Protein AF-A0A381ZPT8-F1 (afdb_monomer)

Radius of gyration: 23.28 Å; Cα contacts (8 Å, |Δi|>4): 871; chains: 1; bounding box: 82×66×46 Å

InterPro domains:
  IPR002830 UbiD decarboxylyase family [PTHR30108] (52-380)
  IPR006311 Twin-arginine translocation pathway, signal sequence [PS51318] (1-44)
  IPR048304 3-octaprenyl-4-hydroxybenzoate carboxy-lyase-like, Rift-related domain [PF01977] (175-378)

pLDDT: mean 87.96, std 18.35, range [28.27, 98.94]

Structure (mmCIF, N/CA/C/O backbone):
data_AF-A0A381ZPT8-F1
#
_entry.id   AF-A0A381ZPT8-F1
#
loop_
_atom_site.group_PDB
_atom_site.id
_atom_site.type_symbol
_atom_site.label_atom_id
_atom_site.label_alt_id
_atom_site.label_comp_id
_atom_site.label_asym_id
_atom_site.label_entity_id
_atom_site.label_seq_id
_atom_site.pdbx_PDB_ins_code
_atom_site.Cartn_x
_atom_site.Cartn_y
_atom_site.Cartn_z
_atom_site.occupancy
_atom_site.B_iso_or_equiv
_atom_site.auth_seq_id
_atom_site.auth_comp_id
_atom_site.auth_asym_id
_atom_site.auth_atom_id
_atom_site.pdbx_PDB_model_num
ATOM 1 N N . MET A 1 1 ? 61.034 -43.185 -19.662 1.00 36.50 1 MET A N 1
ATOM 2 C CA . MET A 1 1 ? 60.828 -41.827 -19.110 1.00 36.50 1 MET A CA 1
ATOM 3 C C . MET A 1 1 ? 59.970 -41.065 -20.111 1.00 36.50 1 MET A C 1
ATOM 5 O O . MET A 1 1 ? 60.498 -40.448 -21.016 1.00 36.50 1 MET A O 1
ATOM 9 N N . ASN A 1 2 ? 58.697 -41.444 -20.196 1.00 34.72 2 ASN A N 1
ATOM 10 C CA . ASN A 1 2 ? 57.534 -40.774 -19.589 1.00 34.72 2 ASN A CA 1
ATOM 11 C C . ASN A 1 2 ? 57.016 -39.619 -20.456 1.00 34.72 2 ASN A C 1
ATOM 13 O O . ASN A 1 2 ? 57.158 -38.449 -20.113 1.00 34.72 2 ASN A O 1
ATOM 17 N N . GLU A 1 3 ? 56.368 -40.003 -21.557 1.00 34.88 3 GLU A N 1
ATOM 18 C CA . GLU A 1 3 ? 55.315 -39.215 -22.195 1.00 34.88 3 GLU A CA 1
ATOM 19 C C . GLU A 1 3 ? 54.128 -39.097 -21.228 1.00 34.88 3 GLU A C 1
ATOM 21 O O . GLU A 1 3 ? 53.684 -40.090 -20.649 1.00 34.88 3 GLU A O 1
ATOM 26 N N . LYS A 1 4 ? 53.618 -37.878 -21.030 1.00 33.16 4 LYS A N 1
ATOM 27 C CA . LYS A 1 4 ? 52.345 -37.634 -20.343 1.00 33.16 4 LYS A CA 1
ATOM 28 C C . LYS A 1 4 ? 51.283 -37.313 -21.388 1.00 33.16 4 LYS A C 1
ATOM 30 O O . LYS A 1 4 ? 51.243 -36.214 -21.928 1.00 33.16 4 LYS A O 1
ATOM 35 N N . THR A 1 5 ? 50.423 -38.289 -21.635 1.00 34.62 5 THR A N 1
ATOM 36 C CA . THR A 1 5 ? 49.129 -38.161 -22.306 1.00 34.62 5 THR A CA 1
ATOM 37 C C . THR A 1 5 ? 48.188 -37.262 -21.494 1.00 34.62 5 THR A C 1
ATOM 39 O O . THR A 1 5 ? 47.983 -37.503 -20.303 1.00 34.62 5 THR A O 1
ATOM 42 N N . ALA A 1 6 ? 47.602 -36.243 -22.127 1.00 33.44 6 ALA A N 1
ATOM 43 C CA . ALA A 1 6 ? 46.484 -35.476 -21.576 1.00 33.44 6 ALA A CA 1
ATOM 44 C C . ALA A 1 6 ? 45.163 -36.233 -21.828 1.00 33.44 6 ALA A C 1
ATOM 46 O O . ALA A 1 6 ? 44.981 -36.737 -22.938 1.00 33.44 6 ALA A O 1
ATOM 47 N N . PRO A 1 7 ? 44.237 -36.333 -20.857 1.00 33.72 7 PRO A N 1
ATOM 48 C CA . PRO A 1 7 ? 42.946 -36.954 -21.100 1.00 33.72 7 PRO A CA 1
ATOM 49 C C . PRO A 1 7 ? 41.996 -35.963 -21.778 1.00 33.72 7 PRO A C 1
ATOM 51 O O . PRO A 1 7 ? 41.717 -34.881 -21.262 1.00 33.72 7 PRO A O 1
ATOM 54 N N . THR A 1 8 ? 41.480 -36.363 -22.936 1.00 38.03 8 THR A N 1
ATOM 55 C CA . THR A 1 8 ? 40.289 -35.797 -23.574 1.00 38.03 8 THR A CA 1
ATOM 56 C C . THR A 1 8 ? 39.066 -36.163 -22.739 1.00 38.03 8 THR A C 1
ATOM 58 O O . THR A 1 8 ? 38.706 -37.336 -22.668 1.00 38.03 8 THR A O 1
ATOM 61 N N . ASN A 1 9 ? 38.436 -35.176 -22.105 1.00 31.38 9 ASN A N 1
ATOM 62 C CA . ASN A 1 9 ? 37.150 -35.347 -21.435 1.00 31.38 9 ASN A CA 1
ATOM 63 C C . ASN A 1 9 ? 36.087 -34.589 -22.241 1.00 31.38 9 ASN A C 1
ATOM 65 O O . ASN A 1 9 ? 35.836 -33.408 -22.009 1.00 31.38 9 ASN A O 1
ATOM 69 N N . GLU A 1 10 ? 35.481 -35.275 -23.211 1.00 37.88 10 GLU A N 1
ATOM 70 C CA . GLU A 1 10 ? 34.141 -34.925 -23.681 1.00 37.88 10 GLU A CA 1
ATOM 71 C C . GLU A 1 10 ? 33.157 -35.278 -22.558 1.00 37.88 10 GLU A C 1
ATOM 73 O O . GLU A 1 10 ? 32.685 -36.406 -22.443 1.00 37.88 10 GLU A O 1
ATOM 78 N N . LEU A 1 11 ? 32.882 -34.313 -21.682 1.00 33.31 11 LEU A N 1
ATOM 79 C CA . LEU A 1 11 ? 31.728 -34.350 -20.793 1.00 33.31 11 LEU A CA 1
ATOM 80 C C . LEU A 1 11 ? 30.716 -33.349 -21.336 1.00 33.31 11 LEU A C 1
ATOM 82 O O . LEU A 1 11 ? 30.950 -32.141 -21.335 1.00 33.31 11 LEU A O 1
ATOM 86 N N . SER A 1 12 ? 29.605 -33.887 -21.836 1.00 38.81 12 SER A N 1
ATOM 87 C CA . SER A 1 12 ? 28.401 -33.155 -22.212 1.00 38.81 12 SER A CA 1
ATOM 88 C C . SER A 1 12 ? 28.071 -32.097 -21.158 1.00 38.81 12 SER A C 1
ATOM 90 O O . SER A 1 12 ? 27.907 -32.426 -19.981 1.00 38.81 12 SER A O 1
ATOM 92 N N . ALA A 1 13 ? 27.980 -30.837 -21.580 1.00 37.16 13 ALA A N 1
ATOM 93 C CA . ALA A 1 13 ? 27.629 -29.718 -20.722 1.00 37.16 13 ALA A CA 1
ATOM 94 C C . ALA A 1 13 ? 26.193 -29.880 -20.195 1.00 37.16 13 ALA A C 1
ATOM 96 O O . ALA A 1 13 ? 25.232 -29.486 -20.848 1.00 37.16 13 ALA A O 1
ATOM 97 N N . LEU A 1 14 ? 26.055 -30.469 -19.007 1.00 36.56 14 LEU A N 1
ATOM 98 C CA . LEU A 1 14 ? 24.853 -30.342 -18.191 1.00 36.56 14 LEU A CA 1
ATOM 99 C C . LEU A 1 14 ? 24.790 -28.897 -17.692 1.00 36.56 14 LEU A C 1
ATOM 101 O O . LEU A 1 14 ? 25.736 -28.391 -17.082 1.00 36.56 14 LEU A O 1
ATOM 105 N N . SER A 1 15 ? 23.695 -28.211 -17.996 1.00 46.16 15 SER A N 1
ATOM 106 C CA . SER A 1 15 ? 23.488 -26.829 -17.581 1.00 46.16 15 SER A CA 1
ATOM 107 C C . SER A 1 15 ? 23.139 -26.774 -16.089 1.00 46.16 15 SER A C 1
ATOM 109 O O . SER A 1 15 ? 22.639 -27.740 -15.515 1.00 46.16 15 SER A O 1
ATOM 111 N N . ARG A 1 16 ? 23.326 -25.618 -15.434 1.00 41.81 16 ARG A N 1
ATOM 112 C CA . ARG A 1 16 ? 22.874 -25.411 -14.040 1.00 41.81 16 ARG A CA 1
ATOM 113 C C . ARG A 1 16 ? 21.373 -25.691 -13.838 1.00 41.81 16 ARG A C 1
ATOM 115 O O . ARG A 1 16 ? 20.979 -25.972 -12.712 1.00 41.81 16 ARG A O 1
ATOM 122 N N . ARG A 1 17 ? 20.554 -25.666 -14.902 1.00 42.47 17 ARG A N 1
ATOM 123 C CA . ARG A 1 17 ? 19.138 -26.073 -14.851 1.00 42.47 17 ARG A CA 1
ATOM 124 C C . ARG A 1 17 ? 18.960 -27.575 -14.617 1.00 42.47 17 ARG A C 1
ATOM 126 O O . ARG A 1 17 ? 18.011 -27.956 -13.943 1.00 42.47 17 ARG A O 1
ATOM 133 N N . ASP A 1 18 ? 19.885 -28.409 -15.086 1.00 37.88 18 ASP A N 1
ATOM 134 C CA . ASP A 1 18 ? 19.788 -29.871 -14.974 1.00 37.88 18 ASP A CA 1
ATOM 135 C C . ASP A 1 18 ? 20.152 -30.378 -13.565 1.00 37.88 18 ASP A C 1
ATOM 137 O O . ASP A 1 18 ? 19.709 -31.441 -13.137 1.00 37.88 18 ASP A O 1
ATOM 141 N N . LEU A 1 19 ? 20.906 -29.585 -12.795 1.00 36.94 19 LEU A N 1
ATOM 142 C CA . LEU A 1 19 ? 21.373 -29.927 -11.444 1.00 36.94 19 LEU A CA 1
ATOM 143 C C . LEU A 1 19 ? 20.333 -29.703 -10.333 1.00 36.94 19 LEU A C 1
ATOM 145 O O . LEU A 1 19 ? 20.487 -30.241 -9.236 1.00 36.94 19 LEU A O 1
ATOM 149 N N . ILE A 1 20 ? 19.257 -28.960 -10.603 1.00 42.88 20 ILE A N 1
ATOM 150 C CA . ILE A 1 20 ? 18.192 -28.694 -9.619 1.00 42.88 20 ILE A CA 1
ATOM 151 C C . ILE A 1 20 ? 17.220 -29.889 -9.500 1.00 42.88 20 ILE A C 1
ATOM 153 O O . ILE A 1 20 ? 16.512 -30.018 -8.505 1.00 42.88 20 ILE A O 1
ATOM 157 N N . GLY A 1 21 ? 17.244 -30.835 -10.448 1.00 39.56 21 GLY A N 1
ATOM 158 C CA . GLY A 1 21 ? 16.383 -32.025 -10.433 1.00 39.56 21 GLY A CA 1
ATOM 159 C C . GLY A 1 21 ? 16.831 -33.180 -9.524 1.00 39.56 21 GLY A C 1
ATOM 160 O O . GLY A 1 21 ? 16.046 -34.096 -9.296 1.00 39.56 21 GLY A O 1
ATOM 161 N N . THR A 1 22 ? 18.063 -33.181 -8.998 1.00 37.16 22 THR A N 1
ATOM 162 C CA . THR A 1 22 ? 18.627 -34.366 -8.305 1.00 37.16 22 THR A CA 1
ATOM 163 C C . THR A 1 22 ? 19.267 -34.083 -6.942 1.00 37.16 22 THR A C 1
ATOM 165 O O . THR A 1 22 ? 19.794 -34.992 -6.304 1.00 37.16 22 THR A O 1
ATOM 168 N N . GLY A 1 23 ? 19.208 -32.846 -6.448 1.00 32.16 23 GLY A N 1
ATOM 169 C CA . GLY A 1 23 ? 19.819 -32.433 -5.180 1.00 32.16 23 GLY A CA 1
ATOM 170 C C . GLY A 1 23 ? 18.924 -32.593 -3.948 1.00 32.16 23 GLY A C 1
ATOM 171 O O . GLY A 1 23 ? 18.796 -31.648 -3.180 1.00 32.16 23 GLY A O 1
ATOM 172 N N . LEU A 1 24 ? 18.281 -33.747 -3.753 1.00 35.91 24 LEU A N 1
ATOM 173 C CA . LEU A 1 24 ? 17.529 -34.058 -2.525 1.00 35.91 24 LEU A CA 1
ATOM 174 C C . LEU A 1 24 ? 17.524 -35.571 -2.275 1.00 35.91 24 LEU A C 1
ATOM 176 O O . LEU A 1 24 ? 16.515 -36.259 -2.389 1.00 35.91 24 LEU A O 1
ATOM 180 N N . ALA A 1 25 ? 18.693 -36.105 -1.938 1.00 33.47 25 ALA A N 1
ATOM 181 C CA . ALA A 1 25 ? 18.824 -37.467 -1.443 1.00 33.47 25 ALA A CA 1
ATOM 182 C C . ALA A 1 25 ? 19.801 -37.485 -0.266 1.00 33.47 25 ALA A C 1
ATOM 184 O O . ALA A 1 25 ? 20.993 -37.676 -0.464 1.00 33.47 25 ALA A O 1
ATOM 185 N N . LEU A 1 26 ? 19.278 -37.230 0.942 1.00 32.06 26 LEU A N 1
ATOM 186 C CA . LEU A 1 26 ? 19.609 -37.919 2.206 1.00 32.06 26 LEU A CA 1
ATOM 187 C C . LEU A 1 26 ? 19.003 -37.169 3.406 1.00 32.06 26 LEU A C 1
ATOM 189 O O . LEU A 1 26 ? 19.692 -36.459 4.127 1.00 32.06 26 LEU A O 1
ATOM 193 N N . ALA A 1 27 ? 17.695 -37.349 3.600 1.00 30.95 27 ALA A N 1
ATOM 194 C CA . ALA A 1 27 ? 17.012 -37.391 4.901 1.00 30.95 27 ALA A CA 1
ATOM 195 C C . ALA A 1 27 ? 15.536 -37.749 4.650 1.00 30.95 27 ALA A C 1
ATOM 197 O O . ALA A 1 27 ? 14.643 -36.911 4.730 1.00 30.95 27 ALA A O 1
ATOM 198 N N . ALA A 1 28 ? 15.280 -38.996 4.254 1.00 29.52 28 ALA A N 1
ATOM 199 C CA . ALA A 1 28 ? 13.927 -39.500 4.061 1.00 29.52 28 ALA A CA 1
ATOM 200 C C . ALA A 1 28 ? 13.443 -40.190 5.338 1.00 29.52 28 ALA A C 1
ATOM 202 O O . ALA A 1 28 ? 13.884 -41.298 5.622 1.00 29.52 28 ALA A O 1
ATOM 203 N N . VAL A 1 29 ? 12.489 -39.576 6.043 1.00 32.66 29 VAL A N 1
ATOM 204 C CA . VAL A 1 29 ? 11.325 -40.301 6.574 1.00 32.66 29 VAL A CA 1
ATOM 205 C C . VAL A 1 29 ? 10.103 -39.382 6.453 1.00 32.66 29 VAL A C 1
ATOM 207 O O . VAL A 1 29 ? 9.949 -38.442 7.223 1.00 32.66 29 VAL A O 1
ATOM 210 N N . GLY A 1 30 ? 9.227 -39.673 5.483 1.00 32.59 30 GLY A N 1
ATOM 211 C CA . GLY A 1 30 ? 7.808 -39.313 5.578 1.00 32.59 30 GLY A CA 1
ATOM 212 C C . GLY A 1 30 ? 7.296 -38.058 4.862 1.00 32.59 30 GLY A C 1
ATOM 213 O O . GLY A 1 30 ? 6.422 -37.403 5.411 1.00 32.59 30 GLY A O 1
ATOM 214 N N . CYS A 1 31 ? 7.732 -37.750 3.637 1.00 29.67 31 CYS A N 1
ATOM 215 C CA . CYS A 1 31 ? 6.965 -36.868 2.743 1.00 29.67 31 CYS A CA 1
ATOM 216 C C . CYS A 1 31 ? 6.763 -37.555 1.390 1.00 29.67 31 CYS A C 1
ATOM 218 O O . CYS A 1 31 ? 7.725 -37.967 0.745 1.00 29.67 31 CYS A O 1
ATOM 220 N N . SER A 1 32 ? 5.502 -37.698 0.976 1.00 28.84 32 SER A N 1
ATOM 221 C CA . SER A 1 32 ? 5.156 -38.136 -0.381 1.00 28.84 32 SER A CA 1
ATOM 222 C C . SER A 1 32 ? 5.745 -37.150 -1.399 1.00 28.84 32 SER A C 1
ATOM 224 O O . SER A 1 32 ? 5.760 -35.950 -1.114 1.00 28.84 32 SER A O 1
ATOM 226 N N . PRO A 1 33 ? 6.228 -37.605 -2.570 1.00 32.88 33 PRO A N 1
ATOM 227 C CA . PRO A 1 33 ? 6.809 -36.704 -3.553 1.00 32.88 33 PRO A CA 1
ATOM 228 C C . PRO A 1 33 ? 5.729 -35.737 -4.037 1.00 32.88 33 PRO A C 1
ATOM 230 O O . PRO A 1 33 ? 4.665 -36.151 -4.501 1.00 32.88 33 PRO A O 1
ATOM 233 N N . ALA A 1 34 ? 6.000 -34.439 -3.900 1.00 35.22 34 ALA A N 1
ATOM 234 C CA . ALA A 1 34 ? 5.195 -33.407 -4.523 1.00 35.22 34 ALA A CA 1
ATOM 235 C C . ALA A 1 34 ? 5.193 -33.663 -6.033 1.00 35.22 34 ALA A C 1
ATOM 237 O O . ALA A 1 34 ? 6.249 -33.709 -6.667 1.00 35.22 34 ALA A O 1
ATOM 238 N N . VAL A 1 35 ? 4.004 -33.865 -6.599 1.00 28.27 35 VAL A N 1
ATOM 239 C CA . VAL A 1 35 ? 3.805 -33.956 -8.043 1.00 28.27 35 VAL A CA 1
ATOM 240 C C . VAL A 1 35 ? 4.281 -32.638 -8.644 1.00 28.27 35 VAL A C 1
ATOM 242 O O . VAL A 1 35 ? 3.612 -31.612 -8.532 1.00 28.27 35 VAL A O 1
ATOM 245 N N . THR A 1 36 ? 5.461 -32.655 -9.256 1.00 33.91 36 THR A N 1
ATOM 246 C CA . THR A 1 36 ? 5.983 -31.535 -10.031 1.00 33.91 36 THR A CA 1
ATOM 247 C C . THR A 1 36 ? 5.133 -31.457 -11.289 1.00 33.91 36 THR A C 1
ATOM 249 O O . THR A 1 36 ? 5.311 -32.216 -12.240 1.00 33.91 36 THR A O 1
ATOM 252 N N . ARG A 1 37 ? 4.125 -30.588 -11.272 1.00 34.81 37 ARG A N 1
ATOM 253 C CA . ARG A 1 37 ? 3.332 -30.291 -12.459 1.00 34.81 37 ARG A CA 1
ATOM 254 C C . ARG A 1 37 ? 4.220 -29.431 -13.354 1.00 34.81 37 ARG A C 1
ATOM 256 O O . ARG A 1 37 ? 4.341 -28.232 -13.137 1.00 34.81 37 ARG A O 1
ATOM 263 N N . THR A 1 38 ? 4.892 -30.053 -14.316 1.00 37.72 38 THR A N 1
ATOM 264 C CA . THR A 1 38 ? 5.638 -29.370 -15.378 1.00 37.72 38 THR A CA 1
ATOM 265 C C . THR A 1 38 ? 4.650 -28.687 -16.320 1.00 37.72 38 THR A C 1
ATOM 267 O O . THR A 1 38 ? 4.378 -29.143 -17.427 1.00 37.72 38 THR A O 1
ATOM 270 N N . THR A 1 39 ? 4.046 -27.589 -15.870 1.00 49.78 39 THR A N 1
ATOM 271 C CA . THR A 1 39 ? 3.434 -26.632 -16.789 1.00 49.78 39 THR A CA 1
ATOM 272 C C . THR A 1 39 ? 4.555 -26.023 -17.614 1.00 49.78 39 THR A C 1
ATOM 274 O O . THR A 1 39 ? 5.494 -25.451 -17.062 1.00 49.78 39 THR A O 1
ATOM 277 N N . ASN A 1 40 ? 4.473 -26.186 -18.929 1.00 66.75 40 ASN A N 1
ATOM 278 C CA . ASN A 1 40 ? 5.415 -25.616 -19.878 1.00 66.75 40 ASN A CA 1
ATOM 279 C C . ASN A 1 40 ? 5.489 -24.093 -19.646 1.00 66.75 40 ASN A C 1
ATOM 281 O O . ASN A 1 40 ? 4.477 -23.402 -19.776 1.00 66.75 40 ASN A O 1
ATOM 285 N N . THR A 1 41 ? 6.646 -23.565 -19.230 1.00 72.31 41 THR A N 1
ATOM 286 C CA . THR A 1 41 ? 6.782 -22.164 -18.779 1.00 72.31 41 THR A CA 1
ATOM 287 C C . THR A 1 41 ? 6.357 -21.162 -19.857 1.00 72.31 41 THR A C 1
ATOM 289 O O . THR A 1 41 ? 5.788 -20.123 -19.538 1.00 72.31 41 THR A O 1
ATOM 292 N N . SER A 1 42 ? 6.549 -21.494 -21.138 1.00 77.25 42 SER A N 1
ATOM 293 C CA . SER A 1 42 ? 6.072 -20.690 -22.271 1.00 77.25 42 SER A CA 1
ATOM 294 C C . SER A 1 42 ? 4.553 -20.520 -22.281 1.00 77.25 42 SER A C 1
ATOM 296 O O . SER A 1 42 ? 4.056 -19.416 -22.490 1.00 77.25 42 SER A O 1
ATOM 298 N N . ASP A 1 43 ? 3.821 -21.602 -22.021 1.00 81.81 43 ASP A N 1
ATOM 299 C CA . ASP A 1 43 ? 2.360 -21.622 -22.092 1.00 81.81 43 ASP A CA 1
ATOM 300 C C . ASP A 1 43 ? 1.771 -20.906 -20.870 1.00 81.81 43 ASP A C 1
ATOM 302 O O . ASP A 1 43 ? 0.798 -20.158 -20.984 1.00 81.81 43 ASP A O 1
ATOM 306 N N . ALA A 1 44 ? 2.418 -21.058 -19.707 1.00 84.50 44 ALA A N 1
ATOM 307 C CA . ALA A 1 44 ? 2.078 -20.303 -18.505 1.00 84.50 44 ALA A CA 1
ATOM 308 C C . ALA A 1 44 ? 2.230 -18.790 -18.734 1.00 84.50 44 ALA A C 1
ATOM 310 O O . ALA A 1 44 ? 1.288 -18.048 -18.470 1.00 84.50 44 ALA A O 1
ATOM 311 N N . ILE A 1 45 ? 3.360 -18.337 -19.292 1.00 87.12 45 ILE A N 1
ATOM 312 C CA . ILE A 1 45 ? 3.597 -16.915 -19.597 1.00 87.12 45 ILE A CA 1
ATOM 313 C C . ILE A 1 45 ? 2.580 -16.385 -20.613 1.00 87.12 45 ILE A C 1
ATOM 315 O O . ILE A 1 45 ? 2.039 -15.301 -20.409 1.00 87.12 45 ILE A O 1
ATOM 319 N N . ALA A 1 46 ? 2.291 -17.140 -21.677 1.00 87.75 46 ALA A N 1
ATOM 320 C CA . ALA A 1 46 ? 1.365 -16.715 -22.729 1.00 87.75 46 ALA A CA 1
ATOM 321 C C . ALA A 1 46 ? -0.086 -16.548 -22.240 1.00 87.75 46 ALA A C 1
ATOM 323 O O . ALA A 1 46 ? -0.839 -15.758 -22.804 1.00 87.75 46 ALA A O 1
ATOM 324 N N . SER A 1 47 ? -0.480 -17.291 -21.202 1.00 90.00 47 SER A N 1
ATOM 325 C CA . SER A 1 47 ? -1.823 -17.225 -20.606 1.00 90.00 47 SER A CA 1
ATOM 326 C C . SER A 1 47 ? -1.945 -16.251 -19.428 1.00 90.00 47 SER A C 1
ATOM 328 O O . SER A 1 47 ? -3.055 -15.999 -18.955 1.00 90.00 47 SER A O 1
ATOM 330 N N . ALA A 1 48 ? -0.824 -15.719 -18.935 1.00 93.56 48 ALA A N 1
ATOM 331 C CA . ALA A 1 48 ? -0.803 -14.854 -17.766 1.00 93.56 48 ALA A CA 1
ATOM 332 C C . ALA A 1 48 ? -1.304 -13.435 -18.088 1.00 93.56 48 ALA A C 1
ATOM 334 O O . ALA A 1 48 ? -1.141 -12.962 -19.216 1.00 93.56 48 ALA A O 1
ATOM 335 N N . PRO A 1 49 ? -1.856 -12.711 -17.096 1.00 96.12 49 PRO A N 1
ATOM 336 C CA . PRO A 1 49 ? -2.165 -11.296 -17.255 1.00 96.12 49 PRO A CA 1
ATOM 337 C C . PRO A 1 49 ? -0.934 -10.489 -17.684 1.00 96.12 49 PRO A C 1
ATOM 339 O O . PRO A 1 49 ? 0.193 -10.767 -17.266 1.00 96.12 49 PRO A O 1
ATOM 342 N N . THR A 1 50 ? -1.154 -9.450 -18.485 1.00 95.38 50 THR A N 1
ATOM 343 C CA . THR A 1 50 ? -0.117 -8.505 -18.917 1.00 95.38 50 THR A CA 1
ATOM 344 C C . THR A 1 50 ? -0.450 -7.098 -18.441 1.00 95.38 50 THR A C 1
ATOM 346 O O . THR A 1 50 ? -1.610 -6.782 -18.171 1.00 95.38 50 THR A O 1
ATOM 349 N N . ALA A 1 51 ? 0.558 -6.232 -18.360 1.00 96.00 51 ALA A N 1
ATOM 350 C CA . ALA A 1 51 ? 0.330 -4.829 -18.051 1.00 96.00 51 ALA A CA 1
ATOM 351 C C . ALA A 1 51 ? -0.583 -4.146 -19.099 1.00 96.00 51 ALA A C 1
ATOM 353 O O . ALA A 1 51 ? -0.542 -4.516 -20.276 1.00 96.00 51 ALA A O 1
ATOM 354 N N . PRO A 1 52 ? -1.370 -3.130 -18.697 1.00 97.00 52 PRO A N 1
ATOM 355 C CA . PRO A 1 52 ? -1.449 -2.598 -17.337 1.00 97.00 52 PRO A CA 1
ATOM 356 C C . PRO A 1 52 ? -2.328 -3.421 -16.377 1.00 97.00 52 PRO A C 1
ATOM 358 O O . PRO A 1 52 ? -3.521 -3.595 -16.618 1.00 97.00 52 PRO A O 1
ATOM 361 N N . PHE A 1 53 ? -1.776 -3.843 -15.233 1.00 97.56 53 PHE A N 1
ATOM 362 C CA . PHE A 1 53 ? -2.444 -4.729 -14.260 1.00 97.56 53 PHE A CA 1
ATOM 363 C C . PHE A 1 53 ? -3.584 -4.057 -13.487 1.00 97.56 53 PHE A C 1
ATOM 365 O O . PHE A 1 53 ? -3.391 -3.001 -12.886 1.00 97.56 53 PHE A O 1
ATOM 372 N N . ASP A 1 54 ? -4.772 -4.666 -13.477 1.00 95.50 54 ASP A N 1
ATOM 373 C CA . ASP A 1 54 ? -5.966 -4.121 -12.811 1.00 95.50 54 ASP A CA 1
ATOM 374 C C . ASP A 1 54 ? -5.959 -4.315 -11.287 1.00 95.50 54 ASP A C 1
ATOM 376 O O . ASP A 1 54 ? -6.640 -3.570 -10.578 1.00 95.50 54 ASP A O 1
ATOM 380 N N . SER A 1 55 ? -5.207 -5.293 -10.777 1.00 97.75 55 SER A N 1
ATOM 381 C CA . SER A 1 55 ? -5.150 -5.644 -9.356 1.00 97.75 55 SER A CA 1
ATOM 382 C C . SER A 1 55 ? -3.797 -6.236 -8.946 1.00 97.75 55 SER A C 1
ATOM 384 O O . SER A 1 55 ? -3.003 -6.655 -9.794 1.00 97.75 55 SER A O 1
ATOM 386 N N . LEU A 1 56 ? -3.558 -6.354 -7.630 1.00 97.56 56 LEU A N 1
ATOM 387 C CA . LEU A 1 56 ? -2.424 -7.123 -7.098 1.00 97.56 56 LEU A CA 1
ATOM 388 C C . LEU A 1 56 ? -2.443 -8.574 -7.603 1.00 97.56 56 LEU A C 1
ATOM 390 O O . LEU A 1 56 ? -1.389 -9.136 -7.887 1.00 97.56 56 LEU A O 1
ATOM 394 N N . ARG A 1 57 ? -3.633 -9.180 -7.734 1.00 97.81 57 ARG A N 1
ATOM 395 C CA . ARG A 1 57 ? -3.770 -10.578 -8.170 1.00 97.81 57 ARG A CA 1
ATOM 396 C C . ARG A 1 57 ? -3.254 -10.781 -9.592 1.00 97.81 57 ARG A C 1
ATOM 398 O O . ARG A 1 57 ? -2.546 -11.754 -9.829 1.00 97.81 57 ARG A O 1
ATOM 405 N N . ASP A 1 58 ? -3.553 -9.856 -10.505 1.00 97.88 58 ASP A N 1
ATOM 406 C CA . ASP A 1 58 ? -3.087 -9.938 -11.898 1.00 97.88 58 ASP A CA 1
ATOM 407 C C . ASP A 1 58 ? -1.566 -9.818 -11.978 1.00 97.88 58 ASP A C 1
ATOM 409 O O . ASP A 1 58 ? -0.904 -10.595 -12.666 1.00 97.88 58 ASP A O 1
ATOM 413 N N . TYR A 1 59 ? -1.012 -8.872 -11.218 1.00 97.69 59 TYR A N 1
ATOM 414 C CA . TYR A 1 59 ? 0.425 -8.658 -11.130 1.00 97.69 59 TYR A CA 1
ATOM 415 C C . TYR A 1 59 ? 1.149 -9.882 -10.552 1.00 97.69 59 TYR A C 1
ATOM 417 O O . TYR A 1 59 ? 2.090 -10.389 -11.160 1.00 97.69 59 TYR A O 1
ATOM 425 N N . VAL A 1 60 ? 0.676 -10.423 -9.424 1.00 97.12 60 VAL A N 1
ATOM 426 C CA . VAL A 1 60 ? 1.267 -11.622 -8.810 1.00 97.12 60 VAL A CA 1
ATOM 427 C C . VAL A 1 60 ? 1.136 -12.842 -9.725 1.00 97.12 60 VAL A C 1
ATOM 429 O O . VAL A 1 60 ? 2.089 -13.608 -9.830 1.00 97.12 60 VAL A O 1
ATOM 432 N N . ALA A 1 61 ? 0.020 -13.008 -10.443 1.00 96.81 61 ALA A N 1
ATOM 433 C CA . ALA A 1 61 ? -0.131 -14.084 -11.424 1.00 96.81 61 ALA A CA 1
ATOM 434 C C . ALA A 1 61 ? 0.892 -13.971 -12.572 1.00 96.81 61 ALA A C 1
ATOM 436 O O . ALA A 1 61 ? 1.461 -14.978 -12.997 1.00 96.81 61 ALA A O 1
ATOM 437 N N . ALA A 1 62 ? 1.181 -12.753 -13.040 1.00 96.00 62 ALA A N 1
ATOM 438 C CA . ALA A 1 62 ? 2.199 -12.513 -14.063 1.00 96.00 62 ALA A CA 1
ATOM 439 C C . ALA A 1 62 ? 3.628 -12.819 -13.582 1.00 96.00 62 ALA A C 1
ATOM 441 O O . ALA A 1 62 ? 4.454 -13.286 -14.375 1.00 96.00 62 ALA A O 1
ATOM 442 N N . LEU A 1 63 ? 3.911 -12.579 -12.296 1.00 94.38 63 LEU A N 1
ATOM 443 C CA . LEU A 1 63 ? 5.167 -12.960 -11.645 1.00 94.38 63 LEU A CA 1
ATOM 444 C C . LEU A 1 63 ? 5.270 -14.477 -11.460 1.00 94.38 63 LEU A C 1
ATOM 446 O O . LEU A 1 63 ? 6.297 -15.068 -11.791 1.00 94.38 63 LEU A O 1
ATOM 450 N N . GLU A 1 64 ? 4.202 -15.117 -10.986 1.00 94.38 64 GLU A N 1
ATOM 451 C CA . GLU A 1 64 ? 4.129 -16.566 -10.782 1.00 94.38 64 GLU A CA 1
ATOM 452 C C . GLU A 1 64 ? 4.353 -17.328 -12.095 1.00 94.38 64 GLU A C 1
ATOM 454 O O . GLU A 1 64 ? 5.182 -18.236 -12.145 1.00 94.38 64 GLU A O 1
ATOM 459 N N . ALA A 1 65 ? 3.729 -16.888 -13.192 1.00 93.62 65 ALA A N 1
ATOM 460 C CA . ALA A 1 65 ? 3.927 -17.472 -14.520 1.00 93.62 65 ALA A CA 1
ATOM 461 C C . ALA A 1 65 ? 5.385 -17.409 -15.016 1.00 93.62 65 ALA A C 1
ATOM 463 O O . ALA A 1 65 ? 5.793 -18.220 -15.845 1.00 93.62 65 ALA A O 1
ATOM 464 N N . ARG A 1 66 ? 6.179 -16.465 -14.495 1.00 90.75 66 ARG A N 1
ATOM 465 C CA . ARG A 1 66 ? 7.606 -16.279 -14.809 1.00 90.75 66 ARG A CA 1
ATOM 466 C C . ARG A 1 66 ? 8.540 -16.910 -13.771 1.00 90.75 66 ARG A C 1
ATOM 468 O O . ARG A 1 66 ? 9.748 -16.712 -13.851 1.00 90.75 66 ARG A O 1
ATOM 475 N N . GLY A 1 67 ? 8.007 -17.658 -12.804 1.00 90.38 67 GLY A N 1
ATOM 476 C CA . GLY A 1 67 ? 8.795 -18.271 -11.731 1.00 90.38 67 GLY A CA 1
ATOM 477 C C . GLY A 1 67 ? 9.345 -17.268 -10.711 1.00 90.38 67 GLY A C 1
ATOM 478 O O . GLY A 1 67 ? 10.272 -17.595 -9.978 1.00 90.38 67 GLY A O 1
ATOM 479 N N . LEU A 1 68 ? 8.785 -16.054 -10.653 1.00 91.19 68 LEU A N 1
ATOM 480 C CA . LEU A 1 68 ? 9.187 -14.989 -9.725 1.00 91.19 68 LEU A CA 1
ATOM 481 C C . LEU A 1 68 ? 8.358 -14.983 -8.431 1.00 91.19 68 LEU A C 1
ATOM 483 O O . LEU A 1 68 ? 8.448 -14.042 -7.643 1.00 91.19 68 LEU A O 1
ATOM 487 N N . ALA A 1 69 ? 7.552 -16.019 -8.201 1.00 94.19 69 ALA A N 1
ATOM 488 C CA . ALA A 1 69 ? 6.781 -16.201 -6.981 1.00 94.19 69 ALA A CA 1
ATOM 489 C C . ALA A 1 69 ? 6.908 -17.638 -6.468 1.00 94.19 69 ALA A C 1
ATOM 491 O O . ALA A 1 69 ? 6.999 -18.585 -7.249 1.00 94.19 69 ALA A O 1
ATOM 492 N N . VAL A 1 70 ? 6.882 -17.794 -5.146 1.00 95.12 70 VAL A N 1
ATOM 493 C CA . VAL A 1 70 ? 6.925 -19.087 -4.461 1.00 95.12 70 VAL A CA 1
ATOM 494 C C . VAL A 1 70 ? 5.736 -19.189 -3.515 1.00 95.12 70 VAL A C 1
ATOM 496 O O . VAL A 1 70 ? 5.547 -18.340 -2.640 1.00 95.12 70 VAL A O 1
ATOM 499 N N . ARG A 1 71 ? 4.944 -20.254 -3.677 1.00 96.94 71 ARG A N 1
ATOM 500 C CA . ARG A 1 71 ? 3.848 -20.597 -2.766 1.00 96.94 71 ARG A CA 1
ATOM 501 C C . ARG A 1 71 ? 4.337 -21.478 -1.634 1.00 96.94 71 ARG A C 1
ATOM 503 O O . ARG A 1 71 ? 4.989 -22.495 -1.856 1.00 96.94 71 ARG A O 1
ATOM 510 N N . ILE A 1 72 ? 3.971 -21.093 -0.421 1.00 97.56 72 ILE A N 1
ATOM 511 C CA . ILE A 1 72 ? 4.299 -21.793 0.812 1.00 97.56 72 ILE A CA 1
ATOM 512 C C . ILE A 1 72 ? 2.973 -22.122 1.490 1.00 97.56 72 ILE A C 1
ATOM 514 O O . ILE A 1 72 ? 2.268 -21.202 1.912 1.00 97.56 72 ILE A O 1
ATOM 518 N N . PRO A 1 73 ? 2.609 -23.411 1.606 1.00 97.44 73 PRO A N 1
ATOM 519 C CA . PRO A 1 73 ? 1.289 -23.786 2.098 1.00 97.44 73 PRO A CA 1
ATOM 520 C C . PRO A 1 73 ? 0.999 -23.246 3.497 1.00 97.44 73 PRO A C 1
ATOM 522 O O . PRO A 1 73 ? -0.119 -22.830 3.785 1.00 97.44 73 PRO A O 1
ATOM 525 N N . ARG A 1 74 ? 1.999 -23.276 4.387 1.00 96.94 74 ARG A N 1
ATOM 526 C CA . ARG A 1 74 ? 1.832 -22.916 5.795 1.00 96.94 74 ARG A CA 1
ATOM 527 C C . ARG A 1 74 ? 3.111 -22.340 6.376 1.00 96.94 74 ARG A C 1
ATOM 529 O O . ARG A 1 74 ? 4.190 -22.845 6.077 1.00 96.94 74 ARG A O 1
ATOM 536 N N . VAL A 1 75 ? 2.973 -21.349 7.251 1.00 97.06 75 VAL A N 1
ATOM 537 C CA . VAL A 1 75 ? 4.081 -20.800 8.043 1.00 97.06 75 VAL A CA 1
ATOM 538 C C . VAL A 1 75 ? 3.615 -20.434 9.452 1.00 97.06 75 VAL A C 1
ATOM 540 O O . VAL A 1 75 ? 2.503 -19.932 9.643 1.00 97.06 75 VAL A O 1
ATOM 543 N N . ASN A 1 76 ? 4.447 -20.697 10.456 1.00 97.62 76 ASN A N 1
ATOM 544 C CA . ASN A 1 76 ? 4.162 -20.340 11.837 1.00 97.62 76 ASN A CA 1
ATOM 545 C C . ASN A 1 76 ? 4.748 -18.964 12.184 1.00 97.62 76 ASN A C 1
ATOM 547 O O . ASN A 1 76 ? 5.933 -18.837 12.493 1.00 97.62 76 ASN A O 1
ATOM 551 N N . GLN A 1 77 ? 3.910 -17.925 12.161 1.00 96.44 77 GLN A N 1
ATOM 552 C CA . GLN A 1 77 ? 4.367 -16.571 12.464 1.00 96.44 77 GLN A CA 1
ATOM 553 C C . GLN A 1 77 ? 4.446 -16.278 13.970 1.00 96.44 77 GLN A C 1
ATOM 555 O O . GLN A 1 77 ? 5.150 -15.340 14.340 1.00 96.44 77 GLN A O 1
ATOM 560 N N . ASP A 1 78 ? 3.846 -17.100 14.841 1.00 96.38 78 ASP A N 1
ATOM 561 C CA . ASP A 1 78 ? 4.096 -17.023 16.295 1.00 96.38 78 ASP A CA 1
ATOM 562 C C . ASP A 1 78 ? 5.587 -17.254 16.616 1.00 96.38 78 ASP A C 1
ATOM 564 O O . ASP A 1 78 ? 6.117 -16.688 17.570 1.00 96.38 78 ASP A O 1
ATOM 568 N N . GLU A 1 79 ? 6.271 -18.029 15.766 1.00 96.75 79 GLU A N 1
ATOM 569 C CA . GLU A 1 79 ? 7.708 -18.333 15.831 1.00 96.75 79 GLU A CA 1
ATOM 570 C C . GLU A 1 79 ? 8.533 -17.532 14.800 1.00 96.75 79 GLU A C 1
ATOM 572 O O . GLU A 1 79 ? 9.716 -17.798 14.594 1.00 96.75 79 GLU A O 1
ATOM 577 N N . TYR A 1 80 ? 7.928 -16.530 14.148 1.00 96.06 80 TYR A N 1
ATOM 578 C CA . TYR A 1 80 ? 8.572 -15.653 13.158 1.00 96.06 80 TYR A CA 1
ATOM 579 C C . TYR A 1 80 ? 9.169 -16.377 11.936 1.00 96.06 80 TYR A C 1
ATOM 581 O O . TYR A 1 80 ? 10.107 -15.875 11.312 1.00 96.06 80 TYR A O 1
ATOM 589 N N . GLU A 1 81 ? 8.624 -17.532 11.541 1.00 96.19 81 GLU A N 1
ATOM 590 C CA . GLU A 1 81 ? 9.160 -18.316 10.421 1.00 96.19 81 GLU A CA 1
ATOM 591 C C . GLU A 1 81 ? 9.136 -17.550 9.084 1.00 96.19 81 GLU A C 1
ATOM 593 O O . GLU A 1 81 ? 10.090 -17.646 8.310 1.00 96.19 81 GLU A O 1
ATOM 598 N N . ALA A 1 82 ? 8.099 -16.742 8.812 1.00 94.94 82 ALA A N 1
ATOM 599 C CA . ALA A 1 82 ? 8.030 -15.965 7.569 1.00 94.94 82 ALA A CA 1
ATOM 600 C C . ALA A 1 82 ? 9.108 -14.871 7.534 1.00 94.94 82 ALA A C 1
ATOM 602 O O . ALA A 1 82 ? 9.723 -14.635 6.492 1.00 94.94 82 ALA A O 1
ATOM 603 N N . ALA A 1 83 ? 9.378 -14.249 8.686 1.00 92.81 83 ALA A N 1
ATOM 604 C CA . ALA A 1 83 ? 10.455 -13.275 8.828 1.00 92.81 83 ALA A CA 1
ATOM 605 C C . ALA A 1 83 ? 11.817 -13.945 8.612 1.00 92.81 83 ALA A C 1
ATOM 607 O O . ALA A 1 83 ? 12.617 -13.475 7.805 1.00 92.81 83 ALA A O 1
ATOM 608 N N . ALA A 1 84 ? 12.062 -15.081 9.275 1.00 93.75 84 ALA A N 1
ATOM 609 C CA . ALA A 1 84 ? 13.299 -15.844 9.136 1.00 93.75 84 ALA A CA 1
ATOM 610 C C . ALA A 1 84 ? 13.546 -16.278 7.683 1.00 93.75 84 ALA A C 1
ATOM 612 O O . ALA A 1 84 ? 14.667 -16.164 7.185 1.00 93.75 84 ALA A O 1
ATOM 613 N N . LEU A 1 85 ? 12.502 -16.717 6.975 1.00 93.88 85 LEU A N 1
ATOM 614 C CA . LEU A 1 85 ? 12.604 -17.057 5.561 1.00 93.88 85 LEU A CA 1
ATOM 615 C C . LEU A 1 85 ? 12.985 -15.842 4.707 1.00 93.88 85 LEU A C 1
ATOM 617 O O . LEU A 1 85 ? 13.867 -15.951 3.857 1.00 93.88 85 LEU A O 1
ATOM 621 N N . MET A 1 86 ? 12.375 -14.681 4.951 1.00 92.31 86 MET A N 1
ATOM 622 C CA . MET A 1 86 ? 12.727 -13.457 4.231 1.00 92.31 86 MET A CA 1
ATOM 623 C C . MET A 1 86 ? 14.182 -13.034 4.504 1.00 92.31 86 MET A C 1
ATOM 625 O O . MET A 1 86 ? 14.872 -12.608 3.579 1.00 92.31 86 MET A O 1
ATOM 629 N N . TYR A 1 87 ? 14.694 -13.224 5.728 1.00 90.75 87 TYR A N 1
ATOM 630 C CA . TYR A 1 87 ? 16.116 -13.014 6.033 1.00 90.75 87 TYR A CA 1
ATOM 631 C C . TYR A 1 87 ? 17.002 -13.936 5.198 1.00 90.75 87 TYR A C 1
ATOM 633 O O . TYR A 1 87 ? 17.942 -13.469 4.561 1.00 90.75 87 TYR A O 1
ATOM 641 N N . ARG A 1 88 ? 16.662 -15.227 5.124 1.00 92.56 88 ARG A N 1
ATOM 642 C CA . ARG A 1 88 ? 17.412 -16.196 4.313 1.00 92.56 88 ARG A CA 1
ATOM 643 C C . ARG A 1 88 ? 17.405 -15.858 2.827 1.00 92.56 88 ARG A C 1
ATOM 645 O O . ARG A 1 88 ? 18.445 -15.957 2.187 1.00 92.56 88 ARG A O 1
ATOM 652 N N . ILE A 1 89 ? 16.263 -15.434 2.292 1.00 89.94 89 ILE A N 1
ATOM 653 C CA . ILE A 1 89 ? 16.151 -15.005 0.893 1.00 89.94 89 ILE A CA 1
ATOM 654 C C . ILE A 1 89 ? 17.023 -13.782 0.643 1.00 89.94 89 ILE A C 1
ATOM 656 O O . ILE A 1 89 ? 17.739 -13.744 -0.353 1.00 89.94 89 ILE A O 1
ATOM 660 N N . ARG A 1 90 ? 17.006 -12.804 1.553 1.00 86.56 90 ARG A N 1
ATOM 661 C CA . AR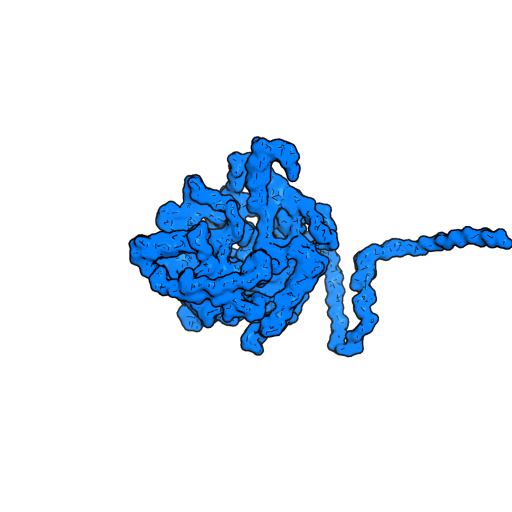G A 1 90 ? 17.851 -11.614 1.441 1.00 86.56 90 ARG A CA 1
ATOM 662 C C . ARG A 1 90 ? 19.339 -11.956 1.503 1.00 86.56 90 ARG A C 1
ATOM 664 O O . ARG A 1 90 ? 20.108 -11.375 0.748 1.00 86.56 90 ARG A O 1
ATOM 671 N N . ASP A 1 91 ? 19.740 -12.889 2.363 1.00 89.06 91 ASP A N 1
ATOM 672 C CA . ASP A 1 91 ? 21.133 -13.340 2.456 1.00 89.06 91 ASP A CA 1
ATOM 673 C C . ASP A 1 91 ? 21.600 -14.037 1.168 1.00 89.06 91 ASP A C 1
ATOM 675 O O . ASP A 1 91 ? 22.760 -13.912 0.789 1.00 89.06 91 ASP A O 1
ATOM 679 N N . GLN A 1 92 ? 20.707 -14.777 0.502 1.00 88.56 92 GLN A N 1
ATOM 680 C CA . GLN A 1 92 ? 21.030 -15.557 -0.697 1.00 88.56 92 GLN A CA 1
ATOM 681 C C . GLN A 1 92 ? 20.904 -14.773 -2.005 1.00 88.56 92 GLN A C 1
ATOM 683 O O . GLN A 1 92 ? 21.620 -15.067 -2.954 1.00 88.56 92 GLN A O 1
ATOM 688 N N . HIS A 1 93 ? 19.979 -13.817 -2.080 1.00 86.06 93 HIS A N 1
ATOM 689 C CA . HIS A 1 93 ? 19.597 -13.153 -3.332 1.00 86.06 93 HIS A CA 1
ATOM 690 C C . HIS A 1 93 ? 19.667 -11.624 -3.252 1.00 86.06 93 HIS A C 1
ATOM 692 O O . HIS A 1 93 ? 19.229 -10.923 -4.168 1.00 86.06 93 HIS A O 1
ATOM 698 N N . GLY A 1 94 ? 20.174 -11.089 -2.141 1.00 86.81 94 GLY A N 1
ATOM 699 C CA . GLY A 1 94 ? 20.148 -9.662 -1.861 1.00 86.81 94 GLY A CA 1
ATOM 700 C C . GLY A 1 94 ? 18.727 -9.124 -1.681 1.00 86.81 94 GLY A C 1
ATOM 701 O O . GLY A 1 94 ? 17.730 -9.845 -1.638 1.00 86.81 94 GLY A O 1
ATOM 702 N N . MET A 1 95 ? 18.619 -7.800 -1.588 1.00 84.56 95 MET A N 1
ATOM 703 C CA . MET A 1 95 ? 17.324 -7.120 -1.439 1.00 84.56 95 MET A CA 1
ATOM 704 C C . MET A 1 95 ? 16.492 -7.136 -2.732 1.00 84.56 95 MET A C 1
ATOM 706 O O . MET A 1 95 ? 15.289 -6.888 -2.689 1.00 84.56 95 MET A O 1
ATOM 710 N N . ARG A 1 96 ? 17.150 -7.353 -3.878 1.00 87.31 96 ARG A N 1
ATOM 711 C CA . ARG A 1 96 ? 16.611 -7.077 -5.216 1.00 87.31 96 ARG A CA 1
ATOM 712 C C . ARG A 1 96 ? 16.590 -8.282 -6.170 1.00 87.31 96 ARG A C 1
ATOM 714 O O . ARG A 1 96 ? 16.229 -8.119 -7.335 1.00 87.31 96 ARG A O 1
ATOM 721 N N . GLY A 1 97 ? 16.935 -9.475 -5.682 1.00 87.25 97 GLY A N 1
ATOM 722 C CA . GLY A 1 97 ? 16.842 -10.735 -6.431 1.00 87.25 97 GLY A CA 1
ATOM 723 C C . GLY A 1 97 ? 15.808 -11.730 -5.888 1.00 87.25 97 GLY A C 1
ATOM 724 O O . GLY A 1 97 ? 15.504 -12.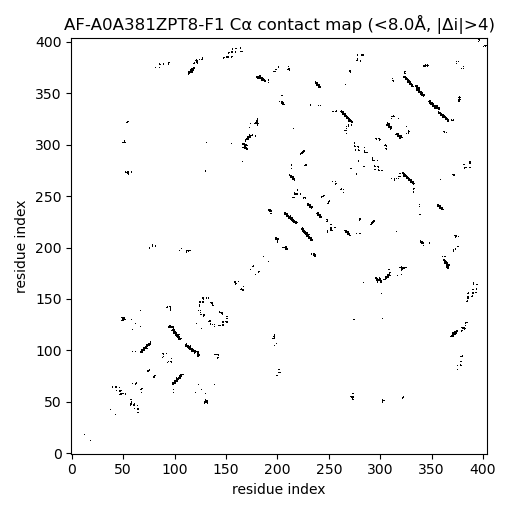716 -6.555 1.00 87.25 97 GLY A O 1
ATOM 725 N N . GLY A 1 98 ? 15.244 -11.496 -4.698 1.00 89.25 98 GLY A N 1
ATOM 726 C CA . GLY A 1 98 ? 14.333 -12.445 -4.048 1.00 89.25 98 GLY A CA 1
ATOM 727 C C . GLY A 1 98 ? 12.947 -12.525 -4.711 1.00 89.25 98 GLY A C 1
ATOM 728 O O . GLY A 1 98 ? 12.440 -11.497 -5.164 1.00 89.25 98 GLY A O 1
ATOM 729 N N . PRO A 1 99 ? 12.300 -13.706 -4.743 1.00 92.12 99 PRO A N 1
ATOM 730 C CA . PRO A 1 99 ? 10.959 -13.860 -5.302 1.00 92.12 99 PRO A CA 1
ATOM 731 C C . PRO A 1 99 ? 9.884 -13.258 -4.387 1.00 92.12 99 PRO A C 1
ATOM 733 O O . PRO A 1 99 ? 10.129 -12.950 -3.215 1.00 92.12 99 PRO A O 1
ATOM 736 N N . VAL A 1 100 ? 8.664 -13.164 -4.911 1.00 94.81 100 VAL A N 1
ATOM 737 C CA . VAL A 1 100 ? 7.460 -12.953 -4.101 1.00 94.81 100 VAL A CA 1
ATOM 738 C C . VAL A 1 100 ? 7.181 -14.208 -3.286 1.00 94.81 100 VAL A C 1
ATOM 740 O O . VAL A 1 100 ? 7.207 -15.318 -3.817 1.00 94.81 100 VAL A O 1
ATOM 743 N N . LEU A 1 101 ? 6.868 -14.041 -2.007 1.00 95.88 101 LEU A N 1
ATOM 744 C CA . LEU A 1 101 ? 6.419 -15.129 -1.149 1.00 95.88 101 LEU A CA 1
ATOM 745 C C . LEU A 1 101 ? 4.911 -15.054 -0.953 1.00 95.88 101 LEU A C 1
ATOM 747 O O . LEU A 1 101 ? 4.370 -14.012 -0.582 1.00 95.88 101 LEU A O 1
ATOM 751 N N . ILE A 1 102 ? 4.246 -16.179 -1.200 1.00 98.00 102 ILE A N 1
ATOM 752 C CA . ILE A 1 102 ? 2.802 -16.341 -1.060 1.00 98.00 102 ILE A CA 1
ATOM 753 C C . ILE A 1 102 ? 2.566 -17.392 0.019 1.00 98.00 102 ILE A C 1
ATOM 755 O O . ILE A 1 102 ? 2.700 -18.589 -0.236 1.00 98.00 102 ILE A O 1
ATOM 759 N N . PHE A 1 103 ? 2.216 -16.958 1.226 1.00 98.12 103 PHE A N 1
ATOM 760 C CA . PHE A 1 103 ? 1.872 -17.866 2.318 1.00 98.12 103 PHE A CA 1
ATOM 761 C C . PHE A 1 103 ? 0.368 -18.134 2.312 1.00 98.12 103 PHE A C 1
ATOM 763 O O . PHE A 1 103 ? -0.424 -17.218 2.533 1.00 98.12 103 PHE A O 1
ATOM 770 N N . GLU A 1 104 ? -0.041 -19.375 2.050 1.00 98.00 104 GLU A N 1
ATOM 771 C CA . GLU A 1 104 ? -1.461 -19.725 1.883 1.00 98.00 104 GLU A CA 1
ATOM 772 C C . GLU A 1 104 ? -2.215 -19.796 3.217 1.00 98.00 104 GLU A C 1
ATOM 774 O O . GLU A 1 104 ? -3.405 -19.481 3.283 1.00 98.00 104 GLU A O 1
ATOM 779 N N . GLU A 1 105 ? -1.519 -20.151 4.294 1.00 97.38 105 GLU A N 1
ATOM 780 C CA . GLU A 1 105 ? -2.033 -20.149 5.659 1.00 97.38 105 GLU A CA 1
ATOM 781 C C . GLU A 1 105 ? -0.934 -19.705 6.630 1.00 97.38 105 GLU A C 1
ATOM 783 O O . GLU A 1 105 ? 0.212 -20.151 6.542 1.00 97.38 105 GLU A O 1
ATOM 788 N N . ILE A 1 106 ? -1.275 -18.839 7.582 1.00 97.56 106 ILE A N 1
ATOM 789 C CA . ILE A 1 106 ? -0.321 -18.351 8.580 1.00 97.56 106 ILE A CA 1
ATOM 790 C C . ILE A 1 106 ? -0.848 -18.587 9.990 1.00 97.56 106 ILE A C 1
ATOM 792 O O . ILE A 1 106 ? -2.034 -18.391 10.256 1.00 97.56 106 ILE A O 1
ATOM 796 N N . ARG A 1 107 ? 0.016 -19.017 10.910 1.00 97.69 107 ARG A N 1
ATOM 797 C CA . ARG A 1 107 ? -0.346 -19.111 12.328 1.00 97.69 107 ARG A CA 1
ATOM 798 C C . ARG A 1 107 ? -0.065 -17.784 13.023 1.00 97.69 107 ARG A C 1
ATOM 800 O O . ARG A 1 107 ? 1.076 -17.335 12.990 1.00 97.69 107 ARG A O 1
ATOM 807 N N . ILE A 1 108 ? -1.085 -17.182 13.634 1.00 95.81 108 ILE A N 1
ATOM 808 C CA . ILE A 1 108 ? -0.946 -15.977 14.458 1.00 95.81 108 ILE A CA 1
ATOM 809 C C . ILE A 1 108 ? -1.833 -16.092 15.704 1.00 95.81 108 ILE A C 1
ATOM 811 O O . ILE A 1 108 ? -3.009 -16.452 15.609 1.00 95.81 108 ILE A O 1
ATOM 815 N N . ASP A 1 109 ? -1.278 -15.770 16.868 1.00 94.19 109 ASP A N 1
ATOM 816 C CA . ASP A 1 109 ? -1.886 -15.904 18.196 1.00 94.19 109 ASP A CA 1
ATOM 817 C C . ASP A 1 109 ? -2.469 -17.310 18.426 1.00 94.19 109 ASP A C 1
ATOM 819 O O . ASP A 1 109 ? -3.607 -17.492 18.870 1.00 94.19 109 ASP A O 1
ATOM 823 N N . GLY A 1 110 ? -1.697 -18.338 18.063 1.00 95.81 110 GLY A N 1
ATOM 824 C CA . GLY A 1 110 ? -2.058 -19.740 18.243 1.00 95.81 110 GLY A CA 1
ATOM 825 C C . GLY A 1 110 ? -3.101 -20.277 17.259 1.00 95.81 110 GLY A C 1
ATOM 826 O O . GLY A 1 110 ? -3.461 -21.455 17.347 1.00 95.81 110 GLY A O 1
ATOM 827 N N . LYS A 1 111 ? -3.584 -19.459 16.315 1.00 96.31 111 LYS A N 1
ATOM 828 C CA . LYS A 1 111 ? -4.626 -19.832 15.350 1.00 96.31 111 LYS A CA 1
ATOM 829 C C . LYS A 1 111 ? -4.098 -19.802 13.929 1.00 96.31 111 LYS A C 1
ATOM 831 O O . LYS A 1 111 ? -3.387 -18.884 13.542 1.00 96.31 111 LYS A O 1
ATOM 836 N N . TRP A 1 112 ? -4.493 -20.794 13.145 1.00 96.81 112 TRP A N 1
ATOM 837 C CA . TRP A 1 112 ? -4.251 -20.792 11.711 1.00 96.81 112 TRP A CA 1
ATOM 838 C C . TRP A 1 112 ? -5.273 -19.898 11.012 1.00 96.81 112 TRP A C 1
ATOM 840 O O . TRP A 1 112 ? -6.479 -20.030 11.221 1.00 96.81 112 TRP A O 1
ATOM 850 N N . VAL A 1 113 ? -4.764 -18.965 10.217 1.00 96.25 113 VAL A N 1
ATOM 851 C CA . VAL A 1 113 ? -5.529 -17.984 9.459 1.00 96.25 113 VAL A CA 1
ATOM 852 C C . VAL A 1 113 ? -5.263 -18.236 7.979 1.00 96.25 113 VAL A C 1
ATOM 854 O O . VAL A 1 113 ? -4.127 -18.127 7.515 1.00 96.25 113 VAL A O 1
ATOM 857 N N . LYS A 1 114 ? -6.318 -18.567 7.234 1.00 96.00 114 LYS A N 1
ATOM 858 C CA . LYS A 1 114 ? -6.261 -18.736 5.778 1.00 96.00 114 LYS A CA 1
ATOM 859 C C . LYS A 1 114 ? -5.970 -17.390 5.112 1.00 96.00 114 LYS A C 1
ATOM 861 O O . LYS A 1 114 ? -6.605 -16.403 5.469 1.00 96.00 114 LYS A O 1
ATOM 866 N N . GLY A 1 115 ? -5.027 -17.363 4.177 1.00 91.88 115 GLY A N 1
ATOM 867 C CA . GLY A 1 115 ? -4.618 -16.167 3.446 1.00 91.88 115 GLY A CA 1
ATOM 868 C C . GLY A 1 115 ? -5.119 -16.129 1.993 1.00 91.88 115 GLY A C 1
ATOM 869 O O . GLY A 1 115 ? -6.251 -16.553 1.733 1.00 91.88 115 GLY A O 1
ATOM 870 N N . PRO A 1 116 ? -4.286 -15.646 1.049 1.00 97.31 116 PRO A N 1
ATOM 871 C CA . PRO A 1 116 ? -2.831 -15.563 1.179 1.00 97.31 116 PRO A CA 1
ATOM 872 C C . PRO A 1 116 ? -2.299 -14.268 1.820 1.00 97.31 116 PRO A C 1
ATOM 874 O O . PRO A 1 116 ? -2.832 -13.178 1.603 1.00 97.31 116 PRO A O 1
ATOM 877 N N . LEU A 1 117 ? -1.184 -14.407 2.544 1.00 97.69 117 LEU A N 1
ATOM 878 C CA . LEU A 1 117 ? -0.265 -13.312 2.867 1.00 97.69 117 LEU A CA 1
ATOM 879 C C . LEU A 1 117 ? 0.787 -13.204 1.751 1.00 97.69 117 LEU A C 1
ATOM 881 O O . LEU A 1 117 ? 1.503 -14.167 1.480 1.00 97.69 117 LEU A O 1
ATOM 885 N N . ILE A 1 118 ? 0.883 -12.030 1.133 1.00 97.38 118 ILE A N 1
ATOM 886 C CA . ILE A 1 118 ? 1.833 -11.687 0.074 1.00 97.38 118 ILE A CA 1
ATOM 887 C C . ILE A 1 118 ? 2.961 -10.843 0.665 1.00 97.38 118 ILE A C 1
ATOM 889 O O . ILE A 1 118 ? 2.712 -9.843 1.344 1.00 97.38 118 ILE A O 1
ATOM 893 N N . VAL A 1 119 ? 4.197 -11.242 0.384 1.00 95.62 119 VAL A N 1
ATOM 894 C CA . VAL A 1 119 ? 5.411 -10.570 0.854 1.00 95.62 119 VAL A CA 1
ATOM 895 C C . VAL A 1 119 ? 6.397 -10.422 -0.298 1.00 95.62 119 VAL A C 1
ATOM 897 O O . VAL A 1 119 ? 6.545 -11.332 -1.113 1.00 95.62 119 VAL A O 1
ATOM 900 N N . ASN A 1 120 ? 7.128 -9.308 -0.313 1.00 94.00 120 ASN A N 1
ATOM 901 C CA . ASN A 1 120 ? 8.231 -9.037 -1.231 1.00 94.00 120 ASN A CA 1
ATOM 902 C C . ASN A 1 120 ? 7.783 -8.952 -2.703 1.00 94.00 120 ASN A C 1
ATOM 904 O O . ASN A 1 120 ? 8.503 -9.359 -3.611 1.00 94.00 120 ASN A O 1
ATOM 908 N N . GLU A 1 121 ? 6.596 -8.394 -2.953 1.00 93.44 121 GLU A N 1
ATOM 909 C CA . GLU A 1 121 ? 5.997 -8.256 -4.288 1.00 93.44 121 GLU A CA 1
ATOM 910 C C . GLU A 1 121 ? 6.815 -7.367 -5.240 1.00 93.44 121 GLU A C 1
ATOM 912 O O . GLU A 1 121 ? 6.706 -7.488 -6.458 1.00 93.44 121 GLU A O 1
ATOM 917 N N . SER A 1 122 ? 7.646 -6.489 -4.677 1.00 91.06 122 SER A N 1
ATOM 918 C CA . SER A 1 122 ? 8.560 -5.590 -5.394 1.00 91.06 122 SER A CA 1
ATOM 919 C C . SER A 1 122 ? 10.031 -6.026 -5.280 1.00 91.06 122 SER A C 1
ATOM 921 O O . SER A 1 122 ? 10.952 -5.239 -5.523 1.00 91.06 122 SER A O 1
ATOM 923 N N . GLY A 1 123 ? 10.263 -7.263 -4.833 1.00 88.31 123 GLY A N 1
ATOM 924 C CA . GLY A 1 123 ? 11.566 -7.777 -4.416 1.00 88.31 123 GLY A CA 1
ATOM 925 C C . GLY A 1 123 ? 12.545 -8.116 -5.530 1.00 88.31 123 GLY A C 1
ATOM 926 O O . GLY A 1 123 ? 13.738 -8.171 -5.266 1.00 88.31 123 GLY A O 1
ATOM 927 N N . ASN A 1 124 ? 12.080 -8.323 -6.761 1.00 90.06 124 ASN A N 1
ATOM 928 C CA . ASN A 1 124 ? 12.933 -8.725 -7.879 1.00 90.06 124 ASN A CA 1
ATOM 929 C C . ASN A 1 124 ? 12.934 -7.654 -8.979 1.00 90.06 124 ASN A C 1
ATOM 931 O O . ASN A 1 124 ? 11.864 -7.264 -9.443 1.00 90.06 124 ASN A O 1
ATOM 935 N N . LEU A 1 125 ? 14.107 -7.202 -9.441 1.00 89.31 125 LEU A N 1
ATOM 936 C CA . LEU A 1 125 ? 14.227 -6.135 -10.458 1.00 89.31 125 LEU A CA 1
ATOM 937 C C . LEU A 1 125 ? 13.559 -6.457 -11.803 1.00 89.31 125 LEU A C 1
ATOM 939 O O . LEU A 1 125 ? 13.273 -5.544 -12.574 1.00 89.31 125 LEU A O 1
ATOM 943 N N . PHE A 1 126 ? 13.245 -7.722 -12.081 1.00 88.62 126 PHE A N 1
ATOM 944 C CA . PHE A 1 126 ? 12.482 -8.125 -13.266 1.00 88.62 126 PHE A CA 1
ATOM 945 C C . PHE A 1 126 ? 11.106 -7.487 -13.305 1.00 88.62 126 PHE A C 1
ATOM 947 O O . PHE A 1 126 ? 10.609 -7.108 -14.367 1.00 88.62 126 PHE A O 1
ATOM 954 N N . SER A 1 127 ? 10.496 -7.369 -12.129 1.00 91.31 127 SER A N 1
ATOM 955 C CA . SER A 1 127 ? 9.153 -6.834 -11.995 1.00 91.31 127 SER A CA 1
ATOM 956 C C . SER A 1 127 ? 9.034 -5.378 -12.450 1.00 91.31 127 SER A C 1
ATOM 958 O O . SER A 1 127 ? 7.972 -4.988 -12.932 1.00 91.31 127 SER A O 1
ATOM 960 N N . GLU A 1 128 ? 10.134 -4.613 -12.414 1.00 93.81 128 GLU A N 1
ATOM 961 C CA . GLU A 1 128 ? 10.187 -3.226 -12.890 1.00 93.81 128 GLU A CA 1
ATOM 962 C C . GLU A 1 128 ? 9.772 -3.129 -14.365 1.00 93.81 128 GLU A C 1
ATOM 964 O O . GLU A 1 128 ? 9.017 -2.239 -14.741 1.00 93.81 128 GLU A O 1
ATOM 969 N N . CYS A 1 129 ? 10.219 -4.065 -15.210 1.00 94.88 129 CYS A N 1
ATOM 970 C CA . CYS A 1 129 ? 9.850 -4.105 -16.627 1.00 94.88 129 CYS A CA 1
ATOM 971 C C . CYS A 1 129 ? 8.395 -4.551 -16.830 1.00 94.88 129 CYS A C 1
ATOM 973 O O . CYS A 1 129 ? 7.667 -3.956 -17.628 1.00 94.88 129 CYS A O 1
ATOM 975 N N . LEU A 1 130 ? 7.957 -5.568 -16.082 1.00 94.69 130 LEU A N 1
ATOM 976 C CA . LEU A 1 130 ? 6.642 -6.186 -16.259 1.00 94.69 130 LEU A CA 1
ATOM 977 C C . LEU A 1 130 ? 5.499 -5.205 -16.014 1.00 94.69 130 LEU A C 1
ATOM 979 O O . LEU A 1 130 ? 4.514 -5.234 -16.747 1.00 94.69 130 LEU A O 1
ATOM 983 N N . VAL A 1 131 ? 5.640 -4.303 -15.040 1.00 95.50 131 VAL A N 1
ATOM 984 C CA . VAL A 1 131 ? 4.632 -3.269 -14.750 1.00 95.50 131 VAL A CA 1
ATOM 985 C C . VAL A 1 131 ? 4.453 -2.276 -15.902 1.00 95.50 131 VAL A C 1
ATOM 987 O O . VAL A 1 131 ? 3.374 -1.710 -16.048 1.00 95.50 131 VAL A O 1
ATOM 990 N N . PHE A 1 132 ? 5.435 -2.122 -16.788 1.00 96.50 132 PHE A N 1
ATOM 991 C CA . PHE A 1 132 ? 5.320 -1.280 -17.986 1.00 96.50 132 PHE A CA 1
ATOM 992 C C . PHE A 1 132 ? 5.108 -2.083 -19.277 1.00 96.50 132 PHE A C 1
ATOM 994 O O . PHE A 1 132 ? 5.241 -1.540 -20.370 1.00 96.50 132 PHE A O 1
ATOM 1001 N N . GLY A 1 133 ? 4.792 -3.380 -19.175 1.00 95.00 133 GLY A N 1
ATOM 1002 C CA . GLY A 1 133 ? 4.597 -4.246 -20.344 1.00 95.00 133 GLY A CA 1
ATOM 1003 C C . GLY A 1 133 ? 5.880 -4.476 -21.145 1.00 95.00 133 GLY A C 1
ATOM 1004 O O . GLY A 1 133 ? 5.828 -4.785 -22.333 1.00 95.00 133 GLY A O 1
ATOM 1005 N N . LEU A 1 134 ? 7.038 -4.296 -20.509 1.00 94.94 134 LEU A N 1
ATOM 1006 C CA . LEU A 1 134 ? 8.341 -4.522 -21.111 1.00 94.94 134 LEU A CA 1
ATOM 1007 C C . LEU A 1 134 ? 8.812 -5.933 -20.773 1.00 94.94 134 LEU A C 1
ATOM 1009 O O . LEU A 1 134 ? 8.678 -6.386 -19.637 1.00 94.94 134 LEU A O 1
ATOM 1013 N N . GLU A 1 135 ? 9.443 -6.599 -21.735 1.00 91.25 135 GLU A N 1
ATOM 1014 C CA . GLU A 1 135 ? 10.135 -7.852 -21.441 1.00 91.25 135 GLU A CA 1
ATOM 1015 C C . GLU A 1 135 ? 11.433 -7.572 -20.663 1.00 91.25 135 GLU A C 1
ATOM 1017 O O . GLU A 1 135 ? 12.226 -6.723 -21.107 1.00 91.25 135 GLU A O 1
ATOM 1022 N N . PRO A 1 136 ? 11.667 -8.244 -19.520 1.00 89.38 136 PRO A N 1
ATOM 1023 C CA . PRO A 1 136 ? 12.938 -8.190 -18.803 1.00 89.38 136 PRO A CA 1
ATOM 1024 C C . PRO A 1 136 ? 14.102 -8.629 -19.699 1.00 89.38 136 PRO A C 1
ATOM 1026 O O . PRO A 1 136 ? 13.920 -9.413 -20.629 1.00 89.38 136 PRO A O 1
ATOM 1029 N N . VAL A 1 137 ? 15.297 -8.099 -19.443 1.00 85.19 137 VAL A N 1
ATOM 1030 C CA . VAL A 1 137 ? 16.489 -8.338 -20.288 1.00 85.19 137 VAL A CA 1
ATOM 1031 C C . VAL A 1 137 ? 17.599 -9.108 -19.580 1.00 85.19 137 VAL A C 1
ATOM 1033 O O . VAL A 1 137 ? 18.553 -9.533 -20.223 1.00 85.19 137 VAL A O 1
ATOM 1036 N N . ASP A 1 138 ? 17.463 -9.295 -18.274 1.00 75.50 138 ASP A N 1
ATOM 1037 C CA . ASP A 1 138 ? 18.432 -10.007 -17.449 1.00 75.50 138 ASP A CA 1
ATOM 1038 C C . ASP A 1 138 ? 18.129 -11.514 -17.400 1.00 75.50 138 ASP A C 1
ATOM 1040 O O . ASP A 1 138 ? 17.101 -11.974 -17.905 1.00 75.50 138 ASP A O 1
ATOM 1044 N N . ASP A 1 139 ? 18.973 -12.288 -16.711 1.00 69.44 139 ASP A N 1
ATOM 1045 C CA . ASP A 1 139 ? 18.604 -13.612 -16.182 1.00 69.44 139 ASP A CA 1
ATOM 1046 C C . ASP A 1 139 ? 18.061 -13.449 -14.744 1.00 69.44 139 ASP A C 1
ATOM 1048 O O . ASP A 1 139 ? 18.730 -12.809 -13.925 1.00 69.44 139 ASP A O 1
ATOM 1052 N N . PRO A 1 140 ? 16.863 -13.982 -14.412 1.00 60.91 140 PRO A N 1
ATOM 1053 C CA . PRO A 1 140 ? 16.218 -13.772 -13.108 1.00 60.91 140 PRO A CA 1
ATOM 1054 C C . PRO A 1 140 ? 16.991 -14.375 -11.938 1.00 60.91 140 PRO A C 1
ATOM 1056 O O . PRO A 1 140 ? 16.675 -14.082 -10.787 1.00 60.91 140 PRO A O 1
ATOM 1059 N N . LEU A 1 141 ? 17.988 -15.213 -12.234 1.00 60.12 141 LEU A N 1
ATOM 1060 C CA . LEU A 1 141 ? 18.857 -15.878 -11.275 1.00 60.12 141 LEU A CA 1
ATOM 1061 C C . LEU A 1 141 ? 20.225 -15.190 -11.120 1.00 60.12 141 LEU A C 1
ATOM 1063 O O . LEU A 1 141 ? 21.026 -15.647 -10.304 1.00 60.12 141 LEU A O 1
ATOM 1067 N N . ILE A 1 142 ? 20.524 -14.130 -11.887 1.00 61.09 142 ILE A N 1
ATOM 1068 C CA . ILE A 1 142 ? 21.744 -13.331 -11.695 1.00 61.09 142 ILE A CA 1
ATOM 1069 C C . ILE A 1 142 ? 21.529 -12.350 -10.541 1.00 61.09 142 ILE A C 1
ATOM 1071 O O . ILE A 1 142 ? 20.589 -11.555 -10.541 1.00 61.09 142 ILE A O 1
ATOM 1075 N N . GLU A 1 143 ? 22.446 -12.387 -9.573 1.00 56.47 143 GLU A N 1
ATOM 1076 C CA . GLU A 1 143 ? 22.515 -11.429 -8.471 1.00 56.47 143 GLU A CA 1
ATOM 1077 C C . GLU A 1 143 ? 22.678 -10.001 -9.021 1.00 56.47 143 GLU A C 1
ATOM 1079 O O . GLU A 1 143 ? 23.681 -9.665 -9.646 1.00 56.47 143 GLU A O 1
ATOM 1084 N N . GLU A 1 144 ? 21.657 -9.170 -8.798 1.00 61.50 144 GLU A N 1
ATOM 1085 C CA . GLU A 1 144 ? 21.663 -7.719 -9.029 1.00 61.50 144 GLU A CA 1
ATOM 1086 C C . GLU A 1 144 ? 22.049 -7.245 -10.444 1.00 61.50 144 GLU A C 1
ATOM 1088 O O . GLU A 1 144 ? 22.744 -6.238 -10.609 1.00 61.50 144 GLU A O 1
ATOM 1093 N N . SER A 1 145 ? 21.538 -7.895 -11.494 1.00 68.81 145 SER A N 1
ATOM 1094 C CA . SER A 1 145 ? 21.540 -7.236 -12.803 1.00 68.81 145 SER A CA 1
ATOM 1095 C C . SER A 1 145 ? 20.496 -6.115 -12.825 1.00 68.81 145 SER A C 1
ATOM 1097 O O . SER A 1 145 ? 19.298 -6.332 -12.644 1.00 68.81 145 SER A O 1
ATOM 1099 N N . TYR A 1 146 ? 20.964 -4.879 -12.990 1.00 86.12 146 TYR A N 1
ATOM 1100 C CA . TYR A 1 146 ? 20.123 -3.680 -12.985 1.00 86.12 146 TYR A CA 1
ATOM 1101 C C . TYR A 1 146 ? 19.575 -3.331 -14.378 1.00 86.12 146 TYR A C 1
ATOM 1103 O O . TYR A 1 146 ? 18.994 -2.255 -14.524 1.00 86.12 146 TYR A O 1
ATOM 1111 N N . ASP A 1 147 ? 19.739 -4.159 -15.414 1.00 89.19 147 ASP A N 1
ATOM 1112 C CA . ASP A 1 147 ? 19.389 -3.743 -16.781 1.00 89.19 147 ASP A CA 1
ATOM 1113 C C . ASP A 1 147 ? 17.880 -3.694 -17.019 1.00 89.19 147 ASP A C 1
ATOM 1115 O O . ASP A 1 147 ? 17.396 -2.747 -17.638 1.00 89.19 147 ASP A O 1
ATOM 1119 N N . SER A 1 148 ? 17.107 -4.615 -16.443 1.00 91.62 148 SER A N 1
ATOM 1120 C CA . SER A 1 148 ? 15.639 -4.578 -16.467 1.00 91.62 148 SER A CA 1
ATOM 1121 C C . SER A 1 148 ? 15.118 -3.349 -15.722 1.00 91.62 148 SER A C 1
ATOM 1123 O O . SER A 1 148 ? 14.238 -2.643 -16.215 1.00 91.62 148 SER A O 1
ATOM 1125 N N . TYR A 1 149 ? 15.733 -3.007 -14.589 1.00 92.94 149 TYR A N 1
ATOM 1126 C CA . TYR A 1 149 ? 15.458 -1.750 -13.896 1.00 92.94 149 TYR A CA 1
ATOM 1127 C C . TYR A 1 149 ? 15.826 -0.527 -14.752 1.00 92.94 149 TYR A C 1
ATOM 1129 O O . TYR A 1 149 ? 15.026 0.398 -14.882 1.00 92.94 149 TYR A O 1
ATOM 1137 N N . ARG A 1 150 ? 17.012 -0.505 -15.377 1.00 93.00 150 ARG A N 1
ATOM 1138 C CA . ARG A 1 150 ? 17.466 0.609 -16.229 1.00 93.00 150 ARG A CA 1
ATOM 1139 C C . ARG A 1 150 ? 16.552 0.785 -17.435 1.00 93.00 150 ARG A C 1
ATOM 1141 O O . ARG A 1 150 ? 16.245 1.923 -17.776 1.00 93.00 150 ARG A O 1
ATOM 1148 N N . LYS A 1 151 ? 16.095 -0.313 -18.040 1.00 95.06 151 LYS A N 1
ATOM 1149 C CA . LYS A 1 151 ? 15.141 -0.330 -19.153 1.00 95.06 151 LYS A CA 1
ATOM 1150 C C . LYS A 1 151 ? 13.790 0.247 -18.733 1.00 95.06 151 LYS A C 1
ATOM 1152 O O . LYS A 1 151 ? 13.289 1.144 -19.409 1.00 95.06 151 LYS A O 1
ATOM 1157 N N . ALA A 1 152 ? 13.240 -0.197 -17.603 1.00 96.44 152 ALA A N 1
ATOM 1158 C CA . ALA A 1 152 ? 12.003 0.351 -17.049 1.00 96.44 152 ALA A CA 1
ATOM 1159 C C . ALA A 1 152 ? 12.140 1.845 -16.706 1.00 96.44 152 ALA A C 1
ATOM 1161 O O . ALA A 1 152 ? 11.297 2.655 -17.086 1.00 96.44 152 ALA A O 1
ATOM 1162 N N . ARG A 1 153 ? 13.246 2.245 -16.066 1.00 96.19 153 ARG A N 1
ATOM 1163 C CA . ARG A 1 153 ? 13.532 3.649 -15.741 1.00 96.19 153 ARG A CA 1
ATOM 1164 C C . ARG A 1 153 ? 13.616 4.498 -17.007 1.00 96.19 153 ARG A C 1
ATOM 1166 O O . ARG A 1 153 ? 12.996 5.552 -17.066 1.00 96.19 153 ARG A O 1
ATOM 1173 N N . ALA A 1 154 ? 14.345 4.037 -18.024 1.00 95.81 154 ALA A N 1
ATOM 1174 C CA . ALA A 1 154 ? 14.484 4.739 -19.298 1.00 95.81 154 ALA A CA 1
ATOM 1175 C C . ALA A 1 154 ? 13.134 4.903 -20.016 1.00 95.81 154 ALA A C 1
ATOM 1177 O O . ALA A 1 154 ? 12.874 5.954 -20.598 1.00 95.81 154 ALA A O 1
ATOM 1178 N N . HIS A 1 155 ? 12.255 3.900 -19.936 1.00 97.31 155 HIS A N 1
ATOM 1179 C CA . HIS A 1 155 ? 10.888 4.004 -20.444 1.00 97.31 155 HIS A CA 1
ATOM 1180 C C . HIS A 1 155 ? 10.102 5.117 -19.732 1.00 97.31 155 HIS A C 1
ATOM 1182 O O . HIS A 1 155 ? 9.530 5.986 -20.390 1.00 97.31 155 HIS A O 1
ATOM 1188 N N . VAL A 1 156 ? 10.139 5.171 -18.396 1.00 97.50 156 VAL A N 1
ATOM 1189 C CA . VAL A 1 156 ? 9.453 6.237 -17.644 1.00 97.50 156 VAL A CA 1
ATOM 1190 C C . VAL A 1 156 ? 10.116 7.607 -17.858 1.00 97.50 156 VAL A C 1
ATOM 1192 O O . VAL A 1 156 ? 9.418 8.616 -17.931 1.00 97.50 156 VAL A O 1
ATOM 1195 N N . GLU A 1 157 ? 11.438 7.678 -18.039 1.00 96.69 157 GLU A N 1
ATOM 1196 C CA . GLU A 1 157 ? 12.136 8.914 -18.431 1.00 96.69 157 GLU A CA 1
ATOM 1197 C C . GLU A 1 157 ? 11.603 9.468 -19.756 1.00 96.69 157 GLU A C 1
ATOM 1199 O O . GLU A 1 157 ? 11.407 10.677 -19.870 1.00 96.69 157 GLU A O 1
ATOM 1204 N N . GLN A 1 158 ? 11.311 8.604 -20.735 1.00 96.94 158 GLN A N 1
ATOM 1205 C CA . GLN A 1 158 ? 10.689 9.019 -21.996 1.00 96.94 158 GLN A CA 1
ATOM 1206 C C . GLN A 1 158 ? 9.272 9.561 -21.775 1.00 96.94 158 GLN A C 1
ATOM 1208 O O . GLN A 1 158 ? 8.931 10.589 -22.356 1.00 96.94 158 GLN A O 1
ATOM 1213 N N . MET A 1 159 ? 8.471 8.934 -20.904 1.00 97.19 159 MET A N 1
ATOM 1214 C CA . MET A 1 159 ? 7.139 9.441 -20.536 1.00 97.19 159 MET A CA 1
ATOM 1215 C C . MET A 1 159 ? 7.228 10.832 -19.893 1.00 97.19 159 MET A C 1
ATOM 1217 O O . MET A 1 159 ? 6.477 11.737 -20.250 1.00 97.19 159 MET A O 1
ATOM 1221 N N . VAL A 1 160 ? 8.177 11.016 -18.969 1.00 96.44 160 VAL A N 1
ATOM 1222 C CA . VAL A 1 160 ? 8.431 12.296 -18.295 1.00 96.44 160 VAL A CA 1
ATOM 1223 C C . VAL A 1 160 ? 8.900 13.360 -19.290 1.00 96.44 160 VAL A C 1
ATOM 1225 O O . VAL A 1 160 ? 8.404 14.485 -19.261 1.00 96.44 160 VAL A O 1
ATOM 1228 N N . ALA A 1 161 ? 9.822 13.021 -20.193 1.00 96.31 161 ALA A N 1
ATOM 1229 C CA . ALA A 1 161 ? 10.317 13.930 -21.225 1.00 96.31 161 ALA A CA 1
ATOM 1230 C C . ALA A 1 161 ? 9.204 14.353 -22.199 1.00 96.31 161 ALA A C 1
ATOM 1232 O O . ALA A 1 161 ? 9.051 15.541 -22.481 1.00 96.31 161 ALA A O 1
ATOM 1233 N N . ALA A 1 162 ? 8.386 13.397 -22.655 1.00 97.12 162 ALA A N 1
ATOM 1234 C CA . ALA A 1 162 ? 7.246 13.647 -23.536 1.00 97.12 162 ALA A CA 1
ATOM 1235 C C . ALA A 1 162 ? 6.180 14.549 -22.890 1.00 97.12 162 ALA A C 1
ATOM 1237 O O . ALA A 1 162 ? 5.442 15.232 -23.596 1.00 97.12 162 ALA A O 1
ATOM 1238 N N . ASN A 1 163 ? 6.130 14.592 -21.558 1.00 95.75 163 ASN A N 1
ATOM 1239 C CA . ASN A 1 163 ? 5.201 15.404 -20.782 1.00 95.75 163 ASN A CA 1
ATOM 1240 C C . ASN A 1 163 ? 5.899 16.593 -20.083 1.00 95.75 163 ASN A C 1
ATOM 1242 O O . ASN A 1 163 ? 5.577 16.967 -18.954 1.00 95.75 163 ASN A O 1
ATOM 1246 N N . GLY A 1 164 ? 6.898 17.187 -20.745 1.00 93.75 164 GLY A N 1
ATOM 1247 C CA . GLY A 1 164 ? 7.508 18.450 -20.316 1.00 93.75 164 GLY A CA 1
ATOM 1248 C C . GLY A 1 164 ? 8.261 18.379 -18.983 1.00 93.75 164 GLY A C 1
ATOM 1249 O O . GLY A 1 164 ? 8.328 19.368 -18.257 1.00 93.75 164 GLY A O 1
ATOM 1250 N N . GLY A 1 165 ? 8.808 17.215 -18.625 1.00 93.00 165 GLY A N 1
ATOM 1251 C CA . GLY A 1 165 ? 9.529 17.005 -17.367 1.00 93.00 165 GLY A CA 1
ATOM 1252 C C . GLY A 1 165 ? 8.641 16.674 -16.163 1.00 93.00 165 GLY A C 1
ATOM 1253 O O . GLY A 1 165 ? 9.125 16.657 -15.024 1.00 93.00 165 GLY A O 1
ATOM 1254 N N . LYS A 1 166 ? 7.356 16.392 -16.398 1.00 93.19 166 LYS A N 1
ATOM 1255 C CA . LYS A 1 166 ? 6.386 15.965 -15.383 1.00 93.19 166 LYS A CA 1
ATOM 1256 C C . LYS A 1 166 ? 5.913 14.550 -15.682 1.00 93.19 166 LYS A C 1
ATOM 1258 O O . LYS A 1 166 ? 5.818 14.155 -16.838 1.00 93.19 166 LYS A O 1
ATOM 1263 N N . TYR A 1 167 ? 5.571 13.783 -14.655 1.00 95.00 167 TYR A N 1
ATOM 1264 C CA . TYR A 1 167 ? 4.902 12.502 -14.878 1.00 95.00 167 TYR A CA 1
ATOM 1265 C C . TYR A 1 167 ? 3.534 12.719 -15.552 1.00 95.00 167 TYR A C 1
ATOM 1267 O O . TYR A 1 167 ? 2.872 13.714 -15.240 1.00 95.00 167 TYR A O 1
ATOM 1275 N N . PRO A 1 168 ? 3.102 11.831 -16.465 1.00 95.31 168 PRO A N 1
ATOM 1276 C CA . PRO A 1 168 ? 1.764 11.905 -17.041 1.00 95.31 168 PRO A CA 1
ATOM 1277 C C . PRO A 1 168 ? 0.700 11.653 -15.971 1.00 95.31 168 PRO A C 1
ATOM 1279 O O . P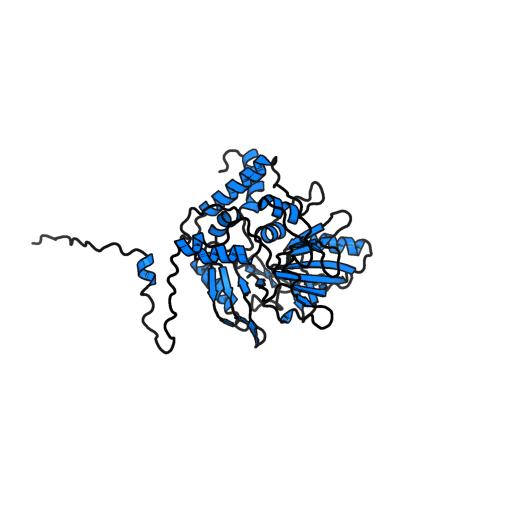RO A 1 168 ? 0.938 10.943 -14.993 1.00 95.31 168 PRO A O 1
ATOM 1282 N N . THR A 1 169 ? -0.491 12.210 -16.179 1.00 96.19 169 THR A N 1
ATOM 1283 C CA . THR A 1 169 ? -1.651 11.993 -15.313 1.00 96.19 169 THR A CA 1
ATOM 1284 C C . THR A 1 169 ? -2.878 11.652 -16.149 1.00 96.19 169 THR A C 1
ATOM 1286 O O . THR A 1 169 ? -3.087 12.201 -17.230 1.00 96.19 169 THR A O 1
ATOM 1289 N N . ILE A 1 170 ? -3.696 10.727 -15.652 1.00 97.94 170 ILE A N 1
ATOM 1290 C CA . ILE A 1 170 ? -5.002 10.380 -16.218 1.00 97.94 170 ILE A CA 1
ATOM 1291 C C . ILE A 1 170 ? -5.986 10.324 -15.047 1.00 97.94 170 ILE A C 1
ATOM 1293 O O . ILE A 1 170 ? -5.809 9.463 -14.185 1.00 97.94 170 ILE A O 1
ATOM 1297 N N . PRO A 1 171 ? -6.994 11.215 -14.982 1.00 97.81 171 PRO A N 1
ATOM 1298 C CA . PRO A 1 171 ? -7.931 11.261 -13.862 1.00 97.81 171 PRO A CA 1
ATOM 1299 C C . PRO A 1 171 ? -8.609 9.908 -13.596 1.00 97.81 171 PRO A C 1
ATOM 1301 O O . PRO A 1 171 ? -8.924 9.192 -14.552 1.00 97.81 171 PRO A O 1
ATOM 1304 N N . PRO A 1 172 ? -8.861 9.550 -12.324 1.00 98.19 172 PRO A N 1
ATOM 1305 C CA . PRO A 1 172 ? -9.584 8.329 -12.000 1.00 98.19 172 PRO A CA 1
ATOM 1306 C C . PRO A 1 172 ? -11.030 8.383 -12.514 1.00 98.19 172 PRO A C 1
ATOM 1308 O O . PRO A 1 172 ? -11.617 9.455 -12.669 1.00 98.19 172 PRO A O 1
ATOM 1311 N N . VAL A 1 173 ? -11.619 7.210 -12.748 1.00 98.56 173 VAL A N 1
ATOM 1312 C CA . VAL A 1 173 ? -13.022 7.069 -13.166 1.00 98.56 173 VAL A CA 1
ATOM 1313 C C . VAL A 1 173 ? -13.811 6.386 -12.062 1.00 98.56 173 VAL A C 1
ATOM 1315 O O . VAL A 1 173 ? -13.455 5.293 -11.619 1.00 98.56 173 VAL A O 1
ATOM 1318 N N . GLU A 1 174 ? -14.892 7.029 -11.630 1.00 98.56 174 GLU A N 1
ATOM 1319 C CA . GLU A 1 174 ? -15.825 6.444 -10.674 1.00 98.56 174 GLU A CA 1
ATOM 1320 C C . GLU A 1 174 ? -16.603 5.283 -11.304 1.00 98.56 174 GLU A C 1
ATOM 1322 O O . GLU A 1 174 ? -17.126 5.386 -12.415 1.00 98.56 174 GLU A O 1
ATOM 1327 N N . VAL A 1 175 ? -16.681 4.173 -10.574 1.00 98.62 175 VAL A N 1
ATOM 1328 C CA . VAL A 1 175 ? -17.470 2.990 -10.922 1.00 98.62 175 VAL A CA 1
ATOM 1329 C C . VAL A 1 175 ? -18.457 2.662 -9.807 1.00 98.62 175 VAL A C 1
ATOM 1331 O O . VAL A 1 175 ? -18.335 3.125 -8.671 1.00 98.62 175 VAL A O 1
ATOM 1334 N N . THR A 1 176 ? -19.464 1.848 -10.121 1.00 98.25 176 THR A N 1
ATOM 1335 C CA . THR A 1 176 ? -20.477 1.473 -9.133 1.00 98.25 176 THR A CA 1
ATOM 1336 C C . THR A 1 176 ? -19.912 0.504 -8.092 1.00 98.25 176 THR A C 1
ATOM 1338 O O . THR A 1 176 ? -18.973 -0.248 -8.360 1.00 98.25 176 THR A O 1
ATOM 1341 N N . ALA A 1 177 ? -20.536 0.441 -6.911 1.00 97.19 177 ALA A N 1
ATOM 1342 C CA . ALA A 1 177 ? -20.190 -0.557 -5.893 1.00 97.19 177 ALA A CA 1
ATOM 1343 C C . ALA A 1 177 ? -20.330 -2.003 -6.406 1.00 97.19 177 ALA A C 1
ATOM 1345 O O . ALA A 1 177 ? -19.583 -2.877 -5.980 1.00 97.19 177 ALA A O 1
ATOM 1346 N N . LYS A 1 178 ? -21.248 -2.252 -7.351 1.00 97.44 178 LYS A N 1
ATOM 1347 C CA . LYS A 1 178 ? -21.432 -3.565 -7.984 1.00 97.44 178 LYS A CA 1
ATOM 1348 C C . LYS A 1 178 ? -20.228 -3.968 -8.841 1.00 97.44 178 LYS A C 1
ATOM 1350 O O . LYS A 1 178 ? -19.902 -5.148 -8.900 1.00 97.44 178 LYS A O 1
ATOM 1355 N N . ASP A 1 179 ? -19.568 -2.996 -9.464 1.00 97.81 179 ASP A N 1
ATOM 1356 C CA . ASP A 1 179 ? -18.394 -3.203 -10.319 1.00 97.81 179 ASP A CA 1
ATOM 1357 C C . ASP A 1 179 ? -17.073 -3.053 -9.542 1.00 97.81 179 ASP A C 1
ATOM 1359 O O . ASP A 1 179 ? -16.005 -2.933 -10.141 1.00 97.81 179 ASP A O 1
ATOM 1363 N N . SER A 1 180 ? -17.143 -3.034 -8.205 1.00 98.44 180 SER A N 1
ATOM 1364 C CA . SER A 1 180 ? -16.008 -2.802 -7.311 1.00 98.44 180 SER A CA 1
ATOM 1365 C C . SER A 1 180 ? -15.738 -4.030 -6.440 1.00 98.44 180 SER A C 1
ATOM 1367 O O . SER A 1 180 ? -16.423 -4.215 -5.430 1.00 98.44 180 SER A O 1
ATOM 1369 N N . PRO A 1 181 ? -14.727 -4.857 -6.763 1.00 98.50 181 PRO A N 1
ATOM 1370 C CA . PRO A 1 181 ? -14.385 -6.029 -5.959 1.00 98.50 181 PRO A CA 1
ATOM 1371 C C . PRO A 1 181 ? -14.163 -5.716 -4.472 1.00 98.50 181 PRO A C 1
ATOM 1373 O O . PRO A 1 181 ? -14.556 -6.498 -3.608 1.00 98.50 181 PRO A O 1
ATOM 1376 N N . CYS A 1 182 ? -13.612 -4.544 -4.140 1.00 98.62 182 CYS A N 1
ATOM 1377 C CA . CYS A 1 182 ? -13.386 -4.137 -2.750 1.00 98.62 182 CYS A CA 1
ATOM 1378 C C . CYS A 1 182 ? -14.676 -3.937 -1.924 1.00 98.62 182 CYS A C 1
ATOM 1380 O O . CYS A 1 182 ? -14.595 -3.659 -0.727 1.00 98.62 182 CYS A O 1
ATOM 1382 N N . LYS A 1 183 ? -15.860 -4.052 -2.545 1.00 98.62 183 LYS A N 1
ATOM 1383 C CA . LYS A 1 183 ? -17.188 -3.917 -1.926 1.00 98.62 183 LYS A CA 1
ATOM 1384 C C . LYS A 1 183 ? -17.971 -5.238 -1.852 1.00 98.62 183 LYS A C 1
ATOM 1386 O O . LYS A 1 183 ? -19.140 -5.213 -1.479 1.00 98.62 183 LYS A O 1
ATOM 1391 N N . GLU A 1 184 ? -17.361 -6.383 -2.173 1.00 98.69 184 GLU A N 1
ATOM 1392 C CA . GLU A 1 184 ? -18.037 -7.694 -2.140 1.00 98.69 184 GLU A CA 1
ATOM 1393 C C . GLU A 1 184 ? -18.501 -8.114 -0.736 1.00 98.69 184 GLU A C 1
ATOM 1395 O O . GLU A 1 184 ? -19.538 -8.767 -0.598 1.00 98.69 184 GLU A O 1
ATOM 1400 N N . VAL A 1 185 ? -17.740 -7.752 0.299 1.00 98.75 185 VAL A N 1
ATOM 1401 C CA . VAL A 1 185 ? -18.076 -7.946 1.713 1.00 98.75 185 VAL A CA 1
ATOM 1402 C C . VAL A 1 185 ? -17.982 -6.601 2.424 1.00 98.75 185 VAL A C 1
ATOM 1404 O O . VAL A 1 185 ? -17.033 -5.849 2.207 1.00 98.75 185 VAL A O 1
ATOM 1407 N N . VAL A 1 186 ? -18.959 -6.303 3.280 1.00 98.75 186 VAL A N 1
ATOM 1408 C CA . VAL A 1 186 ? -19.019 -5.076 4.083 1.00 98.75 186 VAL A CA 1
ATOM 1409 C C . VAL A 1 186 ? -19.205 -5.465 5.543 1.00 98.75 186 VAL A C 1
ATOM 1411 O O . VAL A 1 186 ? -20.160 -6.159 5.880 1.00 98.75 186 VAL A O 1
ATOM 1414 N N . LEU A 1 187 ? -18.289 -5.015 6.396 1.00 98.81 187 LEU A N 1
ATOM 1415 C CA . LEU A 1 187 ? -18.312 -5.219 7.839 1.00 98.81 187 LEU A CA 1
ATOM 1416 C C . LEU A 1 187 ? -18.456 -3.860 8.524 1.00 98.81 187 LEU A C 1
ATOM 1418 O O . LEU A 1 187 ? -17.673 -2.941 8.267 1.00 98.81 187 LEU A O 1
ATOM 1422 N N . THR A 1 188 ? -19.436 -3.741 9.414 1.00 98.56 188 THR A N 1
ATOM 1423 C CA . THR A 1 188 ? -19.708 -2.525 10.195 1.00 98.56 188 THR A CA 1
ATOM 1424 C C . THR A 1 188 ? -20.011 -2.883 11.642 1.00 98.56 188 THR A C 1
ATOM 1426 O O . THR A 1 188 ? -20.424 -4.006 11.922 1.00 98.56 188 THR A O 1
ATOM 1429 N N . GLY A 1 189 ? -19.849 -1.930 12.562 1.00 97.12 189 GLY A N 1
ATOM 1430 C CA . GLY A 1 189 ? -20.220 -2.133 13.962 1.00 97.12 189 GLY A CA 1
ATOM 1431 C C . GLY A 1 189 ? -19.518 -3.349 14.563 1.00 97.12 189 GLY A C 1
ATOM 1432 O O . GLY A 1 189 ? -18.287 -3.416 14.558 1.00 97.12 189 GLY A O 1
ATOM 1433 N N . ASP A 1 190 ? -20.297 -4.307 15.073 1.00 97.69 190 ASP A N 1
ATOM 1434 C CA . ASP A 1 190 ? -19.732 -5.451 15.780 1.00 97.69 190 ASP A CA 1
ATOM 1435 C C . ASP A 1 190 ? -19.076 -6.521 14.898 1.00 97.69 190 ASP A C 1
ATOM 1437 O O . ASP A 1 190 ? -18.215 -7.267 15.374 1.00 97.69 190 ASP A O 1
ATOM 1441 N N . ASP A 1 191 ? -19.378 -6.517 13.600 1.00 98.31 191 ASP A N 1
ATOM 1442 C CA . ASP A 1 191 ? -18.815 -7.466 12.639 1.00 98.31 191 ASP A CA 1
ATOM 1443 C C . ASP A 1 191 ? -17.348 -7.168 12.296 1.00 98.31 191 ASP A C 1
ATOM 1445 O O . ASP A 1 191 ? -16.637 -8.026 11.765 1.00 98.31 191 ASP A O 1
ATOM 1449 N N . ILE A 1 192 ? -16.871 -5.957 12.610 1.00 98.69 192 ILE A N 1
ATOM 1450 C CA . ILE A 1 192 ? -15.489 -5.555 12.351 1.00 98.69 192 ILE A CA 1
ATOM 1451 C C . ILE A 1 192 ? -14.558 -6.280 13.321 1.00 98.69 192 ILE A C 1
ATOM 1453 O O . ILE A 1 192 ? -14.609 -6.064 14.536 1.00 98.69 192 ILE A O 1
ATOM 1457 N N . ASP A 1 193 ? -13.649 -7.072 12.756 1.00 98.06 193 ASP A N 1
ATOM 1458 C CA . ASP A 1 193 ? -12.528 -7.664 13.473 1.00 98.06 193 ASP A CA 1
ATOM 1459 C C . ASP A 1 193 ? -11.289 -7.746 12.577 1.00 98.06 193 ASP A C 1
ATOM 1461 O O . ASP A 1 193 ? -11.096 -8.691 11.809 1.00 98.06 193 ASP A O 1
ATOM 1465 N N . LEU A 1 194 ? -10.426 -6.737 12.699 1.00 97.88 194 LEU A N 1
ATOM 1466 C CA . LEU A 1 194 ? -9.166 -6.656 11.971 1.00 97.88 194 LEU A CA 1
ATOM 1467 C C . LEU A 1 194 ? -8.160 -7.754 12.356 1.00 97.88 194 LEU A C 1
ATOM 1469 O O . LEU A 1 194 ? -7.240 -8.031 11.588 1.00 97.88 194 LEU A O 1
ATOM 1473 N N . THR A 1 195 ? -8.326 -8.414 13.509 1.00 96.00 195 THR A N 1
ATOM 1474 C CA . THR A 1 195 ? -7.408 -9.478 13.956 1.00 96.00 195 THR A CA 1
ATOM 1475 C C . THR A 1 195 ? -7.571 -10.779 13.165 1.00 96.00 195 THR A C 1
ATOM 1477 O O . THR A 1 195 ? -6.698 -11.649 13.233 1.00 96.00 195 THR A O 1
ATOM 1480 N N . LYS A 1 196 ? -8.655 -10.893 12.379 1.00 95.56 196 LYS A N 1
ATOM 1481 C CA . LYS A 1 196 ? -8.935 -12.018 11.472 1.00 95.56 196 LYS A CA 1
ATOM 1482 C C . LYS A 1 196 ? -8.153 -11.962 10.157 1.00 95.56 196 LYS A C 1
ATOM 1484 O O . LYS A 1 196 ? -8.095 -12.973 9.462 1.00 95.56 196 LYS A O 1
ATOM 1489 N N . PHE A 1 197 ? -7.575 -10.815 9.803 1.00 96.69 197 PHE A N 1
ATOM 1490 C CA . PHE A 1 197 ? -6.744 -10.672 8.607 1.00 96.69 197 PHE A CA 1
ATOM 1491 C C . PHE A 1 197 ? -5.289 -11.039 8.902 1.00 96.69 197 PHE A C 1
ATOM 1493 O O . PHE A 1 197 ? -4.841 -11.037 10.051 1.00 96.69 197 PHE A O 1
ATOM 1500 N N . GLN A 1 198 ? -4.528 -11.316 7.846 1.00 95.44 198 GLN A N 1
ATOM 1501 C CA . GLN A 1 198 ? -3.149 -11.801 7.922 1.00 95.44 198 GLN A CA 1
ATOM 1502 C C . GLN A 1 198 ? -2.124 -10.689 8.225 1.00 95.44 198 GLN A C 1
ATOM 1504 O O . GLN A 1 198 ? -1.012 -10.698 7.705 1.00 95.44 198 GLN A O 1
ATOM 1509 N N . PHE A 1 199 ? -2.479 -9.718 9.068 1.00 96.25 199 PHE A N 1
ATOM 1510 C CA . PHE A 1 199 ? -1.535 -8.714 9.556 1.00 96.25 199 PHE A CA 1
ATOM 1511 C C . PHE A 1 199 ? -0.638 -9.325 10.624 1.00 96.25 199 PHE A C 1
ATOM 1513 O O . PHE A 1 199 ? -1.117 -9.878 11.619 1.00 96.25 199 PHE A O 1
ATOM 1520 N N . ILE A 1 200 ? 0.670 -9.211 10.421 1.00 95.12 200 ILE A N 1
ATOM 1521 C CA . ILE A 1 200 ? 1.670 -9.910 11.222 1.00 95.12 200 ILE A CA 1
ATOM 1522 C C . ILE A 1 200 ? 2.440 -8.952 12.123 1.00 95.12 200 ILE A C 1
ATOM 1524 O O . ILE A 1 200 ? 2.637 -7.772 11.818 1.00 95.12 200 ILE A O 1
ATOM 1528 N N . LYS A 1 201 ? 2.917 -9.487 13.246 1.00 95.31 201 LYS A N 1
ATOM 1529 C CA . LYS A 1 201 ? 4.048 -8.905 13.960 1.00 95.31 201 LYS A CA 1
ATOM 1530 C C . LYS A 1 201 ? 5.309 -9.315 13.199 1.00 95.31 201 LYS A C 1
ATOM 1532 O O . LYS A 1 201 ? 5.584 -10.508 13.074 1.00 95.31 201 LYS A O 1
ATOM 1537 N N . CYS A 1 202 ? 6.007 -8.342 12.620 1.00 91.62 202 CYS A N 1
ATOM 1538 C CA . CYS A 1 202 ? 7.090 -8.606 11.674 1.00 91.62 202 CYS A CA 1
ATOM 1539 C C . CYS A 1 202 ? 8.342 -9.118 12.391 1.00 91.62 202 CYS A C 1
ATOM 1541 O O . CYS A 1 202 ? 8.902 -10.134 11.992 1.00 91.62 202 CYS A O 1
ATOM 1543 N N . ASN A 1 203 ? 8.732 -8.447 13.476 1.00 90.75 203 ASN A N 1
ATOM 1544 C CA . ASN A 1 203 ? 9.932 -8.755 14.244 1.00 90.75 203 ASN A CA 1
ATOM 1545 C C . ASN A 1 203 ? 9.604 -9.023 15.721 1.00 90.75 203 ASN A C 1
ATOM 1547 O O . ASN A 1 203 ? 8.662 -8.429 16.254 1.00 90.75 203 ASN A O 1
ATOM 1551 N N . PRO A 1 204 ? 10.418 -9.821 16.440 1.00 91.44 204 PRO A N 1
ATOM 1552 C CA . PRO A 1 204 ? 10.233 -10.055 17.874 1.00 91.44 204 PRO A CA 1
ATOM 1553 C C . PRO A 1 204 ? 10.177 -8.776 18.721 1.00 91.44 204 PRO A C 1
ATOM 1555 O O . PRO A 1 204 ? 9.409 -8.712 19.684 1.00 91.44 204 PRO A O 1
ATOM 1558 N N . GLY A 1 205 ? 10.950 -7.753 18.337 1.00 92.50 205 GLY A N 1
ATOM 1559 C CA . GLY A 1 205 ? 11.034 -6.461 19.025 1.00 92.50 205 GLY A CA 1
ATOM 1560 C C . GLY A 1 205 ? 9.869 -5.502 18.765 1.00 92.50 205 GLY A C 1
ATOM 1561 O O . GLY A 1 205 ? 9.745 -4.505 19.476 1.00 92.50 205 GLY A O 1
ATOM 1562 N N . ASP A 1 206 ? 9.003 -5.787 17.789 1.00 94.94 206 ASP A N 1
ATOM 1563 C CA . ASP A 1 206 ? 7.851 -4.934 17.500 1.00 94.94 206 ASP A CA 1
ATOM 1564 C C . ASP A 1 206 ? 6.814 -5.023 18.627 1.00 94.94 206 ASP A C 1
ATOM 1566 O O . ASP A 1 206 ? 6.595 -6.077 19.228 1.00 94.94 206 ASP A O 1
ATOM 1570 N N . VAL A 1 207 ? 6.130 -3.919 18.922 1.00 95.81 207 VAL A N 1
ATOM 1571 C CA . VAL A 1 207 ? 5.141 -3.895 20.014 1.00 95.81 207 VAL A CA 1
ATOM 1572 C C . VAL A 1 207 ? 3.895 -4.749 19.727 1.00 95.81 207 VAL A C 1
ATOM 1574 O O . VAL A 1 207 ? 3.232 -5.202 20.657 1.00 95.81 207 VAL A O 1
ATOM 1577 N N . GLY A 1 208 ? 3.584 -5.004 18.455 1.00 95.62 208 GLY A N 1
ATOM 1578 C CA . GLY A 1 208 ? 2.361 -5.685 18.046 1.00 95.62 208 GLY A CA 1
ATOM 1579 C C . GLY A 1 208 ? 2.320 -5.991 16.553 1.00 95.62 208 GLY A C 1
ATOM 1580 O O . GLY A 1 208 ? 3.343 -5.970 15.870 1.00 95.62 208 GLY A O 1
ATOM 1581 N N . ARG A 1 209 ? 1.122 -6.293 16.051 1.00 96.56 209 ARG A N 1
ATOM 1582 C CA . ARG A 1 209 ? 0.876 -6.518 14.622 1.00 96.56 209 ARG A CA 1
ATOM 1583 C C . ARG A 1 209 ? 0.748 -5.184 13.894 1.00 96.56 209 ARG A C 1
ATOM 1585 O O . ARG A 1 209 ? 0.209 -4.221 14.441 1.00 96.56 209 ARG A O 1
ATOM 1592 N N . TYR A 1 210 ? 1.191 -5.150 12.646 1.00 96.75 210 TYR A N 1
ATOM 1593 C CA . TYR A 1 210 ? 1.155 -3.945 11.830 1.00 96.75 210 TYR A CA 1
ATOM 1594 C C . TYR A 1 210 ? 0.556 -4.215 10.463 1.00 96.75 210 TYR A C 1
ATOM 1596 O O . TYR A 1 210 ? 0.767 -5.275 9.884 1.00 96.75 210 TYR A O 1
ATOM 1604 N N . ILE A 1 211 ? -0.138 -3.203 9.953 1.00 96.81 211 ILE A N 1
ATOM 1605 C CA . ILE A 1 211 ? -0.398 -3.018 8.533 1.00 96.81 211 ILE A CA 1
ATOM 1606 C C . ILE A 1 211 ? 0.689 -2.060 8.040 1.00 96.81 211 ILE A C 1
ATOM 1608 O O . ILE A 1 211 ? 0.674 -0.881 8.391 1.00 96.81 211 ILE A O 1
ATOM 1612 N N . ASN A 1 212 ? 1.677 -2.534 7.288 1.00 92.12 212 ASN A N 1
ATOM 1613 C CA . ASN A 1 212 ? 2.817 -1.696 6.869 1.00 92.12 212 ASN A CA 1
ATOM 1614 C C . ASN A 1 212 ? 2.811 -1.303 5.385 1.00 92.12 212 ASN A C 1
ATOM 1616 O O . ASN A 1 212 ? 3.725 -0.630 4.916 1.00 92.12 212 ASN A O 1
ATOM 1620 N N . THR A 1 213 ? 1.738 -1.655 4.686 1.00 94.25 213 THR A N 1
ATOM 1621 C CA . THR A 1 213 ? 1.456 -1.340 3.278 1.00 94.25 213 THR A CA 1
ATOM 1622 C C . THR A 1 213 ? 0.199 -0.472 3.132 1.00 94.25 213 THR A C 1
ATOM 1624 O O . THR A 1 213 ? -0.451 -0.452 2.089 1.00 94.25 213 THR A O 1
ATOM 1627 N N . GLY A 1 214 ? -0.181 0.236 4.201 1.00 95.81 214 GLY A N 1
ATOM 1628 C CA . GLY A 1 214 ? -1.399 1.039 4.255 1.00 95.81 214 GLY A CA 1
ATOM 1629 C C . GLY A 1 214 ? -1.332 2.274 3.372 1.00 95.81 214 GLY A C 1
ATOM 1630 O O . GLY A 1 214 ? -0.671 3.237 3.751 1.00 95.81 214 GLY A O 1
ATOM 1631 N N . MET A 1 215 ? -2.065 2.287 2.254 1.00 97.69 215 MET A N 1
ATOM 1632 C CA . MET A 1 215 ? -2.293 3.502 1.468 1.00 97.69 215 MET A CA 1
ATOM 1633 C C . MET A 1 215 ? -3.335 4.368 2.171 1.00 97.69 215 MET A C 1
ATOM 1635 O O . MET A 1 215 ? -4.537 4.156 2.013 1.00 97.69 215 MET A O 1
ATOM 1639 N N . VAL A 1 216 ? -2.882 5.321 2.980 1.00 98.44 216 VAL A N 1
ATOM 1640 C CA . VAL A 1 216 ? -3.735 6.149 3.832 1.00 98.44 216 VAL A CA 1
ATOM 1641 C C . VAL A 1 216 ? -4.159 7.420 3.103 1.00 98.44 216 VAL A C 1
ATOM 1643 O O . VAL A 1 216 ? -3.331 8.237 2.693 1.00 98.44 216 VAL A O 1
ATOM 1646 N N . PHE A 1 217 ? -5.471 7.597 3.016 1.00 98.44 217 PHE A N 1
ATOM 1647 C CA . PHE A 1 217 ? -6.155 8.745 2.452 1.00 98.44 217 PHE A CA 1
ATOM 1648 C C . PHE A 1 217 ? -6.426 9.762 3.556 1.00 98.44 217 PHE A C 1
ATOM 1650 O O . PHE A 1 217 ? -7.175 9.495 4.499 1.00 98.44 217 PHE A O 1
ATOM 1657 N N . THR A 1 218 ? -5.844 10.948 3.418 1.00 97.31 218 THR A N 1
ATOM 1658 C CA . THR A 1 218 ? -6.150 12.117 4.247 1.00 97.31 218 THR A CA 1
ATOM 1659 C C . THR A 1 218 ? -6.564 13.280 3.354 1.00 97.31 218 THR A C 1
ATOM 1661 O O . THR A 1 218 ? -6.246 13.318 2.165 1.00 97.31 218 THR A O 1
ATOM 1664 N N . ARG A 1 219 ? -7.280 14.257 3.910 1.00 95.19 219 ARG A N 1
ATOM 1665 C CA . ARG A 1 219 ? -7.697 15.456 3.180 1.00 95.19 219 ARG A CA 1
ATOM 1666 C C . ARG A 1 219 ? -7.440 16.692 4.017 1.00 95.19 219 ARG A C 1
ATOM 1668 O O . ARG A 1 219 ? -7.677 16.681 5.220 1.00 95.19 219 ARG A O 1
ATOM 1675 N N . ASP A 1 220 ? -7.015 17.741 3.342 1.00 94.25 220 ASP A N 1
ATOM 1676 C CA . ASP A 1 220 ? -6.981 19.094 3.857 1.00 94.25 220 ASP A CA 1
ATOM 1677 C C . ASP A 1 220 ? -7.733 20.020 2.879 1.00 94.25 220 ASP A C 1
ATOM 1679 O O . ASP A 1 220 ? -7.609 19.833 1.665 1.00 94.25 220 ASP A O 1
ATOM 1683 N N . PRO A 1 221 ? -8.544 20.982 3.354 1.00 91.25 221 PRO A N 1
ATOM 1684 C CA . PRO A 1 221 ? -9.289 21.882 2.472 1.00 91.25 221 PRO A CA 1
ATOM 1685 C C . PRO A 1 221 ? -8.411 22.746 1.557 1.00 91.25 221 PRO A C 1
ATOM 1687 O O . PRO A 1 221 ? -8.856 23.105 0.470 1.00 91.25 221 PRO A O 1
ATOM 1690 N N . GLU A 1 222 ? -7.182 23.068 1.971 1.00 88.00 222 GLU A N 1
ATOM 1691 C CA . GLU A 1 222 ? -6.254 23.910 1.208 1.00 88.00 222 GLU A CA 1
ATOM 1692 C C . GLU A 1 222 ? -5.277 23.065 0.381 1.00 88.00 222 GLU A C 1
ATOM 1694 O O . GLU A 1 222 ? -5.011 23.371 -0.780 1.00 88.00 222 GLU A O 1
ATOM 1699 N N . GLN A 1 223 ? -4.750 21.979 0.959 1.00 86.75 223 GLN A N 1
ATOM 1700 C CA . GLN A 1 223 ? -3.727 21.129 0.325 1.00 86.75 223 GLN A CA 1
ATOM 1701 C C . GLN A 1 223 ? -4.317 19.979 -0.510 1.00 86.75 223 GLN A C 1
ATOM 1703 O O . GLN A 1 223 ? -3.588 19.306 -1.247 1.00 86.75 223 GLN A O 1
ATOM 1708 N N . GLY A 1 224 ? -5.629 19.753 -0.422 1.00 91.50 224 GLY A N 1
ATOM 1709 C CA . GLY A 1 224 ? -6.347 18.714 -1.151 1.00 91.50 224 GLY A CA 1
ATOM 1710 C C . GLY A 1 224 ? -6.209 17.321 -0.532 1.00 91.50 224 GLY A C 1
ATOM 1711 O O . GLY A 1 224 ? -6.034 17.152 0.676 1.00 91.50 224 GLY A O 1
ATOM 1712 N N . ILE A 1 225 ? -6.346 16.290 -1.366 1.00 93.38 225 ILE A N 1
ATOM 1713 C CA . ILE A 1 225 ? -6.216 14.889 -0.947 1.00 93.38 225 ILE A CA 1
ATOM 1714 C C . ILE A 1 225 ? -4.736 14.502 -0.909 1.00 93.38 225 ILE A C 1
ATOM 1716 O O . ILE A 1 225 ? -3.929 14.997 -1.696 1.00 93.38 225 ILE A O 1
ATOM 1720 N N . ASN A 1 226 ? -4.386 13.615 0.017 1.00 95.06 226 ASN A N 1
ATOM 1721 C CA . ASN A 1 226 ? -3.111 12.920 0.056 1.00 95.06 226 ASN A CA 1
ATOM 1722 C C . ASN A 1 226 ? -3.321 11.421 0.203 1.00 95.06 226 ASN A C 1
ATOM 1724 O O . ASN A 1 226 ? -4.083 10.993 1.071 1.00 95.06 226 ASN A O 1
ATOM 1728 N N . ILE A 1 227 ? -2.579 10.653 -0.592 1.00 96.81 227 ILE A N 1
ATOM 1729 C CA . ILE A 1 227 ? -2.531 9.197 -0.518 1.00 96.81 227 ILE A CA 1
ATOM 1730 C C . ILE A 1 227 ? -1.086 8.796 -0.249 1.00 96.81 227 ILE A C 1
ATOM 1732 O O . ILE A 1 227 ? -0.258 8.753 -1.154 1.00 96.81 227 ILE A O 1
ATOM 1736 N N . GLY A 1 228 ? -0.777 8.533 1.018 1.00 95.44 228 GLY A N 1
ATOM 1737 C CA . GLY A 1 228 ? 0.572 8.180 1.454 1.00 95.44 228 GLY A CA 1
ATOM 1738 C C . GLY A 1 228 ? 0.623 6.801 2.090 1.00 95.44 228 GLY A C 1
ATOM 1739 O O . GLY A 1 228 ? -0.305 6.407 2.792 1.00 95.44 228 GLY A O 1
ATOM 1740 N N . THR A 1 229 ? 1.720 6.079 1.882 1.00 95.31 229 THR A N 1
ATOM 1741 C CA . THR A 1 229 ? 1.975 4.833 2.608 1.00 95.31 229 THR A CA 1
ATOM 1742 C C . THR A 1 229 ? 2.457 5.129 4.023 1.00 95.31 229 THR A C 1
ATOM 1744 O O . THR A 1 229 ? 3.529 5.711 4.206 1.00 95.31 229 THR A O 1
ATOM 1747 N N . TYR A 1 230 ? 1.690 4.694 5.023 1.00 95.19 230 TYR A N 1
ATOM 1748 C CA . TYR A 1 230 ? 2.037 4.830 6.439 1.00 95.19 230 TYR A CA 1
ATOM 1749 C C . TYR A 1 230 ? 1.844 3.502 7.162 1.00 95.19 230 TYR A C 1
ATOM 1751 O O . TYR A 1 230 ? 0.861 2.791 6.930 1.00 95.19 230 TYR A O 1
ATOM 1759 N N . ARG A 1 231 ? 2.757 3.177 8.086 1.00 94.19 231 ARG A N 1
ATOM 1760 C CA . ARG A 1 231 ? 2.553 2.009 8.945 1.00 94.19 231 ARG A CA 1
ATOM 1761 C C . ARG A 1 231 ? 1.421 2.275 9.930 1.00 94.19 231 ARG A C 1
ATOM 1763 O O . ARG A 1 231 ? 1.250 3.386 10.434 1.00 94.19 231 ARG A O 1
ATOM 1770 N N . CYS A 1 232 ? 0.678 1.222 10.208 1.00 97.19 232 CYS A N 1
ATOM 1771 C CA . CYS A 1 232 ? -0.576 1.264 10.926 1.00 97.19 232 CYS A CA 1
ATOM 1772 C C . CYS A 1 232 ? -0.554 0.180 12.015 1.00 97.19 232 CYS A C 1
ATOM 1774 O O . CYS A 1 232 ? -0.671 -1.008 11.716 1.00 97.19 232 CYS A O 1
ATOM 1776 N N . HIS A 1 233 ? -0.347 0.578 13.271 1.00 97.69 233 HIS A N 1
ATOM 1777 C CA . HIS A 1 233 ? -0.290 -0.342 14.413 1.00 97.69 233 HIS A CA 1
ATOM 1778 C C . HIS A 1 233 ? -1.686 -0.874 14.722 1.00 97.69 233 HIS A C 1
ATOM 1780 O O . HIS A 1 233 ? -2.577 -0.097 15.054 1.00 97.69 233 HIS A O 1
ATOM 1786 N N . LEU A 1 234 ? -1.882 -2.186 14.660 1.00 97.38 234 LEU A N 1
ATOM 1787 C CA . LEU A 1 234 ? -3.152 -2.807 15.006 1.00 97.38 234 LEU A CA 1
ATOM 1788 C C . LEU A 1 234 ? -3.289 -2.977 16.526 1.00 97.38 234 LEU A C 1
ATOM 1790 O O . LEU A 1 234 ? -2.493 -3.688 17.141 1.00 97.38 234 LEU A O 1
ATOM 1794 N N . ARG A 1 235 ? -4.342 -2.405 17.126 1.00 96.12 235 ARG A N 1
ATOM 1795 C CA . ARG A 1 235 ? -4.709 -2.651 18.529 1.00 96.12 235 ARG A CA 1
ATOM 1796 C C . ARG A 1 235 ? -6.127 -3.200 18.630 1.00 96.12 235 ARG A C 1
ATOM 1798 O O . ARG A 1 235 ? -7.115 -2.472 18.594 1.00 96.12 235 ARG A O 1
ATOM 1805 N N . GLY A 1 236 ? -6.214 -4.516 18.802 1.00 95.62 236 GLY A N 1
ATOM 1806 C CA . GLY A 1 236 ? -7.495 -5.212 18.865 1.00 95.62 236 GLY A CA 1
ATOM 1807 C C . GLY A 1 236 ? -8.265 -5.152 17.536 1.00 95.62 236 GLY A C 1
ATOM 1808 O O . GLY A 1 236 ? -7.669 -4.940 16.481 1.00 95.62 236 GLY A O 1
ATOM 1809 N N . PRO A 1 237 ? -9.591 -5.360 17.564 1.00 97.19 237 PRO A N 1
ATOM 1810 C CA . PRO A 1 237 ? -10.376 -5.583 16.351 1.00 97.19 237 PRO A CA 1
ATOM 1811 C C . PRO A 1 237 ? -10.688 -4.318 15.539 1.00 97.19 237 PRO A C 1
ATOM 1813 O O . PRO A 1 237 ? -11.018 -4.443 14.363 1.00 97.19 237 PRO A O 1
ATOM 1816 N N . ARG A 1 238 ? -10.648 -3.115 16.138 1.00 97.69 238 ARG A N 1
ATOM 1817 C CA . ARG A 1 238 ? -11.237 -1.889 15.541 1.00 97.69 238 ARG A CA 1
ATOM 1818 C C . ARG A 1 238 ? -10.429 -0.613 15.767 1.00 97.69 238 ARG A C 1
ATOM 1820 O O . ARG A 1 238 ? -10.977 0.485 15.678 1.00 97.69 238 ARG A O 1
ATOM 1827 N N . GLU A 1 239 ? -9.148 -0.733 16.089 1.00 97.94 239 GLU A N 1
ATOM 1828 C CA . GLU A 1 239 ? -8.316 0.430 16.379 1.00 97.94 239 GLU A CA 1
ATOM 1829 C C . GLU A 1 239 ? -6.952 0.327 15.704 1.00 97.94 239 GLU A C 1
ATOM 1831 O O . GLU A 1 239 ? -6.286 -0.709 15.768 1.00 97.94 239 GLU A O 1
ATOM 1836 N N . ILE A 1 240 ? -6.547 1.416 15.050 1.00 98.00 240 ILE A N 1
ATOM 1837 C CA . ILE A 1 240 ? -5.298 1.490 14.292 1.00 98.00 240 ILE A CA 1
ATOM 1838 C C . ILE A 1 240 ? -4.522 2.746 14.688 1.00 98.00 240 ILE A C 1
ATOM 1840 O O . ILE A 1 240 ? -5.055 3.846 14.607 1.00 98.00 240 ILE A O 1
ATOM 1844 N N . GLY A 1 241 ? -3.252 2.612 15.059 1.00 97.94 241 GLY A N 1
ATOM 1845 C CA . GLY A 1 241 ? -2.332 3.738 15.231 1.00 97.94 241 GLY A CA 1
ATOM 1846 C C . GLY A 1 241 ? -1.723 4.141 13.892 1.00 97.94 241 GLY A C 1
ATOM 1847 O O . GLY A 1 241 ? -0.994 3.350 13.306 1.00 97.94 241 GLY A O 1
ATOM 1848 N N . LEU A 1 242 ? -2.005 5.349 13.411 1.00 97.00 242 LEU A N 1
ATOM 1849 C CA . LEU A 1 242 ? -1.494 5.884 12.148 1.00 97.00 242 LEU A CA 1
ATOM 1850 C C . LEU A 1 242 ? -0.136 6.547 12.383 1.00 97.00 242 LEU A C 1
ATOM 1852 O O . LEU A 1 242 ? -0.073 7.632 12.964 1.00 97.00 242 LEU A O 1
ATOM 1856 N N . ASN A 1 243 ? 0.943 5.934 11.898 1.00 93.12 243 ASN A N 1
ATOM 1857 C CA . ASN A 1 243 ? 2.271 6.519 12.020 1.00 93.12 243 ASN A CA 1
ATOM 1858 C C . ASN A 1 243 ? 2.721 7.164 10.708 1.00 93.12 243 ASN A C 1
ATOM 1860 O O . ASN A 1 243 ? 3.263 6.514 9.814 1.00 93.12 243 ASN A O 1
ATOM 1864 N N . SER A 1 244 ? 2.507 8.476 10.647 1.00 90.19 244 SER A N 1
ATOM 1865 C CA . SER A 1 244 ? 3.122 9.362 9.662 1.00 90.19 244 SER A CA 1
ATOM 1866 C C . SER A 1 244 ? 4.058 10.338 10.372 1.00 90.19 244 SER A C 1
ATOM 1868 O O . SER A 1 244 ? 3.721 10.903 11.417 1.00 90.19 244 SER A O 1
ATOM 1870 N N . GLU A 1 245 ? 5.242 10.547 9.803 1.00 90.56 245 GLU A N 1
ATOM 1871 C CA . GLU A 1 245 ? 6.231 11.485 10.332 1.00 90.56 245 GLU A CA 1
ATOM 1872 C C . GLU A 1 245 ? 5.749 12.930 10.228 1.00 90.56 245 GLU A C 1
ATOM 1874 O O . GLU A 1 245 ? 5.005 13.287 9.318 1.00 90.56 245 GLU A O 1
ATOM 1879 N N . ARG A 1 246 ? 6.243 13.806 11.111 1.00 88.81 246 ARG A N 1
ATOM 1880 C CA . ARG A 1 246 ? 5.837 15.224 11.177 1.00 88.81 246 ARG A CA 1
ATOM 1881 C C . ARG A 1 246 ? 5.932 15.966 9.835 1.00 88.81 246 ARG A C 1
ATOM 1883 O O . ARG A 1 246 ? 5.153 16.875 9.571 1.00 88.81 246 ARG A O 1
ATOM 1890 N N . ASN A 1 247 ? 6.907 15.613 8.999 1.00 89.25 247 ASN A N 1
ATOM 1891 C CA . ASN A 1 247 ? 7.123 16.232 7.689 1.00 89.25 247 ASN A CA 1
ATOM 1892 C C . ASN A 1 247 ? 6.339 15.559 6.547 1.00 89.25 247 ASN A C 1
ATOM 1894 O O . ASN A 1 247 ? 6.356 16.068 5.426 1.00 89.25 247 ASN A O 1
ATOM 1898 N N . GLN A 1 248 ? 5.662 14.440 6.803 1.00 93.12 248 GLN A N 1
ATOM 1899 C CA . GLN A 1 248 ? 4.820 13.763 5.825 1.00 93.12 248 GLN A CA 1
ATOM 1900 C C . GLN A 1 248 ? 3.437 14.414 5.764 1.00 93.12 248 GLN A C 1
ATOM 1902 O O . GLN A 1 248 ? 2.875 14.857 6.767 1.00 93.12 248 GLN A O 1
ATOM 1907 N N . THR A 1 249 ? 2.874 14.455 4.560 1.00 94.12 249 THR A N 1
ATOM 1908 C CA . THR A 1 249 ? 1.608 15.133 4.264 1.00 94.12 249 THR A CA 1
ATOM 1909 C C . THR A 1 249 ? 0.443 14.615 5.112 1.00 94.12 249 THR A C 1
ATOM 1911 O O . THR A 1 249 ? -0.333 15.418 5.617 1.00 94.12 249 THR A O 1
ATOM 1914 N N . GLY A 1 250 ? 0.356 13.302 5.363 1.00 95.31 250 GLY A N 1
ATOM 1915 C CA . GLY A 1 250 ? -0.660 12.715 6.241 1.00 95.31 250 GLY A CA 1
ATOM 1916 C C . GLY A 1 250 ? -0.669 13.324 7.645 1.00 95.31 250 GLY A C 1
ATOM 1917 O O . GLY A 1 250 ? -1.718 13.759 8.119 1.00 95.31 250 GLY A O 1
ATOM 1918 N N . ASN A 1 251 ? 0.505 13.449 8.273 1.00 96.25 251 ASN A N 1
ATOM 1919 C CA . ASN A 1 251 ? 0.638 14.057 9.597 1.00 96.25 251 ASN A CA 1
ATOM 1920 C C . ASN A 1 251 ? 0.298 15.550 9.566 1.00 96.25 251 ASN A C 1
ATOM 1922 O O . ASN A 1 251 ? -0.395 16.048 10.454 1.00 96.25 251 ASN A O 1
ATOM 1926 N N . ARG A 1 252 ? 0.753 16.255 8.521 1.00 95.62 252 ARG A N 1
ATOM 1927 C CA . ARG A 1 252 ? 0.453 17.676 8.308 1.00 95.62 252 ARG A CA 1
ATOM 1928 C C . ARG A 1 252 ? -1.046 17.926 8.157 1.00 95.62 252 ARG A C 1
ATOM 1930 O O . ARG A 1 252 ? -1.534 18.866 8.766 1.00 95.62 252 ARG A O 1
ATOM 1937 N N . HIS A 1 253 ? -1.768 17.085 7.414 1.00 96.38 253 HIS A N 1
ATOM 1938 C CA . HIS A 1 253 ? -3.222 17.196 7.247 1.00 96.38 253 HIS A CA 1
ATOM 1939 C C . HIS A 1 253 ? -3.956 17.023 8.584 1.00 96.38 253 HIS A C 1
ATOM 1941 O O . HIS A 1 253 ? -4.760 17.874 8.955 1.00 96.38 253 HIS A O 1
ATOM 1947 N N . LEU A 1 254 ? -3.649 15.961 9.339 1.00 97.69 254 LEU A N 1
ATOM 1948 C CA . LEU A 1 254 ? -4.285 15.709 10.641 1.00 97.69 254 LEU A CA 1
ATOM 1949 C C . LEU A 1 254 ? -3.965 16.817 11.655 1.00 97.69 254 LEU A C 1
ATOM 1951 O O . LEU A 1 254 ? -4.842 17.278 12.380 1.00 97.69 254 LEU A O 1
ATOM 1955 N N . THR A 1 255 ? -2.719 17.290 11.663 1.00 96.75 255 THR A N 1
ATOM 1956 C CA . THR A 1 255 ? -2.288 18.393 12.528 1.00 96.75 255 THR A CA 1
ATOM 1957 C C . THR A 1 255 ? -2.958 19.710 12.143 1.00 96.75 255 THR A C 1
ATOM 1959 O O . THR A 1 255 ? -3.457 20.399 13.022 1.00 96.75 255 THR A O 1
ATOM 1962 N N . ALA A 1 256 ? -3.058 20.033 10.851 1.00 96.62 256 ALA A N 1
ATOM 1963 C CA . ALA A 1 256 ? -3.745 21.236 10.387 1.00 96.62 256 ALA A CA 1
ATOM 1964 C C . ALA A 1 256 ? -5.241 21.215 10.737 1.00 96.62 256 ALA A C 1
ATOM 1966 O O . ALA A 1 256 ? -5.768 22.223 11.199 1.00 96.62 256 ALA A O 1
ATOM 1967 N N . ALA A 1 257 ? -5.913 20.067 10.594 1.00 97.56 257 ALA A N 1
ATOM 1968 C CA . ALA A 1 257 ? -7.301 19.902 11.029 1.00 97.56 257 ALA A CA 1
ATOM 1969 C C . ALA A 1 257 ? -7.460 20.164 12.532 1.00 97.56 257 ALA A C 1
ATOM 1971 O O . ALA A 1 257 ? -8.323 20.938 12.948 1.00 97.56 257 ALA A O 1
ATOM 1972 N N . ARG A 1 258 ? -6.569 19.592 13.349 1.00 97.06 258 ARG A N 1
ATOM 1973 C CA . ARG A 1 258 ? -6.554 19.823 14.798 1.00 97.06 258 ARG A CA 1
ATOM 1974 C C . ARG A 1 258 ? -6.331 21.299 15.130 1.00 97.06 258 ARG A C 1
ATOM 1976 O O . ARG A 1 258 ? -7.032 21.851 15.972 1.00 97.06 258 ARG A O 1
ATOM 1983 N N . ASP A 1 259 ? -5.376 21.942 14.465 1.00 96.88 259 ASP A N 1
ATOM 1984 C CA . ASP A 1 259 ? -5.015 23.340 14.707 1.00 96.88 259 ASP A CA 1
ATOM 1985 C C . ASP A 1 259 ? -6.137 24.307 14.262 1.00 96.88 259 ASP A C 1
ATOM 1987 O O . ASP A 1 259 ? -6.285 25.384 14.838 1.00 96.88 259 ASP A O 1
ATOM 1991 N N . ARG A 1 260 ? -6.995 23.897 13.313 1.00 97.19 260 ARG A N 1
ATOM 1992 C CA . ARG A 1 260 ? -8.258 24.580 12.969 1.00 97.19 260 ARG A CA 1
ATOM 1993 C C . ARG A 1 260 ? -9.387 24.369 13.986 1.00 97.19 260 ARG A C 1
ATOM 1995 O O . ARG A 1 260 ? -10.458 24.953 13.830 1.00 97.19 260 ARG A O 1
ATOM 2002 N N . GLY A 1 261 ? -9.175 23.557 15.019 1.00 97.44 261 GLY A N 1
ATOM 2003 C CA . GLY A 1 261 ? -10.179 23.240 16.036 1.00 97.44 261 GLY A CA 1
ATOM 2004 C C . GLY A 1 261 ? -11.120 22.094 15.659 1.00 97.44 261 GLY A C 1
ATOM 2005 O O . GLY A 1 261 ? -12.108 21.868 16.360 1.00 97.44 261 GLY A O 1
ATOM 2006 N N . GLU A 1 262 ? -10.837 21.353 14.582 1.00 97.94 262 GLU A N 1
ATOM 2007 C CA . GLU A 1 262 ? -11.574 20.129 14.272 1.00 97.94 262 GLU A CA 1
ATOM 2008 C C . GLU A 1 262 ? -11.274 19.065 15.341 1.00 97.94 262 GLU A C 1
ATOM 2010 O O . GLU A 1 262 ? -10.146 18.920 15.816 1.00 97.94 262 GLU A O 1
ATOM 2015 N N . THR A 1 263 ? -12.290 18.299 15.739 1.00 97.69 263 THR A N 1
ATOM 2016 C CA . THR A 1 263 ? -12.145 17.263 16.776 1.00 97.69 263 THR A CA 1
ATOM 2017 C C . THR A 1 263 ? -11.941 15.867 16.199 1.00 97.69 263 THR A C 1
ATOM 2019 O O . THR A 1 263 ? -11.347 15.014 16.860 1.00 97.69 263 THR A O 1
ATOM 2022 N N . MET A 1 264 ? -12.404 15.639 14.968 1.00 97.81 264 MET A N 1
ATOM 2023 C CA . MET A 1 264 ? -12.381 14.352 14.280 1.00 97.81 264 MET A CA 1
ATOM 2024 C C . MET A 1 264 ? -11.982 14.543 12.817 1.00 97.81 264 MET A C 1
ATOM 2026 O O . MET A 1 264 ? -12.542 15.398 12.139 1.00 97.81 264 MET A O 1
ATOM 2030 N N . ALA A 1 265 ? -11.084 13.699 12.313 1.00 98.12 265 ALA A N 1
ATOM 2031 C CA . ALA A 1 265 ? -10.789 13.598 10.884 1.00 98.12 265 ALA A CA 1
ATOM 2032 C C . ALA A 1 265 ? -11.221 12.235 10.339 1.00 98.12 265 ALA A C 1
ATOM 2034 O O . ALA A 1 265 ? -10.999 11.208 10.977 1.00 98.12 265 ALA A O 1
ATOM 2035 N N . LYS A 1 266 ? -11.803 12.208 9.140 1.00 98.44 266 LYS A N 1
ATOM 2036 C CA . LYS A 1 266 ? -12.112 10.956 8.436 1.00 98.44 266 LYS A CA 1
ATOM 2037 C C . LYS A 1 266 ? -10.882 10.477 7.671 1.00 98.44 266 LYS A C 1
ATOM 2039 O O . LYS A 1 266 ? -10.188 11.288 7.058 1.00 98.44 266 LYS A O 1
ATOM 2044 N N . VAL A 1 267 ? -10.636 9.171 7.684 1.00 98.56 267 VAL A N 1
ATOM 2045 C CA . VAL A 1 267 ? -9.514 8.519 6.994 1.00 98.56 267 VAL A CA 1
ATOM 2046 C C . VAL A 1 267 ? -10.012 7.241 6.317 1.00 98.56 267 VAL A C 1
ATOM 2048 O O . VAL A 1 267 ? -10.874 6.541 6.848 1.00 98.56 267 VAL A O 1
ATOM 2051 N N . SER A 1 268 ? -9.471 6.939 5.135 1.00 98.81 268 SER A N 1
ATOM 2052 C CA . SER A 1 268 ? -9.587 5.611 4.512 1.00 98.81 268 SER A CA 1
ATOM 2053 C C . SER A 1 268 ? -8.197 5.024 4.297 1.00 98.81 268 SER A C 1
ATOM 2055 O O . SER A 1 268 ? -7.241 5.763 4.089 1.00 98.81 268 SER A O 1
ATOM 2057 N N . ILE A 1 269 ? -8.075 3.705 4.335 1.00 98.81 269 ILE A N 1
ATOM 2058 C CA . ILE A 1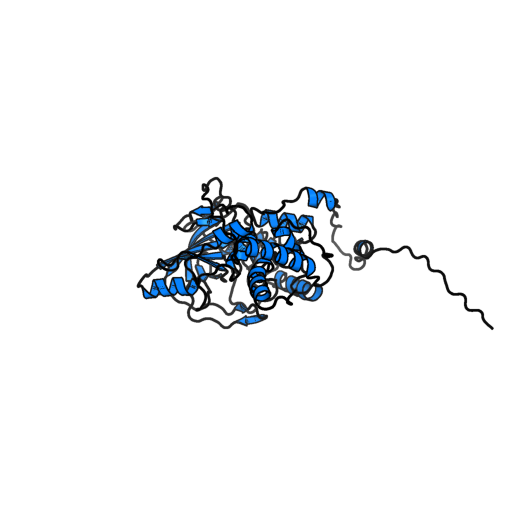 269 ? -6.841 2.971 4.066 1.00 98.81 269 ILE A CA 1
ATOM 2059 C C . ILE A 1 269 ? -7.159 1.927 3.004 1.00 98.81 269 ILE A C 1
ATOM 2061 O O . ILE A 1 269 ? -8.020 1.081 3.232 1.00 98.81 269 ILE A O 1
ATOM 2065 N N . ALA A 1 270 ? -6.477 1.978 1.863 1.00 98.75 270 ALA A N 1
ATOM 2066 C CA . ALA A 1 270 ? -6.546 0.929 0.850 1.00 98.75 270 ALA A CA 1
ATOM 2067 C C . ALA A 1 270 ? -5.345 -0.015 0.986 1.00 98.75 270 ALA A C 1
ATOM 2069 O O . ALA A 1 270 ? -4.224 0.433 1.230 1.00 98.75 270 ALA A O 1
ATOM 2070 N N . LEU A 1 271 ? -5.585 -1.316 0.835 1.00 98.44 271 LEU A N 1
ATOM 2071 C CA . LEU A 1 271 ? -4.577 -2.362 0.990 1.00 98.44 271 LEU A CA 1
ATOM 2072 C C . LEU A 1 271 ? -4.543 -3.281 -0.223 1.00 98.44 271 LEU A C 1
ATOM 2074 O O . LEU A 1 271 ? -5.576 -3.531 -0.852 1.00 98.44 271 LEU A O 1
ATOM 2078 N N . SER A 1 272 ? -3.349 -3.815 -0.495 1.00 97.81 272 SER A N 1
ATOM 2079 C CA . SER A 1 272 ? -3.109 -4.796 -1.560 1.00 97.81 272 SER A CA 1
ATOM 2080 C C . SER A 1 272 ? -3.668 -4.322 -2.912 1.00 97.81 272 SER A C 1
ATOM 2082 O O . SER A 1 272 ? -4.467 -5.002 -3.556 1.00 97.81 272 SER A O 1
ATOM 2084 N N . THR A 1 273 ? -3.316 -3.097 -3.296 1.00 97.44 273 THR A N 1
ATOM 2085 C CA . THR A 1 273 ? -3.749 -2.457 -4.544 1.00 97.44 273 THR A CA 1
ATOM 2086 C C . THR A 1 273 ? -2.891 -2.909 -5.729 1.00 97.44 273 THR A C 1
ATOM 2088 O O . THR A 1 273 ? -1.929 -3.660 -5.571 1.00 97.44 273 THR A O 1
ATOM 2091 N N . ASP A 1 274 ? -3.251 -2.482 -6.941 1.00 96.94 274 ASP A N 1
ATOM 2092 C CA . ASP A 1 274 ? -2.409 -2.669 -8.124 1.00 96.94 274 ASP A CA 1
ATOM 2093 C C . ASP A 1 274 ? -1.014 -2.015 -7.950 1.00 96.94 274 ASP A C 1
ATOM 2095 O O . ASP A 1 274 ? -0.854 -1.081 -7.150 1.00 96.94 274 ASP A O 1
ATOM 2099 N N . PRO A 1 275 ? 0.011 -2.472 -8.699 1.00 96.44 275 PRO A N 1
ATOM 2100 C CA . PRO A 1 275 ? 1.377 -1.983 -8.522 1.00 96.44 275 PRO A CA 1
ATOM 2101 C C . PRO A 1 275 ? 1.546 -0.477 -8.786 1.00 96.44 275 PRO A C 1
ATOM 2103 O O . PRO A 1 275 ? 2.467 0.125 -8.232 1.00 96.44 275 PRO A O 1
ATOM 2106 N N . TYR A 1 276 ? 0.676 0.162 -9.579 1.00 97.06 276 TYR A N 1
ATOM 2107 C CA . TYR A 1 276 ? 0.771 1.596 -9.879 1.00 97.06 276 TYR A CA 1
ATOM 2108 C C . TYR A 1 276 ? 0.311 2.438 -8.691 1.00 97.06 276 TYR A C 1
ATOM 2110 O O . TYR A 1 276 ? 1.018 3.353 -8.266 1.00 97.06 276 TYR A O 1
ATOM 2118 N N . CYS A 1 277 ? -0.849 2.102 -8.120 1.00 97.12 277 CYS A N 1
ATOM 2119 C CA . CYS A 1 277 ? -1.377 2.750 -6.922 1.00 97.12 277 CYS A CA 1
ATOM 2120 C C . CYS A 1 277 ? -0.407 2.598 -5.743 1.00 97.12 277 CYS A C 1
ATOM 2122 O O . CYS A 1 277 ? -0.090 3.587 -5.071 1.00 97.12 277 CYS A O 1
ATOM 2124 N N . TRP A 1 278 ? 0.115 1.384 -5.534 1.00 95.44 278 TRP A N 1
ATOM 2125 C CA . TRP A 1 278 ? 1.124 1.107 -4.513 1.00 95.44 278 TRP A CA 1
ATOM 2126 C C . TRP A 1 278 ? 2.367 1.993 -4.687 1.00 95.44 278 TRP A C 1
ATOM 2128 O O . TRP A 1 278 ? 2.708 2.769 -3.789 1.00 95.44 278 TRP A O 1
ATOM 2138 N N . MET A 1 279 ? 2.978 1.969 -5.876 1.00 94.62 279 MET A N 1
ATOM 2139 C CA . MET A 1 279 ? 4.185 2.734 -6.205 1.00 94.62 279 MET A CA 1
ATOM 2140 C C . MET A 1 279 ? 4.004 4.252 -6.044 1.00 94.62 279 MET A C 1
ATOM 2142 O O . MET A 1 279 ? 4.898 4.924 -5.518 1.00 94.62 279 MET A O 1
ATOM 2146 N N . CYS A 1 280 ? 2.854 4.800 -6.451 1.00 95.00 280 CYS A N 1
ATOM 2147 C CA . CYS A 1 280 ? 2.538 6.223 -6.293 1.00 95.00 280 CYS A CA 1
ATOM 2148 C C . CYS A 1 280 ? 2.388 6.643 -4.832 1.00 95.00 280 CYS A C 1
ATOM 2150 O O . CYS A 1 280 ? 2.860 7.714 -4.462 1.00 95.00 280 CYS A O 1
ATOM 2152 N N . SER A 1 281 ? 1.784 5.801 -3.996 1.00 94.25 281 SER A N 1
ATOM 2153 C CA . SER A 1 281 ? 1.535 6.137 -2.589 1.00 94.25 281 SER A CA 1
ATOM 2154 C C . SER A 1 281 ? 2.784 6.085 -1.703 1.00 94.25 281 SER A C 1
ATOM 2156 O O . SER A 1 281 ? 2.854 6.748 -0.667 1.00 94.25 281 SER A O 1
ATOM 2158 N N . THR A 1 282 ? 3.774 5.273 -2.074 1.00 90.81 282 THR A N 1
ATOM 2159 C CA . THR A 1 282 ? 5.005 5.083 -1.291 1.00 90.81 282 THR A CA 1
ATOM 2160 C C . THR A 1 282 ? 6.158 5.977 -1.749 1.00 90.81 282 THR A C 1
ATOM 2162 O O . THR A 1 282 ? 7.150 6.111 -1.029 1.00 90.81 282 THR A O 1
ATOM 2165 N N . SER A 1 283 ? 6.059 6.586 -2.932 1.00 87.31 283 SER A N 1
ATOM 2166 C CA . SER A 1 283 ? 7.141 7.362 -3.541 1.00 87.31 283 SER A CA 1
ATOM 2167 C C . SER A 1 283 ? 6.825 8.856 -3.569 1.00 87.31 283 SER A C 1
ATOM 2169 O O . SER A 1 283 ? 5.687 9.267 -3.760 1.00 87.31 283 SER A O 1
ATOM 2171 N N . LYS A 1 284 ? 7.854 9.708 -3.486 1.00 84.50 284 LYS A N 1
ATOM 2172 C CA . LYS A 1 284 ? 7.717 11.173 -3.630 1.00 84.50 284 LYS A CA 1
ATOM 2173 C C . LYS A 1 284 ? 7.604 11.608 -5.099 1.00 84.50 284 LYS A C 1
ATOM 2175 O O . LYS A 1 284 ? 8.313 12.508 -5.540 1.00 84.50 284 LYS A O 1
ATOM 2180 N N . MET A 1 285 ? 6.760 10.932 -5.876 1.00 88.50 285 MET A N 1
ATOM 2181 C CA . MET A 1 285 ? 6.547 11.262 -7.290 1.00 88.50 285 MET A CA 1
ATOM 2182 C C . MET A 1 285 ? 5.564 12.418 -7.472 1.00 88.50 285 MET A C 1
ATOM 2184 O O . MET A 1 285 ? 5.703 13.205 -8.408 1.00 88.50 285 MET A O 1
ATOM 2188 N N . ALA A 1 286 ? 4.594 12.528 -6.566 1.00 83.56 286 ALA A N 1
ATOM 2189 C CA . ALA A 1 286 ? 3.575 13.558 -6.597 1.00 83.56 286 ALA A CA 1
ATOM 2190 C C . ALA A 1 286 ? 4.150 14.885 -6.065 1.00 83.56 286 ALA A C 1
ATOM 2192 O O . ALA A 1 286 ? 4.366 15.067 -4.864 1.00 83.56 286 ALA A O 1
ATOM 2193 N N . ASP A 1 287 ? 4.462 15.797 -6.984 1.00 82.69 287 ASP A N 1
ATOM 2194 C CA . ASP A 1 287 ? 5.065 17.091 -6.673 1.00 82.69 287 ASP A CA 1
ATOM 2195 C C . ASP A 1 287 ? 4.011 18.103 -6.231 1.00 82.69 287 ASP A C 1
ATOM 2197 O O . ASP A 1 287 ? 3.268 18.648 -7.041 1.00 82.69 287 ASP A O 1
ATOM 2201 N N . ARG A 1 288 ? 3.966 18.353 -4.926 1.00 84.06 288 ARG A N 1
ATOM 2202 C CA . ARG A 1 288 ? 2.997 19.254 -4.290 1.00 84.06 288 ARG A CA 1
ATOM 2203 C C . ARG A 1 288 ? 3.468 20.710 -4.220 1.00 84.06 288 ARG A C 1
ATOM 2205 O O . ARG A 1 288 ? 2.811 21.518 -3.571 1.00 84.06 288 ARG A O 1
ATOM 2212 N N . SER A 1 289 ? 4.611 21.055 -4.824 1.00 80.94 289 SER A N 1
ATOM 2213 C CA . SER A 1 289 ? 5.151 22.425 -4.778 1.00 80.94 289 SER A CA 1
ATOM 2214 C C . SER A 1 289 ? 4.349 23.425 -5.617 1.00 80.94 289 SER A C 1
ATOM 2216 O O . SER A 1 289 ? 4.318 24.607 -5.287 1.00 80.94 289 SER A O 1
ATOM 2218 N N . GLU A 1 290 ? 3.665 22.948 -6.660 1.00 76.88 290 GLU A N 1
ATOM 2219 C CA . GLU A 1 290 ? 2.869 23.771 -7.582 1.00 76.88 290 GLU A CA 1
ATOM 2220 C C . GLU A 1 290 ? 1.357 23.735 -7.287 1.00 76.88 290 GLU A C 1
ATOM 2222 O O . GLU A 1 290 ? 0.585 24.434 -7.941 1.00 76.88 290 GLU A O 1
ATOM 2227 N N . GLY A 1 291 ? 0.916 22.935 -6.309 1.00 82.38 291 GLY A N 1
ATOM 2228 C CA . GLY A 1 291 ? -0.489 22.818 -5.917 1.00 82.38 291 GLY A CA 1
ATOM 2229 C C . GLY A 1 291 ? -0.893 21.405 -5.480 1.00 82.38 291 GLY A C 1
ATOM 2230 O O . GLY A 1 291 ? -0.040 20.521 -5.353 1.00 82.38 291 GLY A O 1
ATOM 2231 N N . PRO A 1 292 ? -2.196 21.179 -5.229 1.00 83.31 292 PRO A N 1
ATOM 2232 C CA . PRO A 1 292 ? -2.731 19.856 -4.934 1.00 83.31 292 PRO A CA 1
ATOM 2233 C C . PRO A 1 292 ? -2.472 18.871 -6.077 1.00 83.31 292 PRO A C 1
ATOM 2235 O O . PRO A 1 292 ? -2.588 19.209 -7.254 1.00 83.31 292 PRO A O 1
ATOM 2238 N N . VAL A 1 293 ? -2.173 17.628 -5.713 1.00 86.38 293 VAL A N 1
ATOM 2239 C CA . VAL A 1 293 ? -1.953 16.517 -6.644 1.00 86.38 293 VAL A CA 1
ATOM 2240 C C . VAL A 1 293 ? -2.830 15.340 -6.250 1.00 86.38 293 VAL A C 1
ATOM 2242 O O . VAL A 1 293 ? -3.146 15.159 -5.073 1.00 86.38 293 VAL A O 1
ATOM 2245 N N . ASP A 1 294 ? -3.191 14.540 -7.245 1.00 91.06 294 ASP A N 1
ATOM 2246 C CA . ASP A 1 294 ? -3.925 13.293 -7.071 1.00 91.06 294 ASP A CA 1
ATOM 2247 C C . ASP A 1 294 ? -3.000 12.120 -7.426 1.00 91.06 294 ASP A C 1
ATOM 2249 O O . ASP A 1 294 ? -2.662 11.908 -8.596 1.00 91.06 294 ASP A O 1
ATOM 2253 N N . GLU A 1 295 ? -2.559 11.366 -6.414 1.00 95.38 295 GLU A N 1
ATOM 2254 C CA . GLU A 1 295 ? -1.728 10.178 -6.621 1.00 95.38 295 GLU A CA 1
ATOM 2255 C C . GLU A 1 295 ? -2.420 9.098 -7.472 1.00 95.38 29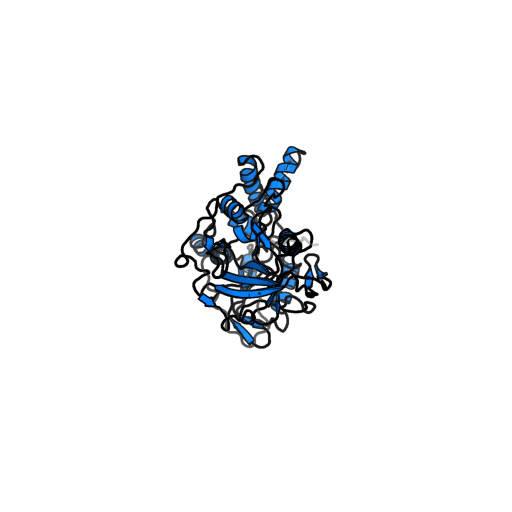5 GLU A C 1
ATOM 2257 O O . GLU A 1 295 ? -1.722 8.338 -8.148 1.00 95.38 295 GLU A O 1
ATOM 2262 N N . LEU A 1 296 ? -3.759 9.028 -7.500 1.00 97.31 296 LEU A N 1
ATOM 2263 C CA . LEU A 1 296 ? -4.474 8.094 -8.379 1.00 97.31 296 LEU A CA 1
ATOM 2264 C C . LEU A 1 296 ? -4.418 8.561 -9.829 1.00 97.31 296 LEU A C 1
ATOM 2266 O O . LEU A 1 296 ? -4.239 7.740 -10.724 1.00 97.31 296 LEU A O 1
ATOM 2270 N N . ALA A 1 297 ? -4.494 9.871 -10.077 1.00 96.62 297 ALA A N 1
ATOM 2271 C CA . ALA A 1 297 ? -4.319 10.393 -11.428 1.00 96.62 297 ALA A CA 1
ATOM 2272 C C . ALA A 1 297 ? -2.904 10.113 -11.959 1.00 96.62 297 ALA A C 1
ATOM 2274 O O . ALA A 1 297 ? -2.723 9.758 -13.124 1.00 96.62 297 ALA A O 1
ATOM 2275 N N . LEU A 1 298 ? -1.898 10.223 -11.088 1.00 96.19 298 LEU A N 1
ATOM 2276 C CA . LEU A 1 298 ? -0.520 9.844 -11.390 1.00 96.19 298 LEU A CA 1
ATOM 2277 C C . LEU A 1 298 ? -0.388 8.340 -11.680 1.00 96.19 298 LEU A C 1
ATOM 2279 O O . LEU A 1 298 ? 0.223 7.962 -12.678 1.00 96.19 298 LEU A O 1
ATOM 2283 N N . ALA A 1 299 ? -0.990 7.485 -10.846 1.00 97.44 299 ALA A N 1
ATOM 2284 C CA . ALA A 1 299 ? -1.015 6.040 -11.071 1.00 97.44 299 ALA A CA 1
ATOM 2285 C C . ALA A 1 299 ? -1.668 5.696 -12.418 1.00 97.44 299 ALA A C 1
ATOM 2287 O O . ALA A 1 299 ? -1.124 4.897 -13.177 1.00 97.44 299 ALA A O 1
ATOM 2288 N N . GLY A 1 300 ? -2.775 6.363 -12.761 1.00 98.06 300 GLY A N 1
ATOM 2289 C CA . GLY A 1 300 ? -3.440 6.186 -14.047 1.00 98.06 300 GLY A CA 1
ATOM 2290 C C . GLY A 1 300 ? -2.581 6.626 -15.235 1.00 98.06 300 GLY A C 1
ATOM 2291 O O . GLY A 1 300 ? -2.529 5.942 -16.255 1.00 98.06 300 GLY A O 1
ATOM 2292 N N . GLY A 1 301 ? -1.841 7.728 -15.093 1.00 97.44 301 GLY A N 1
ATOM 2293 C CA . GLY A 1 301 ? -0.894 8.190 -16.108 1.00 97.44 301 GLY A CA 1
ATOM 2294 C C . GLY A 1 301 ? 0.265 7.221 -16.342 1.00 97.44 301 GLY A C 1
ATOM 2295 O O . GLY A 1 301 ? 0.613 6.959 -17.491 1.00 97.44 301 GLY A O 1
ATOM 2296 N N . LEU A 1 302 ? 0.821 6.641 -15.274 1.00 96.88 302 LEU A N 1
ATOM 2297 C CA . LEU A 1 302 ? 1.860 5.609 -15.370 1.00 96.88 302 LEU A CA 1
ATOM 2298 C C . LEU A 1 302 ? 1.329 4.301 -15.974 1.00 96.88 302 LEU A C 1
ATOM 2300 O O . LEU A 1 302 ? 2.043 3.648 -16.728 1.00 96.88 302 LEU A O 1
ATOM 2304 N N . ALA A 1 303 ? 0.079 3.940 -15.678 1.00 97.38 303 ALA A N 1
ATOM 2305 C CA . ALA A 1 303 ? -0.585 2.770 -16.247 1.00 97.38 303 ALA A CA 1
ATOM 2306 C C . ALA A 1 303 ? -1.085 2.984 -17.691 1.00 97.38 303 ALA A C 1
ATOM 2308 O O . ALA A 1 303 ? -1.487 2.025 -18.347 1.00 97.38 303 ALA A O 1
ATOM 2309 N N . GLY A 1 304 ? -1.132 4.230 -18.180 1.00 97.31 304 GLY A N 1
ATOM 2310 C CA . GLY A 1 304 ? -1.734 4.579 -19.471 1.00 97.31 304 GLY A CA 1
ATOM 2311 C C . GLY A 1 304 ? -3.262 4.422 -19.521 1.00 97.31 304 GLY A C 1
ATOM 2312 O O . GLY A 1 304 ? -3.845 4.440 -20.605 1.00 97.31 304 GLY A O 1
ATOM 2313 N N . ARG A 1 305 ? -3.927 4.264 -18.368 1.00 97.62 305 ARG A N 1
ATOM 2314 C CA . ARG A 1 305 ? -5.388 4.125 -18.245 1.00 97.62 305 ARG A CA 1
ATOM 2315 C C . ARG A 1 305 ? -5.885 4.665 -16.900 1.00 97.62 305 ARG A C 1
ATOM 2317 O O . ARG A 1 305 ? -5.148 4.588 -15.923 1.00 97.62 305 ARG A O 1
ATOM 2324 N N . PRO A 1 306 ? -7.131 5.160 -16.794 1.00 98.19 306 PRO A N 1
ATOM 2325 C CA . PRO A 1 306 ? -7.656 5.642 -15.519 1.00 98.19 306 PRO A CA 1
ATOM 2326 C C . PRO A 1 306 ? -7.718 4.515 -14.480 1.00 98.19 306 PRO A C 1
ATOM 2328 O O . PRO A 1 306 ? -8.102 3.384 -14.804 1.00 98.19 306 PRO A O 1
ATOM 2331 N N . VAL A 1 307 ? -7.397 4.822 -13.219 1.00 98.56 307 VAL A N 1
ATOM 2332 C CA . VAL A 1 307 ? -7.707 3.902 -12.113 1.00 98.56 307 VAL A CA 1
ATOM 2333 C C . VAL A 1 307 ? -9.195 4.007 -11.789 1.00 98.56 307 VAL A C 1
ATOM 2335 O O . VAL A 1 307 ? -9.762 5.097 -11.688 1.00 98.56 307 VAL A O 1
ATOM 2338 N N . LYS A 1 308 ? -9.841 2.846 -11.667 1.00 98.75 308 LYS A N 1
ATOM 2339 C CA . LYS A 1 308 ? -11.249 2.745 -11.284 1.00 98.75 308 LYS A CA 1
ATOM 2340 C C . LYS A 1 308 ? -11.363 2.991 -9.789 1.00 98.75 308 LYS A C 1
ATOM 2342 O O . LYS A 1 308 ? -10.679 2.331 -9.004 1.00 98.75 308 LYS A O 1
ATOM 2347 N N . VAL A 1 309 ? -12.235 3.908 -9.399 1.00 98.88 309 VAL A N 1
ATOM 2348 C CA . VAL A 1 309 ? -12.447 4.274 -7.999 1.00 98.88 309 VAL A CA 1
ATOM 2349 C C . VAL A 1 309 ? -13.899 4.114 -7.600 1.00 98.88 309 VAL A C 1
ATOM 2351 O O . VAL A 1 309 ? -14.803 4.212 -8.422 1.00 98.88 309 VAL A O 1
ATOM 2354 N N . VAL A 1 310 ? -14.124 3.894 -6.315 1.00 98.81 310 VAL A N 1
ATOM 2355 C CA . VAL A 1 310 ? -15.452 3.817 -5.717 1.00 98.81 310 VAL A CA 1
ATOM 2356 C C . VAL A 1 310 ? -15.457 4.617 -4.429 1.00 98.81 310 VAL A C 1
ATOM 2358 O O . VAL A 1 310 ? -14.438 4.711 -3.741 1.00 98.81 310 VAL A O 1
ATOM 2361 N N . LYS A 1 311 ? -16.601 5.205 -4.092 1.00 98.75 311 LYS A N 1
ATOM 2362 C CA . LYS A 1 311 ? -16.751 5.916 -2.829 1.00 98.75 311 LYS A CA 1
ATOM 2363 C C . LYS A 1 311 ? -16.560 4.964 -1.641 1.00 98.75 311 LYS A C 1
ATOM 2365 O O . LYS A 1 311 ? -17.052 3.829 -1.634 1.00 98.75 311 LYS A O 1
ATOM 2370 N N . SER A 1 312 ? -15.860 5.438 -0.619 1.00 98.62 312 SER A N 1
ATOM 2371 C CA . SER A 1 312 ? -15.846 4.833 0.710 1.00 98.62 312 SER A CA 1
ATOM 2372 C C . SER A 1 312 ? -17.271 4.688 1.270 1.00 98.62 312 SER A C 1
ATOM 2374 O O . SER A 1 312 ? -18.193 5.422 0.920 1.00 98.62 312 SER A O 1
ATOM 2376 N N . HIS A 1 313 ? -17.478 3.693 2.124 1.00 98.38 313 HIS A N 1
ATOM 2377 C CA . HIS A 1 313 ? -18.771 3.325 2.692 1.00 98.38 313 HIS A CA 1
ATOM 2378 C C . HIS A 1 313 ? -19.297 4.352 3.711 1.00 98.38 313 HIS A C 1
ATOM 2380 O O . HIS A 1 313 ? -20.493 4.615 3.767 1.00 98.38 313 HIS A O 1
ATOM 2386 N N . THR A 1 314 ? -18.409 4.951 4.505 1.00 97.88 314 THR A N 1
ATOM 2387 C CA . THR A 1 314 ? -18.725 5.831 5.647 1.00 97.88 314 THR A CA 1
ATOM 2388 C C . THR A 1 314 ? -18.184 7.258 5.488 1.00 97.88 314 THR A C 1
ATOM 2390 O O . THR A 1 314 ? -18.443 8.138 6.317 1.00 97.88 314 THR A O 1
ATOM 2393 N N . ASN A 1 315 ? -17.431 7.524 4.417 1.00 97.56 315 ASN A N 1
ATOM 2394 C CA . ASN A 1 315 ? -16.836 8.830 4.140 1.00 97.56 315 ASN A CA 1
ATOM 2395 C C . ASN A 1 315 ? -16.746 9.129 2.631 1.00 97.56 315 ASN A C 1
ATOM 2397 O O . ASN A 1 315 ? -17.159 8.326 1.801 1.00 97.56 315 ASN A O 1
ATOM 2401 N N . ASP A 1 316 ? -16.238 10.314 2.282 1.00 96.88 316 ASP A N 1
ATOM 2402 C CA . ASP A 1 316 ? -16.252 10.846 0.911 1.00 96.88 316 ASP A CA 1
ATOM 2403 C C . ASP A 1 316 ? -14.927 10.663 0.148 1.00 96.88 316 ASP A C 1
ATOM 2405 O O . ASP A 1 316 ? -14.662 11.377 -0.824 1.00 96.88 316 ASP A O 1
ATOM 2409 N N . PHE A 1 317 ? -14.059 9.745 0.584 1.00 98.44 317 PHE A N 1
ATOM 2410 C CA . PHE A 1 317 ? -12.890 9.370 -0.210 1.00 98.44 317 PHE A CA 1
ATOM 2411 C C . PHE A 1 317 ? -13.285 8.471 -1.382 1.00 98.44 317 PHE A C 1
ATOM 2413 O O . PHE A 1 317 ? -14.158 7.616 -1.260 1.00 98.44 317 PHE A O 1
ATOM 2420 N N . MET A 1 318 ? -12.601 8.661 -2.510 1.00 98.50 318 MET A N 1
ATOM 2421 C CA . MET A 1 318 ? -12.657 7.763 -3.659 1.00 98.50 318 MET A CA 1
ATOM 2422 C C . MET A 1 318 ? -11.460 6.821 -3.565 1.00 98.50 318 MET A C 1
ATOM 2424 O O . MET A 1 318 ? -10.316 7.260 -3.675 1.00 98.50 318 MET A O 1
ATOM 2428 N N . VAL A 1 319 ? -11.719 5.544 -3.303 1.00 98.75 319 VAL A N 1
ATOM 2429 C CA . VAL A 1 319 ? -10.692 4.514 -3.096 1.00 98.75 319 VAL A CA 1
ATOM 2430 C C . VAL A 1 319 ? -10.603 3.584 -4.311 1.00 98.75 319 VAL A C 1
ATOM 2432 O O . VAL A 1 319 ? -11.606 3.424 -5.010 1.00 98.75 319 VAL A O 1
ATOM 2435 N N . PRO A 1 320 ? -9.448 2.946 -4.589 1.00 98.69 320 PRO A N 1
ATOM 2436 C CA . PRO A 1 320 ? -9.314 2.021 -5.713 1.00 98.69 320 PRO A CA 1
ATOM 2437 C C . PRO A 1 320 ? -10.334 0.876 -5.636 1.00 98.69 320 PRO A C 1
ATOM 2439 O O . PRO A 1 320 ? -10.390 0.137 -4.652 1.00 98.69 320 PRO A O 1
ATOM 2442 N N . ALA A 1 321 ? -11.134 0.710 -6.689 1.00 98.75 321 ALA A N 1
ATOM 2443 C CA . ALA A 1 321 ? -12.220 -0.271 -6.741 1.00 98.75 321 ALA A CA 1
ATOM 2444 C C . ALA A 1 321 ? -11.714 -1.726 -6.680 1.00 98.75 321 ALA A C 1
ATOM 2446 O O . ALA A 1 321 ? -12.395 -2.604 -6.150 1.00 98.75 321 ALA A O 1
ATOM 2447 N N . ASN A 1 322 ? -10.497 -1.962 -7.179 1.00 98.50 322 ASN A N 1
ATOM 2448 C CA . ASN A 1 322 ? -9.849 -3.274 -7.236 1.00 98.50 322 ASN A CA 1
ATOM 2449 C C . ASN A 1 322 ? -8.932 -3.579 -6.035 1.00 98.50 322 ASN A C 1
ATOM 2451 O O . ASN A 1 322 ? -8.243 -4.599 -6.056 1.00 98.50 322 ASN A O 1
ATOM 2455 N N . ALA A 1 323 ? -8.895 -2.724 -5.004 1.00 98.75 323 ALA A N 1
ATOM 2456 C CA . ALA A 1 323 ? -8.173 -3.029 -3.766 1.00 98.75 323 ALA A CA 1
ATOM 2457 C C . ALA A 1 323 ? -8.719 -4.312 -3.111 1.00 98.75 323 ALA A C 1
ATOM 2459 O O . ALA A 1 323 ? -9.910 -4.614 -3.220 1.00 98.75 323 ALA A O 1
ATOM 2460 N N . GLU A 1 324 ? -7.883 -5.056 -2.386 1.00 98.75 324 GLU A N 1
ATOM 2461 C CA . GLU A 1 324 ? -8.373 -6.246 -1.678 1.00 98.75 324 GLU A CA 1
ATOM 2462 C C . GLU A 1 324 ? -9.183 -5.867 -0.439 1.00 98.75 324 GLU A C 1
ATOM 2464 O O . GLU A 1 324 ? -10.208 -6.492 -0.172 1.00 98.75 324 GLU A O 1
ATOM 2469 N N . ILE A 1 325 ? -8.732 -4.851 0.308 1.00 98.88 325 ILE A N 1
ATOM 2470 C CA . ILE A 1 325 ? -9.338 -4.407 1.569 1.00 98.88 325 ILE A CA 1
ATOM 2471 C C . ILE A 1 325 ? -9.310 -2.877 1.634 1.00 98.88 325 ILE A C 1
ATOM 2473 O O . ILE A 1 325 ? -8.278 -2.252 1.381 1.00 98.88 325 ILE A O 1
ATOM 2477 N N . ILE A 1 326 ? -10.434 -2.288 2.031 1.00 98.94 326 ILE A N 1
ATOM 2478 C CA . ILE A 1 326 ? -10.575 -0.888 2.420 1.00 98.94 326 ILE A CA 1
ATOM 2479 C C . ILE A 1 326 ? -10.946 -0.843 3.902 1.00 98.94 326 ILE A C 1
ATOM 2481 O O . ILE A 1 326 ? -11.918 -1.470 4.321 1.00 98.94 326 ILE A O 1
ATOM 2485 N N . ILE A 1 327 ? -10.189 -0.086 4.690 1.00 98.88 327 ILE A N 1
ATOM 2486 C CA . ILE A 1 327 ? -10.478 0.188 6.100 1.00 98.88 327 ILE A CA 1
ATOM 2487 C C . ILE A 1 327 ? -10.831 1.662 6.225 1.00 98.88 327 ILE A C 1
ATOM 2489 O O . ILE A 1 327 ? -10.080 2.524 5.781 1.00 98.88 327 ILE A O 1
ATOM 2493 N N . GLU A 1 328 ? -11.958 1.963 6.846 1.00 98.81 328 GLU A N 1
ATOM 2494 C CA . GLU A 1 328 ? -12.458 3.324 6.999 1.00 98.81 328 GLU A CA 1
ATOM 2495 C C . GLU A 1 328 ? -12.630 3.643 8.473 1.00 98.81 328 GLU A C 1
ATOM 2497 O O . GLU A 1 328 ? -12.966 2.767 9.274 1.00 98.81 328 GLU A O 1
ATOM 2502 N N . GLY A 1 329 ? -12.400 4.896 8.843 1.00 98.50 329 GLY A N 1
ATOM 2503 C CA . GLY A 1 329 ? -12.539 5.283 10.231 1.00 98.50 329 GLY A CA 1
ATOM 2504 C C . GLY A 1 329 ? -12.421 6.768 10.487 1.00 98.50 329 GLY A C 1
ATOM 2505 O O . GLY A 1 329 ? -12.284 7.597 9.582 1.00 98.50 329 GLY A O 1
ATOM 2506 N N . GLU A 1 330 ? -12.462 7.079 11.774 1.00 98.56 330 GLU A N 1
ATOM 2507 C CA . GLU A 1 330 ? -12.381 8.434 12.285 1.00 98.56 330 GLU A CA 1
ATOM 2508 C C . GLU A 1 330 ? -11.254 8.554 13.312 1.00 98.56 330 GLU A C 1
ATOM 2510 O O . GLU A 1 330 ? -11.086 7.718 14.203 1.00 98.56 330 GLU A O 1
ATOM 2515 N N . VAL A 1 331 ? -10.469 9.615 13.179 1.00 98.62 331 VAL A N 1
ATOM 2516 C CA . VAL A 1 331 ? -9.313 9.929 14.012 1.00 98.62 331 VAL A CA 1
ATOM 2517 C C . VAL A 1 331 ? -9.703 11.032 14.994 1.00 98.62 331 VAL A C 1
ATOM 2519 O O . VAL A 1 331 ? -9.853 12.175 14.559 1.00 98.62 331 VAL A O 1
ATOM 2522 N N . PRO A 1 332 ? -9.858 10.746 16.300 1.00 98.31 332 PRO A N 1
ATOM 2523 C CA . PRO A 1 332 ? -9.931 11.782 17.327 1.00 98.31 332 PRO A CA 1
ATOM 2524 C C . PRO A 1 332 ? -8.626 12.582 17.391 1.00 98.31 332 PRO A C 1
ATOM 2526 O O . PRO A 1 332 ? -7.598 12.104 17.869 1.00 98.31 332 PRO A O 1
ATOM 2529 N N . LEU A 1 333 ? -8.674 13.828 16.923 1.00 98.06 333 LEU A N 1
ATOM 2530 C CA . LEU A 1 333 ? -7.494 14.672 16.700 1.00 98.06 333 LEU A CA 1
ATOM 2531 C C . LEU A 1 333 ? -6.813 15.137 17.997 1.00 98.06 333 LEU A C 1
ATOM 2533 O O . LEU A 1 333 ? -5.630 15.477 17.991 1.00 98.06 333 LEU A O 1
ATOM 2537 N N . ASN A 1 334 ? -7.543 15.098 19.114 1.00 96.56 334 ASN A N 1
ATOM 2538 C CA . ASN A 1 334 ? -7.050 15.459 20.446 1.00 96.56 334 ASN A CA 1
ATOM 2539 C C . ASN A 1 334 ? -6.661 14.240 21.309 1.00 96.56 334 ASN A C 1
ATOM 2541 O O . ASN A 1 334 ? -6.236 14.418 22.446 1.00 96.56 334 ASN A O 1
ATOM 2545 N N . ASP A 1 335 ? -6.788 13.013 20.787 1.00 96.25 335 ASP A N 1
ATOM 2546 C CA . A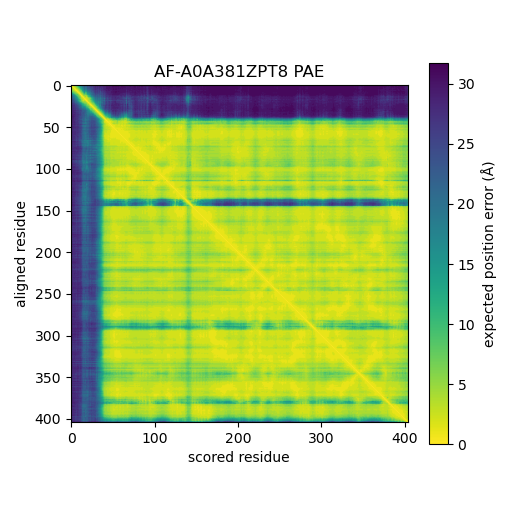SP A 1 335 ? -6.448 11.757 21.479 1.00 96.25 335 ASP A CA 1
ATOM 2547 C C . ASP A 1 335 ? -5.163 11.147 20.893 1.00 96.25 335 ASP A C 1
ATOM 2549 O O . ASP A 1 335 ? -5.160 10.107 20.223 1.00 96.25 335 ASP A O 1
ATOM 2553 N N . LEU A 1 336 ? -4.052 11.854 21.111 1.00 96.56 336 LEU A N 1
ATOM 2554 C CA . LEU A 1 336 ? -2.721 11.395 20.724 1.00 96.56 336 LEU A CA 1
ATOM 2555 C C . LEU A 1 336 ? -2.209 10.378 21.736 1.00 96.56 336 LEU A C 1
ATOM 2557 O O . LEU A 1 336 ? -2.170 10.648 22.937 1.00 96.56 336 LEU A O 1
ATOM 2561 N N . ARG A 1 337 ? -1.784 9.212 21.250 1.00 96.94 337 ARG A N 1
ATOM 2562 C CA . ARG A 1 337 ? -1.355 8.104 22.109 1.00 96.94 337 ARG A CA 1
ATOM 2563 C C . ARG A 1 337 ? -0.064 7.470 21.603 1.00 96.94 337 ARG A C 1
ATOM 2565 O O . ARG A 1 337 ? 0.207 7.541 20.400 1.00 96.94 337 ARG A O 1
ATOM 2572 N N . PRO A 1 338 ? 0.703 6.804 22.481 1.00 96.50 338 PRO A N 1
ATOM 2573 C CA . PRO A 1 338 ? 1.966 6.226 22.068 1.00 96.50 338 PRO A CA 1
ATOM 2574 C C . PRO A 1 338 ? 1.824 5.053 21.095 1.00 96.50 338 PRO A C 1
ATOM 2576 O O . PRO A 1 338 ? 0.892 4.257 21.209 1.00 96.50 338 PRO A O 1
ATOM 2579 N N . GLU A 1 339 ? 2.795 4.895 20.201 1.00 95.62 339 GLU A N 1
ATOM 2580 C CA . GLU A 1 339 ? 2.891 3.822 19.206 1.00 95.62 339 GLU A CA 1
ATOM 2581 C C . GLU A 1 339 ? 4.349 3.347 19.066 1.00 95.62 339 GLU A C 1
ATOM 2583 O O . GLU A 1 339 ? 5.287 4.092 19.354 1.00 95.62 339 GLU A O 1
ATOM 2588 N N . GLY A 1 340 ? 4.548 2.089 18.669 1.00 94.00 340 GLY A N 1
ATOM 2589 C CA . GLY A 1 340 ? 5.863 1.455 18.632 1.00 94.00 340 GLY A CA 1
ATOM 2590 C C . GLY A 1 340 ? 6.319 0.925 20.002 1.00 94.00 340 GLY A C 1
ATOM 2591 O O . GLY A 1 340 ? 5.556 0.971 20.975 1.00 94.00 340 GLY A O 1
ATOM 2592 N N . PRO A 1 341 ? 7.559 0.415 20.106 1.00 94.50 341 PRO A N 1
ATOM 2593 C CA . PRO A 1 341 ? 8.610 0.414 19.079 1.00 94.50 341 PRO A CA 1
ATOM 2594 C C . PRO A 1 341 ? 8.279 -0.449 17.847 1.00 94.50 341 PRO A C 1
ATOM 2596 O O . PRO A 1 341 ? 7.465 -1.369 17.927 1.00 94.50 341 PRO A O 1
ATOM 2599 N N . TYR A 1 342 ? 8.932 -0.157 16.717 1.00 94.56 342 TYR A N 1
ATOM 2600 C CA . TYR A 1 342 ? 8.770 -0.884 15.446 1.00 94.56 342 TYR A CA 1
ATOM 2601 C C . TYR A 1 342 ? 10.075 -0.892 14.627 1.00 94.56 342 TYR A C 1
ATOM 2603 O O . TYR A 1 342 ? 10.813 0.091 14.659 1.00 94.56 342 TYR A O 1
ATOM 2611 N N . GLY A 1 343 ? 10.371 -1.978 13.909 1.00 91.69 343 GLY A N 1
ATOM 2612 C CA . GLY A 1 343 ? 11.547 -2.101 13.038 1.00 91.69 343 GLY A CA 1
ATOM 2613 C C . GLY A 1 343 ? 11.522 -1.131 11.849 1.00 91.69 343 GLY A C 1
ATOM 2614 O O . GLY A 1 343 ? 10.579 -1.115 11.062 1.00 91.69 343 GLY A O 1
ATOM 2615 N N . GLU A 1 344 ? 12.562 -0.313 11.696 1.00 89.50 344 GLU A N 1
ATOM 2616 C CA . GLU A 1 344 ? 12.617 0.750 10.687 1.00 89.50 344 GLU A CA 1
ATOM 2617 C C . GLU A 1 344 ? 13.371 0.339 9.419 1.00 89.50 344 GLU A C 1
ATOM 2619 O O . GLU A 1 344 ? 14.173 -0.593 9.401 1.00 89.50 344 GLU A O 1
ATOM 2624 N N . MET A 1 345 ? 13.166 1.109 8.346 1.00 85.69 345 MET A N 1
ATOM 2625 C CA . MET A 1 345 ? 13.718 0.848 7.007 1.00 85.69 345 MET A CA 1
ATOM 2626 C C . MET A 1 345 ? 15.250 0.728 6.942 1.00 85.69 345 MET A C 1
ATOM 2628 O O . MET A 1 345 ? 15.777 0.153 5.998 1.00 85.69 345 MET A O 1
ATOM 2632 N N . VAL A 1 346 ? 15.963 1.263 7.935 1.00 83.56 346 VAL A N 1
ATOM 2633 C CA . VAL A 1 346 ? 17.429 1.184 8.049 1.00 83.56 346 VAL A CA 1
ATOM 2634 C C . VAL A 1 346 ? 17.921 -0.100 8.733 1.00 83.56 346 VAL A C 1
ATOM 2636 O O . VAL A 1 346 ? 19.124 -0.281 8.883 1.00 83.56 346 VAL A O 1
ATOM 2639 N N . GLY A 1 3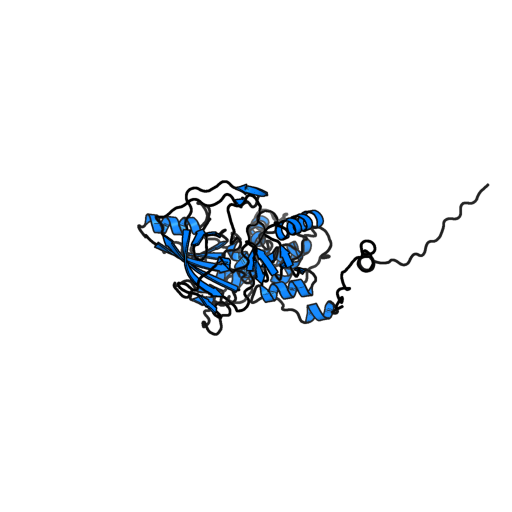47 ? 17.011 -0.984 9.158 1.00 83.56 347 GLY A N 1
ATOM 2640 C CA . GLY A 1 347 ? 17.329 -2.274 9.781 1.00 83.56 347 GLY A CA 1
ATOM 2641 C C . GLY A 1 347 ? 17.493 -2.240 11.306 1.00 83.56 347 GLY A C 1
ATOM 2642 O O . GLY A 1 347 ? 17.931 -3.228 11.887 1.00 83.56 347 GLY A O 1
ATOM 2643 N N . TYR A 1 348 ? 17.140 -1.129 11.962 1.00 88.44 348 TYR A N 1
ATOM 2644 C CA . TYR A 1 348 ? 17.201 -0.967 13.421 1.00 88.44 348 TYR A CA 1
ATOM 2645 C C . TYR A 1 348 ? 15.801 -0.861 14.029 1.00 88.44 348 TYR A C 1
ATOM 2647 O O . TYR A 1 348 ? 14.868 -0.393 13.375 1.00 88.44 348 TYR A O 1
ATOM 2655 N N . GLN A 1 349 ? 15.662 -1.228 15.305 1.00 92.19 349 GLN A N 1
ATOM 2656 C CA . GLN A 1 349 ? 14.427 -0.987 16.048 1.00 92.19 349 GLN A CA 1
ATOM 2657 C C . GLN A 1 349 ? 14.249 0.519 16.285 1.00 92.19 349 GLN A C 1
ATOM 2659 O O . GLN A 1 349 ? 15.064 1.153 16.958 1.00 92.19 349 GLN A O 1
ATOM 2664 N N . GLY A 1 350 ? 13.179 1.089 15.741 1.00 91.50 350 GLY A N 1
ATOM 2665 C CA . GLY A 1 350 ? 12.790 2.471 15.980 1.00 91.50 350 GLY A CA 1
ATOM 2666 C C . GLY A 1 350 ? 12.252 2.672 17.397 1.00 91.50 350 GLY A C 1
ATOM 2667 O O . GLY A 1 350 ? 11.655 1.753 17.975 1.00 91.50 350 GLY A O 1
ATOM 2668 N N . PRO A 1 351 ? 12.433 3.872 17.976 1.00 92.31 351 PRO A N 1
ATOM 2669 C CA . PRO A 1 351 ? 11.915 4.174 19.299 1.00 92.31 351 PRO A CA 1
ATOM 2670 C C . PRO A 1 351 ? 10.386 4.228 19.290 1.00 92.31 351 PRO A C 1
ATOM 2672 O O . PRO A 1 351 ? 9.740 4.457 18.264 1.00 92.31 351 PRO A O 1
ATOM 2675 N N . ARG A 1 352 ? 9.804 4.078 20.480 1.00 93.81 352 ARG A N 1
ATOM 2676 C CA . ARG A 1 352 ? 8.401 4.416 20.709 1.00 93.81 352 ARG A CA 1
ATOM 2677 C C . ARG A 1 352 ? 8.181 5.902 20.419 1.00 93.81 352 ARG A C 1
ATOM 2679 O O . ARG A 1 352 ? 8.965 6.747 20.847 1.00 93.81 352 ARG A O 1
ATOM 2686 N N . LYS A 1 353 ? 7.095 6.221 19.722 1.00 93.88 353 LYS A N 1
ATOM 2687 C CA . LYS A 1 353 ? 6.620 7.591 19.533 1.00 93.88 353 LYS A CA 1
ATOM 2688 C C . LYS A 1 353 ? 5.520 7.863 20.540 1.00 93.88 353 LYS A C 1
ATOM 2690 O O . LYS A 1 353 ? 4.523 7.157 20.541 1.00 93.88 353 LYS A O 1
ATOM 2695 N N . GLU A 1 354 ? 5.681 8.886 21.373 1.00 94.94 354 GLU A N 1
ATOM 2696 C CA . GLU A 1 354 ? 4.739 9.162 22.472 1.00 94.94 354 GLU A CA 1
ATOM 2697 C C . GLU A 1 354 ? 3.405 9.758 22.006 1.00 94.94 354 GLU A C 1
ATOM 2699 O O . GLU A 1 354 ? 2.375 9.576 22.651 1.00 94.94 354 GLU A O 1
ATOM 2704 N N . GLN A 1 355 ? 3.407 10.454 20.870 1.00 95.25 355 GLN A N 1
ATOM 2705 C CA . GLN A 1 355 ? 2.233 11.140 20.341 1.00 95.25 355 GLN A CA 1
ATOM 2706 C C . GLN A 1 355 ? 2.010 10.749 18.886 1.00 95.25 355 GLN A C 1
ATOM 2708 O O . GLN A 1 355 ? 2.665 11.280 17.988 1.00 95.25 355 GLN A O 1
ATOM 2713 N N . GLN A 1 356 ? 1.101 9.805 18.657 1.00 96.75 356 GLN A N 1
ATOM 2714 C CA . GLN A 1 356 ? 0.624 9.423 17.330 1.00 96.75 356 GLN A CA 1
ATOM 2715 C C . GLN A 1 356 ? -0.899 9.479 17.274 1.00 96.75 356 GLN A C 1
ATOM 2717 O O . GLN A 1 356 ? -1.577 9.349 18.295 1.00 96.75 356 GLN A O 1
ATOM 2722 N N . TYR A 1 357 ? -1.425 9.689 16.070 1.00 98.00 357 TYR A N 1
ATOM 2723 C CA . TYR A 1 357 ? -2.858 9.664 15.816 1.00 98.00 357 TYR A CA 1
ATOM 2724 C C . TYR A 1 357 ? -3.354 8.223 15.771 1.00 98.00 357 TYR A C 1
ATOM 2726 O O . TYR A 1 357 ? -2.671 7.330 15.275 1.00 98.00 357 TYR A O 1
ATOM 2734 N N . TRP A 1 358 ? -4.564 7.997 16.264 1.00 98.25 358 TRP A N 1
ATOM 2735 C CA . TRP A 1 358 ? -5.196 6.685 16.250 1.00 98.25 358 TRP A CA 1
ATOM 2736 C C . TRP A 1 358 ? -6.580 6.793 15.635 1.00 98.25 358 TRP A C 1
ATOM 2738 O O . TRP A 1 358 ? -7.331 7.705 15.954 1.00 98.25 358 TRP A O 1
ATOM 2748 N N . MET A 1 359 ? -6.913 5.851 14.769 1.00 98.56 359 MET A N 1
ATOM 2749 C CA . MET A 1 359 ? -8.178 5.752 14.067 1.00 98.56 359 MET A CA 1
ATOM 2750 C C . MET A 1 359 ? -9.072 4.713 14.740 1.00 98.56 359 MET A C 1
ATOM 2752 O O . MET A 1 359 ? -8.644 3.587 15.005 1.00 98.56 359 MET A O 1
ATOM 2756 N N . ARG A 1 360 ? -10.332 5.086 14.966 1.00 98.50 360 ARG A N 1
ATOM 2757 C CA . ARG A 1 360 ? -11.423 4.170 15.309 1.00 98.50 360 ARG A CA 1
ATOM 2758 C C . ARG A 1 360 ? -12.072 3.709 14.011 1.00 98.50 360 ARG A C 1
ATOM 2760 O O . ARG A 1 360 ? -12.515 4.541 13.224 1.00 98.50 360 ARG A O 1
ATOM 2767 N N . VAL A 1 361 ? -12.090 2.404 13.776 1.00 98.81 361 VAL A N 1
ATOM 2768 C CA . VAL A 1 361 ? -12.572 1.824 12.517 1.00 98.81 361 VAL A CA 1
ATOM 2769 C C . VAL A 1 361 ? -14.100 1.816 12.503 1.00 98.81 361 VAL A C 1
ATOM 2771 O O . VAL A 1 361 ? -14.727 1.302 13.429 1.00 98.81 361 VAL A O 1
ATOM 2774 N N . THR A 1 362 ? -14.692 2.378 11.452 1.00 98.75 362 THR A N 1
ATOM 2775 C CA . THR A 1 362 ? -16.146 2.489 11.252 1.00 98.75 362 THR A CA 1
ATOM 2776 C C . THR A 1 362 ? -16.678 1.484 10.239 1.00 98.75 362 THR A C 1
ATOM 2778 O O . THR A 1 362 ? -17.817 1.036 10.372 1.00 98.75 362 THR A O 1
ATOM 2781 N N . ALA A 1 363 ? -15.867 1.105 9.250 1.00 98.81 363 ALA A N 1
ATOM 2782 C CA . ALA A 1 363 ? -16.199 0.071 8.280 1.00 98.81 363 ALA A CA 1
ATOM 2783 C C . ALA A 1 363 ? -14.943 -0.619 7.743 1.00 98.81 363 ALA A C 1
ATOM 2785 O O . ALA A 1 363 ? -13.872 -0.018 7.644 1.00 98.81 363 ALA A O 1
ATOM 2786 N N . VAL A 1 364 ? -15.100 -1.880 7.350 1.00 98.88 364 VAL A N 1
ATOM 2787 C CA . VAL A 1 364 ? -14.127 -2.608 6.533 1.00 98.88 364 VAL A CA 1
ATOM 2788 C C . VAL A 1 364 ? -14.876 -3.195 5.349 1.00 98.88 364 VAL A C 1
ATOM 2790 O O . VAL A 1 364 ? -15.838 -3.936 5.540 1.00 98.88 364 VAL A O 1
ATOM 2793 N N . THR A 1 365 ? -14.452 -2.878 4.128 1.00 98.88 365 THR A N 1
ATOM 2794 C CA . THR A 1 365 ? -14.976 -3.521 2.918 1.00 98.88 365 THR A CA 1
ATOM 2795 C C . THR A 1 365 ? -13.867 -4.292 2.231 1.00 98.88 365 THR A C 1
ATOM 2797 O O . THR A 1 365 ? -12.731 -3.827 2.193 1.00 98.88 365 THR A O 1
ATOM 2800 N N . HIS A 1 366 ? -14.150 -5.484 1.720 1.00 98.81 366 HIS A N 1
ATOM 2801 C CA . HIS A 1 366 ? -13.116 -6.297 1.091 1.00 98.81 366 HIS A CA 1
ATOM 2802 C C . HIS A 1 366 ? -13.672 -7.255 0.039 1.00 98.81 366 HIS A C 1
ATOM 2804 O O . HIS A 1 366 ? -14.871 -7.539 -0.004 1.00 98.81 366 HIS A O 1
ATOM 2810 N N . ARG A 1 367 ? -12.768 -7.776 -0.792 1.00 98.44 367 ARG A N 1
ATOM 2811 C CA . ARG A 1 367 ? -13.039 -8.896 -1.700 1.00 98.44 367 ARG A CA 1
ATOM 2812 C C . ARG A 1 367 ? -13.316 -10.176 -0.923 1.00 98.44 367 ARG A C 1
ATOM 2814 O O . ARG A 1 367 ? -12.782 -10.372 0.167 1.00 98.44 367 ARG A O 1
ATOM 2821 N N . LYS A 1 368 ? -14.068 -11.110 -1.495 1.00 97.56 368 LYS A N 1
ATOM 2822 C CA . LYS A 1 368 ? -14.113 -12.493 -1.005 1.00 97.56 368 LYS A CA 1
ATOM 2823 C C . LYS A 1 368 ? -12.711 -13.103 -1.060 1.00 97.56 368 LYS A C 1
ATOM 2825 O O . LYS A 1 368 ? -11.979 -12.902 -2.031 1.00 97.56 368 LYS A O 1
ATOM 2830 N N . ASP A 1 369 ? -12.359 -13.837 -0.004 1.00 96.88 369 ASP A N 1
ATOM 2831 C CA . ASP A 1 369 ? -11.021 -14.410 0.199 1.00 96.88 369 ASP A CA 1
ATOM 2832 C C . ASP A 1 369 ? -9.911 -13.358 -0.046 1.00 96.88 369 ASP A C 1
ATOM 2834 O O . ASP A 1 369 ? -9.177 -13.456 -1.037 1.00 96.88 369 ASP A O 1
ATOM 2838 N N . PRO A 1 370 ? -9.840 -12.294 0.780 1.00 97.62 370 PRO A N 1
ATOM 2839 C CA . PRO A 1 370 ? -8.979 -11.146 0.517 1.00 97.62 370 PRO A CA 1
ATOM 2840 C C . PRO A 1 370 ? -7.499 -11.511 0.648 1.00 97.62 370 PRO A C 1
ATOM 2842 O O . PRO A 1 370 ? -7.103 -12.216 1.574 1.00 97.62 370 PRO A O 1
ATOM 2845 N N . TRP A 1 371 ? -6.677 -10.996 -0.265 1.00 98.25 371 TRP A N 1
ATOM 2846 C CA . TRP A 1 371 ? -5.223 -11.131 -0.205 1.00 98.25 371 TRP A CA 1
ATOM 2847 C C . TRP A 1 371 ? -4.640 -9.980 0.616 1.00 98.25 371 TRP A C 1
ATOM 2849 O O . TRP A 1 371 ? -4.948 -8.808 0.381 1.00 98.25 371 TRP A O 1
ATOM 2859 N N . VAL A 1 372 ? -3.760 -10.292 1.562 1.00 98.12 372 VAL A N 1
ATOM 2860 C CA . VAL A 1 372 ? -3.085 -9.283 2.386 1.00 98.12 372 VAL A CA 1
ATOM 2861 C C . VAL A 1 372 ? -1.643 -9.160 1.933 1.00 98.12 372 VAL A C 1
ATOM 2863 O O . VAL A 1 372 ? -0.886 -10.113 2.033 1.00 98.12 372 VAL A O 1
ATOM 2866 N N . MET A 1 373 ? -1.243 -7.984 1.468 1.00 96.25 373 MET A N 1
ATOM 2867 C CA . MET A 1 373 ? 0.158 -7.642 1.248 1.00 96.25 373 MET A CA 1
ATOM 2868 C C . MET A 1 373 ? 0.714 -7.018 2.527 1.00 96.25 373 MET A C 1
ATOM 2870 O O . MET A 1 373 ? 0.220 -5.972 2.940 1.00 96.25 373 MET A O 1
ATOM 2874 N N . ASN A 1 374 ? 1.713 -7.625 3.168 1.00 93.19 374 ASN A N 1
ATOM 2875 C CA . ASN A 1 374 ? 2.351 -7.055 4.360 1.00 93.19 374 ASN A CA 1
ATOM 2876 C C . ASN A 1 374 ? 3.841 -7.406 4.385 1.00 93.19 374 ASN A C 1
ATOM 2878 O O . ASN A 1 374 ? 4.212 -8.564 4.535 1.00 93.19 374 ASN A O 1
ATOM 2882 N N . ASN A 1 375 ? 4.693 -6.398 4.241 1.00 91.38 375 ASN A N 1
ATOM 2883 C CA . ASN A 1 375 ? 6.119 -6.567 3.971 1.00 91.38 375 ASN A CA 1
ATOM 2884 C C . ASN A 1 375 ? 6.972 -6.623 5.248 1.00 91.38 375 ASN A C 1
ATOM 2886 O O . ASN A 1 375 ? 6.460 -6.488 6.353 1.00 91.38 375 ASN A O 1
ATOM 2890 N N . PHE A 1 376 ? 8.284 -6.829 5.124 1.00 88.94 376 PHE A N 1
ATOM 2891 C CA . PHE A 1 376 ? 9.208 -6.790 6.262 1.00 88.94 376 PHE A CA 1
ATOM 2892 C C . PHE A 1 376 ? 10.074 -5.536 6.153 1.00 88.94 376 PHE A C 1
ATOM 2894 O O . PHE A 1 376 ? 11.051 -5.499 5.406 1.00 88.94 376 PHE A O 1
ATOM 2901 N N . THR A 1 377 ? 9.688 -4.474 6.864 1.00 86.75 377 THR A N 1
ATOM 2902 C CA . THR A 1 377 ? 10.374 -3.175 6.809 1.00 86.75 377 THR A CA 1
ATOM 2903 C C . THR A 1 377 ? 11.869 -3.322 7.118 1.00 86.75 377 THR A C 1
ATOM 2905 O O . THR A 1 377 ? 12.243 -3.917 8.123 1.00 86.75 377 THR A O 1
ATOM 2908 N N . GLY A 1 378 ? 12.723 -2.786 6.239 1.00 80.88 378 GLY A N 1
ATOM 2909 C CA . GLY A 1 378 ? 14.187 -2.889 6.346 1.00 80.88 378 GLY A CA 1
ATOM 2910 C C . GLY A 1 378 ? 14.783 -4.199 5.814 1.00 80.88 378 GLY A C 1
ATOM 2911 O O . GLY A 1 378 ? 16.005 -4.311 5.716 1.00 80.88 378 GLY A O 1
ATOM 2912 N N . LEU A 1 379 ? 13.941 -5.162 5.426 1.00 82.38 379 LEU A N 1
ATOM 2913 C CA . LEU A 1 379 ? 14.354 -6.472 4.932 1.00 82.38 379 LEU A CA 1
ATOM 2914 C C . LEU A 1 379 ? 13.915 -6.733 3.488 1.00 82.38 379 LEU A C 1
ATOM 2916 O O . LEU A 1 379 ? 14.725 -7.172 2.675 1.00 82.38 379 LEU A O 1
ATOM 2920 N N . SER A 1 380 ? 12.656 -6.445 3.161 1.00 77.38 380 SER A N 1
ATOM 2921 C CA . SER A 1 380 ? 12.143 -6.520 1.794 1.00 77.38 380 SER A CA 1
ATOM 2922 C C . SER A 1 380 ? 12.357 -5.201 1.053 1.00 77.38 380 SER A C 1
ATOM 2924 O O . SER A 1 380 ? 12.464 -4.129 1.660 1.00 77.38 380 SER A O 1
ATOM 2926 N N . ALA A 1 381 ? 12.355 -5.261 -0.277 1.00 78.38 381 ALA A N 1
ATOM 2927 C CA . ALA A 1 381 ? 12.213 -4.055 -1.077 1.00 78.38 381 ALA A CA 1
ATOM 2928 C C . ALA A 1 381 ? 10.896 -3.339 -0.724 1.00 78.38 381 ALA A C 1
ATOM 2930 O O . ALA A 1 381 ? 9.860 -3.983 -0.571 1.00 78.38 381 ALA A O 1
ATOM 2931 N N . GLY A 1 382 ? 10.939 -2.011 -0.575 1.00 77.25 382 GLY A N 1
ATOM 2932 C CA . GLY A 1 382 ? 9.754 -1.223 -0.211 1.00 77.25 382 GLY A CA 1
ATOM 2933 C C . GLY A 1 382 ? 8.720 -1.160 -1.335 1.00 77.25 382 GLY A C 1
ATOM 2934 O O . GLY A 1 382 ? 7.554 -1.443 -1.107 1.00 77.25 382 GLY A O 1
ATOM 2935 N N . ALA A 1 383 ? 9.164 -0.809 -2.542 1.00 87.56 383 ALA A N 1
ATOM 2936 C CA . ALA A 1 383 ? 8.367 -0.820 -3.764 1.00 87.56 383 ALA A CA 1
ATOM 2937 C C . ALA A 1 383 ? 9.272 -0.831 -5.007 1.00 87.56 383 ALA A C 1
ATOM 2939 O O . ALA A 1 383 ? 10.511 -0.771 -4.899 1.00 87.56 383 ALA A O 1
ATOM 2940 N N . LEU A 1 384 ? 8.638 -0.895 -6.178 1.00 92.00 384 LEU A N 1
ATOM 2941 C CA . LEU A 1 384 ? 9.256 -0.636 -7.477 1.00 92.00 384 LEU A CA 1
ATOM 2942 C C . LEU A 1 384 ? 9.822 0.789 -7.524 1.00 92.00 384 LEU A C 1
ATOM 2944 O O . LEU A 1 384 ? 9.220 1.739 -7.016 1.00 92.00 384 LEU A O 1
ATOM 2948 N N . GLN A 1 385 ? 11.014 0.933 -8.090 1.00 91.50 385 GLN A N 1
ATOM 2949 C CA . GLN A 1 385 ? 11.818 2.153 -8.021 1.00 91.50 385 GLN A CA 1
ATOM 2950 C C . GLN A 1 385 ? 12.009 2.836 -9.369 1.00 91.50 385 GLN A C 1
ATOM 2952 O O . GLN A 1 385 ? 12.293 4.035 -9.394 1.00 91.50 385 GLN A O 1
ATOM 2957 N N . ALA A 1 386 ? 11.861 2.117 -10.485 1.00 94.00 386 ALA A N 1
ATOM 2958 C CA . ALA A 1 386 ? 12.164 2.659 -11.805 1.00 94.00 386 ALA A CA 1
ATOM 2959 C C . ALA A 1 386 ? 11.408 3.965 -12.074 1.00 94.00 386 ALA A C 1
ATOM 2961 O O . ALA A 1 386 ? 12.009 4.950 -12.508 1.00 94.00 386 ALA A O 1
ATOM 2962 N N . ALA A 1 387 ? 10.113 4.001 -11.743 1.00 94.88 387 ALA A N 1
ATOM 2963 C CA . ALA A 1 387 ? 9.302 5.190 -11.953 1.00 94.88 387 ALA A CA 1
ATOM 2964 C C . ALA A 1 387 ? 9.733 6.355 -11.064 1.00 94.88 387 ALA A C 1
ATOM 2966 O O . ALA A 1 387 ? 9.923 7.456 -11.566 1.00 94.88 387 ALA A O 1
ATOM 2967 N N . SER A 1 388 ? 9.936 6.122 -9.764 1.00 93.75 388 SER A N 1
ATOM 2968 C CA . SER A 1 388 ? 10.249 7.197 -8.817 1.00 93.75 388 SER A CA 1
ATOM 2969 C C . SER A 1 388 ? 11.630 7.808 -9.035 1.00 93.75 388 SER A C 1
ATOM 2971 O O . SER A 1 388 ? 11.832 8.991 -8.755 1.00 93.75 388 SER A O 1
ATOM 2973 N N . HIS A 1 389 ? 12.562 7.033 -9.590 1.00 94.38 389 HIS A N 1
ATOM 2974 C CA . HIS A 1 389 ? 13.895 7.497 -9.954 1.00 94.38 389 HIS A CA 1
ATOM 2975 C C . HIS A 1 389 ? 13.934 8.208 -11.319 1.00 94.38 389 HIS A C 1
ATOM 2977 O O . HIS A 1 389 ? 14.817 9.038 -11.538 1.00 94.38 389 HIS A O 1
ATOM 2983 N N . ALA A 1 390 ? 12.982 7.951 -12.221 1.00 95.06 390 ALA A N 1
ATOM 2984 C CA . ALA A 1 390 ? 13.014 8.468 -13.590 1.00 95.06 390 ALA A CA 1
ATOM 2985 C C . ALA A 1 390 ? 13.043 10.004 -13.672 1.00 95.06 390 ALA A C 1
ATOM 2987 O O . ALA A 1 390 ? 13.912 10.564 -14.338 1.00 95.06 390 ALA A O 1
ATOM 2988 N N . ARG A 1 391 ? 12.145 10.719 -12.974 1.00 94.06 391 ARG A N 1
ATOM 2989 C CA . ARG A 1 391 ? 12.124 12.196 -13.033 1.00 94.06 391 ARG A CA 1
ATOM 2990 C C . ARG A 1 391 ? 13.401 12.839 -12.466 1.00 94.06 391 ARG A C 1
ATOM 2992 O O . ARG A 1 391 ? 13.941 13.706 -13.153 1.00 94.06 391 ARG A O 1
ATOM 2999 N N . PRO A 1 392 ? 13.925 12.440 -11.287 1.00 93.31 392 PRO A N 1
ATOM 3000 C CA . PRO A 1 392 ? 15.222 12.925 -10.812 1.00 93.31 392 PRO A CA 1
ATOM 3001 C C . PRO A 1 392 ? 16.360 12.708 -11.815 1.00 93.31 392 PRO A C 1
ATOM 3003 O O . PRO A 1 392 ? 17.135 13.629 -12.065 1.00 93.31 392 PRO A O 1
ATOM 3006 N N . PHE A 1 393 ? 16.440 11.530 -12.441 1.00 93.56 393 PHE A N 1
ATOM 3007 C CA . PHE A 1 393 ? 17.457 11.264 -13.461 1.00 93.56 393 PHE A CA 1
ATOM 3008 C C . PHE A 1 393 ? 17.270 12.118 -14.715 1.00 93.56 393 PHE A C 1
ATOM 3010 O O . PHE A 1 393 ? 18.246 12.668 -15.221 1.00 93.56 393 PHE A O 1
ATOM 3017 N N . TYR A 1 394 ? 16.033 12.286 -15.186 1.00 93.69 394 TYR A N 1
ATOM 3018 C CA . TYR A 1 394 ? 15.720 13.193 -16.287 1.00 93.69 394 TYR A CA 1
ATOM 3019 C C . TYR A 1 394 ? 16.197 14.621 -15.987 1.00 93.69 394 TYR A C 1
ATOM 3021 O O . TYR A 1 394 ? 16.905 15.212 -16.798 1.00 93.69 394 TYR A O 1
ATOM 3029 N N . GLN A 1 395 ? 15.872 15.160 -14.806 1.00 92.44 395 GLN A N 1
ATOM 3030 C CA . GLN A 1 395 ? 16.293 16.502 -14.383 1.00 92.44 395 GLN A CA 1
ATOM 3031 C C . GLN A 1 395 ? 17.816 16.625 -14.302 1.00 92.44 395 GLN A C 1
ATOM 3033 O O . GLN A 1 395 ? 18.389 17.614 -14.757 1.00 92.44 395 GLN A O 1
ATOM 3038 N N . LEU A 1 396 ? 18.474 15.604 -13.756 1.00 93.69 396 LEU A N 1
ATOM 3039 C CA . LEU A 1 396 ? 19.920 15.572 -13.617 1.00 93.69 396 LEU A CA 1
ATOM 3040 C C . LEU A 1 396 ? 20.622 15.534 -14.984 1.00 93.69 396 LEU A C 1
ATOM 3042 O O . LEU A 1 396 ? 21.596 16.256 -15.176 1.00 93.69 396 LEU A O 1
ATOM 3046 N N . LYS A 1 397 ? 20.088 14.792 -15.964 1.00 91.88 397 LYS A N 1
ATOM 3047 C CA . LYS A 1 397 ? 20.586 14.771 -17.353 1.00 91.88 397 LYS A CA 1
ATOM 3048 C C . LYS A 1 397 ? 20.478 16.128 -18.053 1.00 91.88 397 LYS A C 1
ATOM 3050 O O . LYS A 1 397 ? 21.337 16.447 -18.869 1.00 91.88 397 LYS A O 1
ATOM 3055 N N . GLN A 1 398 ? 19.477 16.950 -17.716 1.00 90.69 398 GLN A N 1
ATOM 3056 C CA . GLN A 1 398 ? 19.385 18.323 -18.240 1.00 90.69 398 GLN A CA 1
ATOM 3057 C C . GLN A 1 398 ? 20.513 19.224 -17.718 1.00 90.69 398 GLN A C 1
ATOM 3059 O O . GLN A 1 398 ? 20.936 20.146 -18.409 1.00 90.69 398 GLN A O 1
ATOM 3064 N N . GLN A 1 399 ? 21.000 18.969 -16.501 1.00 92.94 399 GLN A N 1
ATOM 3065 C CA . GLN A 1 399 ? 22.079 19.745 -15.881 1.00 92.94 399 GLN A CA 1
ATOM 3066 C C . GLN A 1 399 ? 23.465 19.187 -16.223 1.00 92.94 399 GLN A C 1
ATOM 3068 O O . GLN A 1 399 ? 24.423 19.942 -16.371 1.00 92.94 399 GLN A O 1
ATOM 3073 N N . ILE A 1 400 ? 23.575 17.863 -16.342 1.00 93.81 400 ILE A N 1
ATOM 3074 C CA . ILE A 1 400 ? 24.819 17.132 -16.574 1.00 93.81 400 ILE A CA 1
ATOM 3075 C C . ILE A 1 400 ? 24.565 16.084 -17.6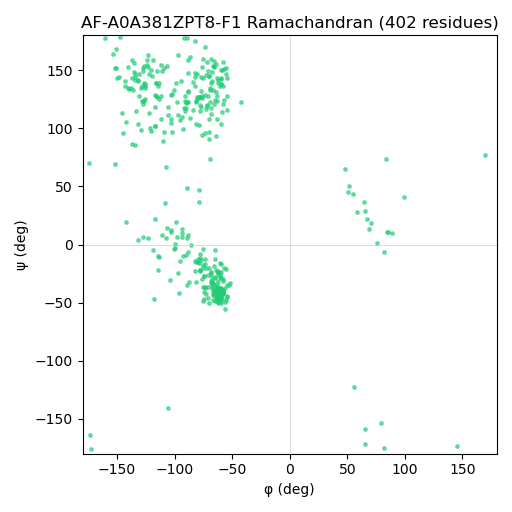75 1.00 93.81 400 ILE A C 1
ATOM 3077 O O . ILE A 1 400 ? 24.290 14.920 -17.370 1.00 93.81 400 ILE A O 1
ATOM 3081 N N . PRO A 1 401 ? 24.689 16.455 -18.966 1.00 85.56 401 PRO A N 1
ATOM 3082 C CA . PRO A 1 401 ? 24.384 15.558 -20.089 1.00 85.56 401 PRO A CA 1
ATOM 3083 C C . PRO A 1 401 ? 25.226 14.273 -20.151 1.00 85.56 401 PRO A C 1
ATOM 3085 O O . PRO A 1 401 ? 24.867 13.338 -20.858 1.00 85.56 401 PRO A O 1
ATOM 3088 N N . ALA A 1 402 ? 26.346 14.218 -19.424 1.00 87.38 402 ALA A N 1
ATOM 3089 C CA . ALA A 1 402 ? 27.229 13.053 -19.352 1.00 87.38 402 ALA A CA 1
ATOM 3090 C C . ALA A 1 402 ? 26.717 11.926 -18.430 1.00 87.38 402 ALA A C 1
ATOM 3092 O O . ALA A 1 402 ? 27.325 10.858 -18.388 1.00 87.38 402 ALA A O 1
ATOM 3093 N N . ILE A 1 403 ? 25.639 12.147 -17.668 1.00 79.75 403 ILE A N 1
ATOM 3094 C CA . ILE A 1 403 ? 25.044 11.120 -16.803 1.00 79.75 403 ILE A CA 1
ATOM 3095 C C . ILE A 1 403 ? 24.219 10.148 -17.654 1.00 79.75 403 ILE A C 1
ATOM 3097 O O . ILE A 1 403 ? 23.266 10.551 -18.320 1.00 79.75 403 ILE A O 1
ATOM 3101 N N . VAL A 1 404 ? 24.591 8.864 -17.618 1.00 61.94 404 VAL A N 1
ATOM 3102 C CA . VAL A 1 404 ? 23.963 7.767 -18.381 1.00 61.94 404 VAL A CA 1
ATOM 3103 C C . VAL A 1 404 ? 22.887 7.065 -17.549 1.00 61.94 404 VAL A C 1
ATOM 3105 O O . VAL A 1 404 ? 23.208 6.600 -16.436 1.00 61.94 404 VAL A O 1
#

Nearest PDB structures (foldseek):
  6h6x-assembly1_B  TM=8.943E-01  e=1.042E-27  Pelotomaculum thermopropionicum SI
  6h6x-assembly1_A  TM=8.942E-01  e=4.208E-27  Pelotomaculum thermopropionicum SI
  7abo-assembly2_D  TM=8.066E-01  e=4.767E-26  Pseudomonas aeruginosa
  4ip2-assembly2_C  TM=8.093E-01  e=6.076E-26  Pseudomonas aeruginosa PAO1
  4iws-assembly2_C  TM=8.093E-01  e=5.082E-25  Pseudomonas aeruginosa PAO1

Sequence (404 aa):
MNEKTAPTNELSALSRRDLIGTGLALAAVGCSPAVTRTTNTSDAIASAPTAPFDSLRDYVAALEARGLAVRIPRVNQDEYEAAALMYRIRDQHGMRGGPVLIFEEIRIDGKWVKGPLIVNESGNLFSECLVFGLEPVDDPLIEESYDSYRKARAHVEQMVAANGGKYPTIPPVEVTAKDSPCKEVVLTGDDIDLTKFQFIKCNPGDVGRYINTGMVFTRDPEQGINIGTYRCHLRGPREIGLNSERNQTGNRHLTAARDRGETMAKVSIALSTDPYCWMCSTSKMADRSEGPVDELALAGGLAGRPVKVVKSHTNDFMVPANAEIIIEGEVPLNDLRPEGPYGEMVGYQGPRKEQQYWMRVTAVTHRKDPWVMNNFTGLSAGALQAASHARPFYQLKQQIPAIV

Secondary structure (DSSP, 8-state):
----PPP--------TTGGGGS---S--SS-PPP------HHHHHHHS--SSPSSHHHHHHHHHTTT-EEEES-EEGGGTHHHHHHHHHHHHHTTTBPPEEEEEEEEETTEEEEEEEEE-TT-BTHHHHHTTTPPP-S-TTSTT--HHHHHHHHHHHHHHHHTTTS------EE--GGG-GGGSEEEEGGG--GGGS--B--STTSSS-EEEEEEEEEEETTTEEEEEEEEEEE-TTSEEEEE--TTSHHHHHHHHHHHTT-SEEEEEEEES--HHHHHHHHSTTS-TTSS---HHHHHHHHHTSPPEEEE-SSSS-EEETT-SEEEEEEEETT--EEE--EE-TTSSEEPPEEEEEEEEEEEEEE-SS--EE---TTTS--S--HHHHHHHHHHHHHH-TT--

Solvent-accessible surface area (backbone atoms only — not comparable to full-atom values): 21734 Å² total; per-residue (Å²): 140,82,85,81,82,81,84,85,78,92,69,83,84,75,51,82,76,64,58,72,79,71,79,82,84,89,84,88,83,89,75,82,82,76,81,79,76,81,68,56,55,69,60,41,46,74,72,33,57,62,46,64,51,76,20,35,67,39,47,50,45,34,33,40,32,69,68,41,41,47,82,38,72,67,40,47,42,78,78,35,44,61,4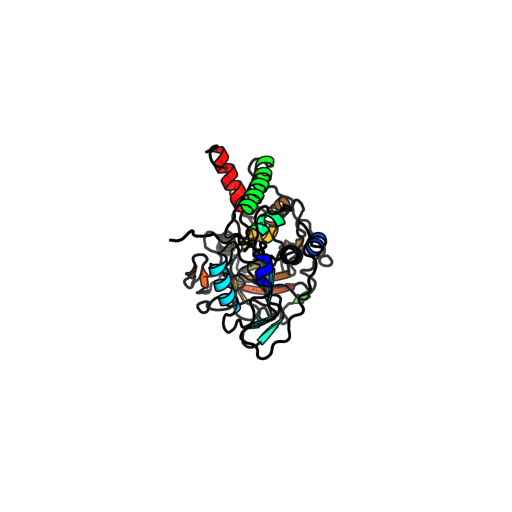6,54,48,51,51,53,38,29,75,74,29,40,53,45,34,24,54,22,39,34,31,43,22,38,27,53,91,94,36,80,36,79,39,35,33,34,28,28,84,39,6,28,41,52,53,41,8,40,65,71,60,39,81,56,76,64,62,85,83,49,78,70,61,56,58,14,30,50,50,29,15,53,52,40,29,48,49,17,55,78,45,80,68,34,77,46,66,26,67,57,41,82,50,55,66,89,80,14,51,19,54,70,37,79,28,48,75,87,68,45,48,57,72,73,48,77,59,46,49,63,51,92,79,30,69,49,30,34,42,61,50,26,34,35,37,36,61,33,98,85,59,35,55,45,50,37,53,29,41,29,40,51,53,68,42,47,34,33,37,47,51,53,54,80,89,36,66,62,32,43,30,54,48,50,43,35,74,73,66,43,60,65,45,70,37,40,30,44,28,36,40,19,69,45,51,48,38,37,23,69,36,92,65,70,70,58,89,86,42,66,51,55,44,53,18,36,18,5,27,74,51,74,44,56,39,51,21,26,72,45,94,90,52,91,52,74,40,61,18,48,16,20,34,36,43,29,27,40,25,44,54,84,55,58,39,66,45,61,28,39,61,29,71,88,64,46,78,37,73,61,40,68,72,29,47,37,31,44,54,56,36,38,24,19,26,80,82,44,50,39,48,51,62,44,64,43,57,40,36,90,50,62,51,29,64,62,48,12,55,61,50,50,55,45,32,76,77,40,74,85,62,129

Mean predicted aligned error: 7.96 Å

Organism: NCBI:txid408172

Foldseek 3Di:
DDDDDDDDDPDPDDDPVNVVVPPDPDDDDDDDDDPPPPPPLVVQQVPAAAFPDQFLVSLLSNCVSNVLEDEDAEDEQVVLRVLVVLQVQCVQQNQALHGKYWYQWYHDPNDIAGFGAIEQSFRHLQSLQRNQRHHADDDSPDRDDCVSLVVSLVVLLVCCVVVVLAQAFAAADEDDLVLFLLFPDKAFDPRFFPVNHPFHDNDPQKPATKQQLWQKWFADPFQGIAGAGFIWHDDTRFKTWTDDDCPDPRVVRLVVCVVVVHFKTKMKTFFRGRQLLSDLRHFPNFDPPVGHDDSQRSSCSSRVHHFYWYADPPDGDTHGSRTFKMWIFMWRSPDFAKGIQDQAQCRDGRDIDGGTIMTGTGMMGGHVSGHGYGYNRNSHDSGSCSNRVNSVQSVVCVVPVPRD